Protein AF-A0A9P5WM10-F1 (afdb_monomer)

Structure (mmCIF, N/CA/C/O backbone):
data_AF-A0A9P5WM10-F1
#
_entry.id   AF-A0A9P5WM10-F1
#
loop_
_atom_site.group_PDB
_atom_site.id
_atom_site.type_symbol
_atom_site.label_atom_id
_atom_site.label_alt_id
_atom_site.label_comp_id
_atom_site.label_asym_id
_atom_site.label_entity_id
_atom_site.label_seq_id
_atom_site.pdbx_PDB_ins_code
_atom_site.Cartn_x
_atom_site.Cartn_y
_atom_site.Cartn_z
_atom_site.occupancy
_atom_site.B_iso_or_equiv
_atom_site.auth_seq_id
_atom_site.auth_comp_id
_atom_site.auth_asym_id
_atom_site.auth_atom_id
_atom_site.pdbx_PDB_model_num
ATOM 1 N N . MET A 1 1 ? -40.435 -36.021 6.382 1.00 59.09 1 MET A N 1
ATOM 2 C CA . MET A 1 1 ? -38.972 -35.897 6.576 1.00 59.09 1 MET A CA 1
ATOM 3 C C . MET A 1 1 ? -38.684 -34.527 7.170 1.00 59.09 1 MET A C 1
ATOM 5 O O . MET A 1 1 ? -39.197 -33.555 6.636 1.00 59.09 1 MET A O 1
ATOM 9 N N . LYS A 1 2 ? -37.940 -34.430 8.280 1.00 73.06 2 LYS A N 1
ATOM 10 C CA . LYS A 1 2 ? -37.494 -33.133 8.814 1.00 73.06 2 LYS A CA 1
ATOM 11 C C . LYS A 1 2 ? -36.210 -32.737 8.082 1.00 73.06 2 LYS A C 1
ATOM 13 O O . LYS A 1 2 ? -35.152 -33.290 8.364 1.00 73.06 2 LYS A O 1
ATOM 18 N N . THR A 1 3 ? -36.302 -31.826 7.121 1.00 78.88 3 THR A N 1
ATOM 19 C CA . THR A 1 3 ? -35.128 -31.207 6.495 1.00 78.88 3 THR A CA 1
ATOM 20 C C . THR A 1 3 ? -34.444 -30.312 7.520 1.00 78.88 3 THR A C 1
ATOM 22 O O . THR A 1 3 ? -34.880 -29.194 7.777 1.00 78.88 3 THR A O 1
ATOM 25 N N . SER A 1 4 ? -33.394 -30.834 8.153 1.00 85.38 4 SER A N 1
ATOM 26 C CA . SER A 1 4 ? -32.472 -30.018 8.947 1.00 85.38 4 SER A CA 1
ATOM 27 C C . SER A 1 4 ? -31.818 -28.950 8.066 1.00 85.38 4 SER A C 1
ATOM 29 O O . SER A 1 4 ? -31.495 -29.233 6.911 1.00 85.38 4 SER A O 1
ATOM 31 N N . VAL A 1 5 ? -31.589 -27.752 8.613 1.00 85.25 5 VAL A N 1
ATOM 32 C CA . VAL A 1 5 ? -30.909 -26.635 7.926 1.00 85.25 5 VAL A CA 1
ATOM 33 C C . VAL A 1 5 ? -29.512 -27.045 7.433 1.00 85.25 5 VAL A C 1
ATOM 35 O O . VAL A 1 5 ? -29.059 -26.574 6.394 1.00 85.25 5 VAL A O 1
ATOM 38 N N . PHE A 1 6 ? -28.870 -28.005 8.108 1.00 86.44 6 PHE A N 1
ATOM 39 C CA . PHE A 1 6 ? -27.558 -28.548 7.733 1.00 86.44 6 PHE A CA 1
ATOM 40 C C . PHE A 1 6 ? -27.553 -29.358 6.428 1.00 86.44 6 PHE A C 1
ATOM 42 O O . PHE A 1 6 ? -26.488 -29.604 5.871 1.00 86.44 6 PHE A O 1
ATOM 49 N N . HIS A 1 7 ? -28.721 -29.729 5.893 1.00 88.00 7 HIS A N 1
ATOM 50 C CA . HIS A 1 7 ? -28.820 -30.376 4.580 1.00 88.00 7 HIS A CA 1
ATOM 51 C C . HIS A 1 7 ? -28.737 -29.393 3.408 1.00 88.00 7 HIS A C 1
ATOM 53 O O . HIS A 1 7 ? -28.799 -29.825 2.260 1.00 88.00 7 HIS A O 1
ATOM 59 N N . ILE A 1 8 ? -28.624 -28.087 3.672 1.00 91.69 8 ILE A N 1
ATOM 60 C CA . ILE A 1 8 ? -28.486 -27.055 2.644 1.00 91.69 8 ILE A CA 1
ATOM 61 C C . ILE A 1 8 ? -27.057 -26.494 2.736 1.00 91.69 8 ILE A C 1
ATOM 63 O O . ILE A 1 8 ? -26.822 -25.569 3.518 1.00 91.69 8 ILE A O 1
ATOM 67 N N . PRO A 1 9 ? -26.088 -27.022 1.953 1.00 90.94 9 PRO A N 1
ATOM 68 C CA . PRO A 1 9 ? -24.676 -26.645 2.064 1.00 90.94 9 PRO A CA 1
ATOM 69 C C . PRO A 1 9 ? -24.434 -25.139 1.957 1.00 90.94 9 PRO A C 1
ATOM 71 O O . PRO A 1 9 ? -23.611 -24.599 2.688 1.00 90.94 9 PRO A O 1
ATOM 74 N N . LEU A 1 10 ? -25.208 -24.455 1.108 1.00 93.06 10 LEU A N 1
ATOM 75 C CA . LEU A 1 10 ? -25.110 -23.011 0.912 1.00 93.06 10 LEU A CA 1
ATOM 76 C C . LEU A 1 10 ? -25.413 -22.217 2.193 1.00 93.06 10 LEU A C 1
ATOM 78 O O . LEU A 1 10 ? -24.721 -21.248 2.483 1.00 93.06 10 LEU A O 1
ATOM 82 N N . ILE A 1 11 ? -26.413 -22.629 2.982 1.00 93.81 11 ILE A N 1
ATOM 83 C CA . ILE A 1 11 ? -26.753 -21.940 4.237 1.00 93.81 11 ILE A CA 1
ATOM 84 C C . ILE A 1 11 ? -25.650 -22.161 5.272 1.00 93.81 11 ILE A C 1
ATOM 86 O O . ILE A 1 11 ? -25.252 -21.220 5.952 1.00 93.81 11 ILE A O 1
ATOM 90 N N . VAL A 1 12 ? -25.119 -23.384 5.364 1.00 94.56 12 VAL A N 1
ATOM 91 C CA . VAL A 1 12 ? -23.993 -23.692 6.258 1.00 94.56 12 VAL A CA 1
ATOM 92 C C . VAL A 1 12 ? -22.762 -22.870 5.885 1.00 94.56 12 VAL A C 1
ATOM 94 O O . VAL A 1 12 ? -22.096 -22.345 6.773 1.00 94.56 12 VAL A O 1
ATOM 97 N N . ASP A 1 13 ? -22.478 -22.718 4.590 1.00 92.12 13 ASP A N 1
ATOM 98 C CA . ASP A 1 13 ? -21.351 -21.918 4.112 1.00 92.12 13 ASP A CA 1
ATOM 99 C C . ASP A 1 13 ? -21.528 -20.430 4.431 1.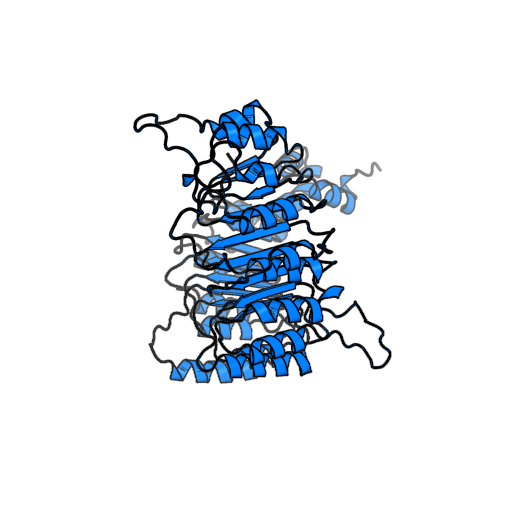00 92.12 13 ASP A C 1
ATOM 101 O O . ASP A 1 13 ? -20.575 -19.802 4.886 1.00 92.12 13 ASP A O 1
ATOM 105 N N . LEU A 1 14 ? -22.737 -19.884 4.263 1.00 94.31 14 LEU A N 1
ATOM 106 C CA . LEU A 1 14 ? -23.043 -18.503 4.644 1.00 94.31 14 LEU A CA 1
ATOM 107 C C . LEU A 1 14 ? -22.886 -18.285 6.152 1.00 94.31 14 LEU A C 1
ATOM 109 O O . LEU A 1 14 ? -22.244 -17.325 6.561 1.00 94.31 14 LEU A O 1
ATOM 113 N N . ILE A 1 15 ? -23.406 -19.193 6.986 1.00 95.19 15 ILE A N 1
ATOM 114 C CA . ILE A 1 15 ? -23.233 -19.110 8.444 1.00 95.19 15 ILE A CA 1
ATOM 115 C C . ILE A 1 15 ? -21.744 -19.161 8.794 1.00 95.19 15 ILE A C 1
ATOM 117 O O . ILE A 1 15 ? -21.246 -18.293 9.502 1.00 95.19 15 ILE A O 1
ATOM 121 N N . ALA A 1 16 ? -21.016 -20.149 8.269 1.00 95.06 16 ALA A N 1
ATOM 122 C CA . ALA A 1 16 ? -19.613 -20.362 8.598 1.00 95.06 16 ALA A CA 1
ATOM 123 C C . ALA A 1 16 ? -18.705 -19.188 8.196 1.00 95.06 16 ALA A C 1
ATOM 125 O O . ALA A 1 16 ? -17.736 -18.922 8.899 1.00 95.06 16 ALA A O 1
ATOM 126 N N . GLN A 1 17 ? -19.014 -18.473 7.107 1.00 93.69 17 GLN A N 1
ATOM 127 C CA . GLN A 1 17 ? -18.267 -17.280 6.676 1.00 93.69 17 GLN A CA 1
ATOM 128 C C . GLN A 1 17 ? -18.349 -16.114 7.671 1.00 93.69 17 GLN A C 1
ATOM 130 O O . GLN A 1 17 ? -17.479 -15.246 7.659 1.00 93.69 17 GLN A O 1
ATOM 135 N N . HIS A 1 18 ? -19.368 -16.097 8.532 1.00 95.19 18 HIS A N 1
ATOM 136 C CA . HIS A 1 18 ? -19.567 -15.064 9.548 1.00 95.19 18 HIS A CA 1
ATOM 137 C C . HIS A 1 18 ? -19.124 -15.488 10.954 1.00 95.19 18 HIS A C 1
ATOM 139 O O . HIS A 1 18 ? -19.244 -14.698 11.888 1.00 95.19 18 HIS A O 1
ATOM 145 N N . LEU A 1 19 ? -18.620 -16.713 11.123 1.00 95.31 19 LEU A N 1
ATOM 146 C CA . LEU A 1 19 ? -18.158 -17.232 12.408 1.00 95.31 19 LEU A CA 1
ATOM 147 C C . LEU A 1 19 ? -16.635 -17.137 12.521 1.00 95.31 19 LEU A C 1
ATOM 149 O O . LEU A 1 19 ? -15.906 -17.434 11.572 1.00 95.31 19 LEU A O 1
ATOM 153 N N . HIS A 1 20 ? -16.134 -16.782 13.706 1.00 93.50 20 HIS A N 1
ATOM 154 C CA . HIS A 1 20 ? -14.704 -16.887 13.978 1.00 93.50 20 HIS A CA 1
ATOM 155 C C . HIS A 1 20 ? -14.285 -18.360 14.104 1.00 93.50 20 HIS A C 1
ATOM 157 O O . HIS A 1 20 ? -15.100 -19.246 14.364 1.00 93.50 20 HIS A O 1
ATOM 163 N N . ALA A 1 21 ? -12.984 -18.641 13.968 1.00 91.31 21 ALA A N 1
ATOM 164 C CA . ALA A 1 21 ? -12.454 -20.006 14.071 1.00 91.31 21 ALA A CA 1
ATOM 165 C C . ALA A 1 21 ? -12.831 -20.699 15.400 1.00 91.31 21 ALA A C 1
ATOM 167 O O . ALA A 1 21 ? -13.137 -21.890 15.411 1.00 91.31 21 ALA A O 1
ATOM 168 N N . TRP A 1 22 ? -12.874 -19.945 16.505 1.00 94.19 22 TRP A N 1
ATOM 169 C CA . TRP A 1 22 ? -13.311 -20.444 17.815 1.00 94.19 22 TRP A CA 1
ATOM 170 C C . TRP A 1 22 ? -14.798 -20.812 17.860 1.00 94.19 22 TRP A C 1
ATOM 172 O O . TRP A 1 22 ? -15.167 -21.822 18.467 1.00 94.19 22 TRP A O 1
ATOM 182 N N . ASP A 1 23 ? -15.649 -20.045 17.183 1.00 96.62 23 ASP A N 1
ATOM 183 C CA . ASP A 1 23 ? -17.077 -20.345 17.092 1.00 96.62 23 ASP A CA 1
ATOM 184 C C . ASP A 1 23 ? -17.304 -21.579 16.220 1.00 96.62 23 ASP A C 1
ATOM 186 O O . ASP A 1 23 ? -18.070 -22.463 16.594 1.00 96.62 23 ASP A O 1
ATOM 190 N N . LEU A 1 24 ? -16.579 -21.698 15.103 1.00 96.50 24 LEU A N 1
ATOM 191 C CA . LEU A 1 24 ? -16.593 -22.896 14.259 1.00 96.50 24 LEU A CA 1
ATOM 192 C C . LEU A 1 24 ? -16.151 -24.137 15.036 1.00 96.50 24 LEU A C 1
ATOM 194 O O . LEU A 1 24 ? -16.785 -25.184 14.929 1.00 96.50 24 LEU A O 1
ATOM 198 N N . PHE A 1 25 ? -15.102 -24.025 15.852 1.00 95.88 25 PHE A N 1
ATOM 199 C CA . PHE A 1 25 ? -14.677 -25.112 16.727 1.00 95.88 25 PHE A CA 1
ATOM 200 C C . PHE A 1 25 ? -15.779 -25.492 17.724 1.00 95.88 25 PHE A C 1
ATOM 202 O O . PHE A 1 25 ? -16.115 -26.667 17.849 1.00 95.88 25 PHE A O 1
ATOM 209 N N . SER A 1 26 ? -16.410 -24.506 18.362 1.00 97.44 26 SER A N 1
ATOM 210 C CA . SER A 1 26 ? -17.533 -24.737 19.279 1.00 97.44 26 SER A CA 1
ATOM 211 C C . SER A 1 26 ? -18.708 -25.421 18.574 1.00 97.44 26 SER A C 1
ATOM 213 O O . SER A 1 26 ? -19.272 -26.376 19.103 1.00 97.44 26 SER A O 1
ATOM 215 N N . CYS A 1 27 ? -19.020 -25.006 17.342 1.00 97.06 27 CYS A N 1
ATOM 216 C CA . CYS A 1 27 ? -20.032 -25.624 16.488 1.00 97.06 27 CYS A CA 1
ATOM 217 C C . CYS A 1 27 ? -19.732 -27.110 16.244 1.00 97.06 27 CYS A C 1
ATOM 219 O O . CYS A 1 27 ? -20.612 -27.955 16.394 1.00 97.06 27 CYS A O 1
ATOM 221 N N . VAL A 1 28 ? -18.479 -27.444 15.925 1.00 97.19 28 VAL A N 1
ATOM 222 C CA . VAL A 1 28 ? -18.025 -28.824 15.686 1.00 97.19 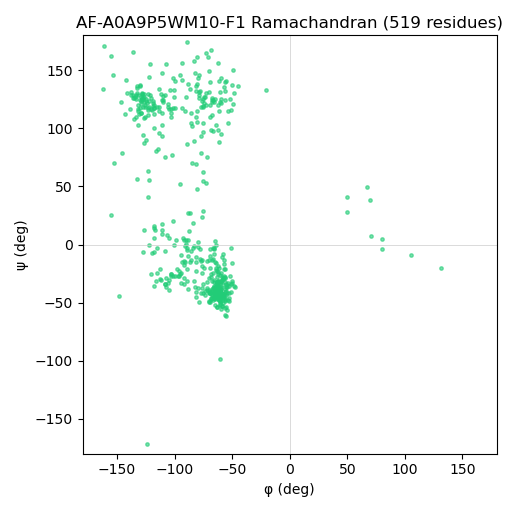28 VAL A CA 1
ATOM 223 C C . VAL A 1 28 ? -18.230 -29.730 16.912 1.00 97.19 28 VAL A C 1
ATOM 225 O O . VAL A 1 28 ? -18.380 -30.942 16.750 1.00 97.19 28 VAL A O 1
ATOM 228 N N . LEU A 1 29 ? -18.289 -29.167 18.124 1.00 97.25 29 LEU A N 1
ATOM 229 C CA . LEU A 1 29 ? -18.499 -29.910 19.371 1.00 97.25 29 LEU A CA 1
ATOM 230 C C . LEU A 1 29 ? -19.977 -30.115 19.752 1.00 97.25 29 LEU A C 1
ATOM 232 O O . LEU A 1 29 ? -20.255 -30.892 20.662 1.00 97.25 29 LEU A O 1
ATOM 236 N N . VAL A 1 30 ? -20.931 -29.464 19.074 1.00 96.94 30 VAL A N 1
ATOM 237 C CA . VAL A 1 30 ? -22.358 -29.499 19.458 1.00 96.94 30 VAL A CA 1
ATOM 238 C C . VAL A 1 30 ? -22.991 -30.878 19.238 1.00 96.94 30 VAL A C 1
ATOM 240 O O . VAL A 1 30 ? -23.694 -31.396 20.102 1.00 96.94 30 VAL A O 1
ATOM 243 N N . SER A 1 31 ? -22.804 -31.467 18.055 1.00 96.00 31 SER A N 1
ATOM 244 C CA . SER A 1 31 ? -23.397 -32.758 17.672 1.00 96.00 31 SER A CA 1
ATOM 245 C C . SER A 1 31 ? -22.653 -33.374 16.486 1.00 96.00 31 SER A C 1
ATOM 247 O O . SER A 1 31 ? -21.851 -32.703 15.842 1.00 96.00 31 SER A O 1
ATOM 249 N N . LYS A 1 32 ? -22.946 -34.636 16.139 1.00 95.31 32 LYS A N 1
ATOM 250 C CA . LYS A 1 32 ? -22.335 -35.306 14.974 1.00 95.31 32 LYS A CA 1
ATOM 251 C C . LYS A 1 32 ? -22.662 -34.615 13.644 1.00 95.31 32 LYS A C 1
ATOM 253 O O . LYS A 1 32 ? -21.784 -34.505 12.793 1.00 95.31 32 LYS A O 1
ATOM 258 N N . ASP A 1 33 ? -23.885 -34.111 13.487 1.00 93.62 33 ASP A N 1
ATOM 259 C CA . ASP A 1 33 ? -24.302 -33.412 12.264 1.00 93.62 33 ASP A CA 1
ATOM 260 C C . ASP A 1 33 ? -23.583 -32.068 12.127 1.00 93.62 33 ASP A C 1
ATOM 262 O O . ASP A 1 33 ? -23.113 -31.711 11.045 1.00 93.62 33 ASP A O 1
ATOM 266 N N . TRP A 1 34 ? -23.438 -31.340 13.239 1.00 95.69 34 TRP A N 1
ATOM 267 C CA . TRP A 1 34 ? -22.673 -30.095 13.267 1.00 95.69 34 TRP A CA 1
ATOM 268 C C . TRP A 1 34 ? -21.186 -30.352 13.043 1.00 95.69 34 TRP A C 1
ATOM 270 O O . TRP A 1 34 ? -20.560 -29.625 12.281 1.00 95.69 34 TRP A O 1
ATOM 280 N N . HIS A 1 35 ? -20.636 -31.414 13.630 1.00 96.31 35 HIS A N 1
ATOM 281 C CA . HIS A 1 35 ? -19.268 -31.848 13.377 1.00 96.31 35 HIS A CA 1
ATOM 282 C C . HIS A 1 35 ? -19.038 -32.066 11.877 1.00 96.31 35 HIS A C 1
ATOM 284 O O . HIS A 1 35 ? -18.187 -31.414 11.281 1.00 96.31 35 HIS A O 1
ATOM 290 N N . ALA A 1 36 ? -19.841 -32.916 11.230 1.00 95.69 36 ALA A N 1
ATOM 291 C CA . ALA A 1 36 ? -19.718 -33.181 9.796 1.00 95.69 36 ALA A CA 1
ATOM 292 C C . ALA A 1 36 ? -19.900 -31.910 8.942 1.00 95.69 36 ALA A C 1
ATOM 294 O O . ALA A 1 36 ? -19.210 -31.724 7.939 1.00 95.69 36 ALA A O 1
ATOM 295 N N . SER A 1 37 ? -20.797 -31.014 9.360 1.00 95.75 37 SER A N 1
ATOM 296 C CA . SER A 1 37 ? -21.092 -29.775 8.639 1.00 95.75 37 SER A CA 1
ATOM 297 C C . SER A 1 37 ? -20.000 -28.720 8.802 1.00 95.75 37 SER A C 1
ATOM 299 O O . SER A 1 37 ? -19.631 -28.083 7.826 1.00 95.75 37 SER A O 1
ATOM 301 N N . PHE A 1 38 ? -19.433 -28.521 9.988 1.00 96.62 38 PHE A N 1
ATOM 302 C CA . PHE A 1 38 ? -18.505 -27.416 10.242 1.00 96.62 38 PHE A CA 1
ATOM 303 C C . PHE A 1 38 ? -17.029 -27.814 10.170 1.00 96.62 38 PHE A C 1
ATOM 305 O O . PHE A 1 38 ? -16.213 -26.943 9.873 1.00 96.62 38 PHE A O 1
ATOM 312 N N . THR A 1 39 ? -16.672 -29.098 10.311 1.00 96.75 39 THR A N 1
ATOM 313 C CA . THR A 1 39 ? -15.277 -29.567 10.182 1.00 96.75 39 THR A CA 1
ATOM 314 C C . THR A 1 39 ? -14.623 -29.108 8.867 1.00 96.75 39 THR A C 1
ATOM 316 O O . THR A 1 39 ? -13.560 -28.492 8.935 1.00 96.75 39 THR A O 1
ATOM 319 N N . PRO A 1 40 ? -15.241 -29.258 7.675 1.00 96.50 40 PRO A N 1
ATOM 320 C CA . PRO A 1 40 ? -14.633 -28.773 6.433 1.00 96.50 40 PRO A CA 1
ATOM 321 C C . PRO A 1 40 ? -14.354 -27.266 6.416 1.00 96.50 40 PRO A C 1
ATOM 323 O O . PRO A 1 40 ? -13.404 -26.823 5.780 1.00 96.50 40 PRO A O 1
ATOM 326 N N . ARG A 1 41 ? -15.185 -26.470 7.103 1.00 95.69 41 ARG A N 1
ATOM 327 C CA . ARG A 1 41 ? -15.074 -25.005 7.138 1.00 95.69 41 ARG A CA 1
ATOM 328 C C . ARG A 1 41 ? -14.030 -24.553 8.149 1.00 95.69 41 ARG A C 1
ATOM 330 O O . ARG A 1 41 ? -13.225 -23.688 7.822 1.00 95.69 41 ARG A O 1
ATOM 337 N N . LEU A 1 42 ? -13.996 -25.201 9.314 1.00 95.62 42 LEU A N 1
ATOM 338 C CA . LEU A 1 42 ? -12.967 -25.010 10.333 1.00 95.62 42 LEU A CA 1
ATOM 339 C C . LEU A 1 42 ? -11.563 -25.243 9.757 1.00 95.62 42 LEU A C 1
ATOM 341 O O . LEU A 1 42 ? -10.662 -24.446 9.991 1.00 95.62 42 LEU A O 1
ATOM 345 N N . TRP A 1 43 ? -11.393 -26.302 8.961 1.00 95.25 43 TRP A N 1
ATOM 346 C CA . TRP A 1 43 ? -10.099 -26.682 8.385 1.00 95.25 43 TRP A CA 1
ATOM 347 C C . TRP A 1 43 ? -9.791 -26.037 7.027 1.00 95.25 43 TRP A C 1
ATOM 349 O O . TRP A 1 43 ? -8.698 -26.227 6.497 1.00 95.25 43 TRP A O 1
ATOM 359 N N . ARG A 1 44 ? -10.713 -25.253 6.449 1.00 95.12 44 ARG A N 1
ATOM 360 C CA . ARG A 1 44 ? -10.535 -24.661 5.111 1.00 95.12 44 ARG A CA 1
ATOM 361 C C . ARG A 1 44 ? -9.369 -23.678 5.048 1.00 95.12 44 ARG A C 1
ATOM 363 O O . ARG A 1 44 ? -8.643 -23.663 4.052 1.00 95.12 44 ARG A O 1
ATOM 370 N N . SER A 1 45 ? -9.223 -22.849 6.079 1.00 94.19 45 SER A N 1
ATOM 371 C CA . SER A 1 45 ? -8.187 -21.823 6.181 1.00 94.19 45 SER A CA 1
ATOM 372 C C . SER A 1 45 ? -7.501 -21.925 7.532 1.00 94.19 45 SER A C 1
ATOM 374 O O . SER A 1 45 ? -8.109 -21.642 8.560 1.00 94.19 45 SER A O 1
ATOM 376 N N . ILE A 1 46 ? -6.231 -22.311 7.527 1.00 91.75 46 ILE A N 1
ATOM 377 C CA . ILE A 1 46 ? -5.446 -22.509 8.743 1.00 91.75 46 ILE A CA 1
ATOM 378 C C . ILE A 1 46 ? -4.502 -21.328 8.889 1.00 91.75 46 ILE A C 1
ATOM 380 O O . ILE A 1 46 ? -3.627 -21.127 8.051 1.00 91.75 46 ILE A O 1
ATOM 384 N N . VAL A 1 47 ? -4.673 -20.560 9.962 1.00 90.50 47 VAL A N 1
ATOM 385 C CA . VAL A 1 47 ? -3.741 -19.500 10.353 1.00 90.50 47 VAL A CA 1
ATOM 386 C C . VAL A 1 47 ? -3.028 -19.951 11.615 1.00 90.50 47 VAL A C 1
ATOM 388 O O . VAL A 1 47 ? -3.683 -20.265 12.607 1.00 90.50 47 VAL A O 1
ATOM 391 N N . PHE A 1 48 ? -1.701 -19.982 11.592 1.00 85.00 48 PHE A N 1
ATOM 392 C CA . PHE A 1 48 ? -0.906 -20.403 12.739 1.00 85.00 48 PHE A CA 1
ATOM 393 C C . PHE A 1 48 ? 0.190 -19.388 13.052 1.00 85.00 48 PHE A C 1
ATOM 395 O O . PHE A 1 48 ? 0.852 -18.857 12.160 1.00 85.00 48 PHE A O 1
ATOM 402 N N . LYS A 1 49 ? 0.349 -19.111 14.347 1.00 83.31 49 LYS A N 1
ATOM 403 C CA . LYS A 1 49 ? 1.467 -18.334 14.904 1.00 83.31 49 LYS A CA 1
ATOM 404 C C . LYS A 1 49 ? 2.550 -19.241 15.497 1.00 83.31 49 LYS A C 1
ATOM 406 O O . LYS A 1 49 ? 3.711 -18.873 15.548 1.00 83.31 49 LYS A O 1
ATOM 411 N N . GLU A 1 50 ? 2.150 -20.430 15.930 1.00 80.75 50 GLU A N 1
ATOM 412 C CA . GLU A 1 50 ? 2.994 -21.434 16.577 1.00 80.75 50 GLU A CA 1
ATOM 413 C C . GLU A 1 50 ? 2.913 -22.759 15.808 1.00 80.75 50 GLU A C 1
ATOM 415 O O . GLU A 1 50 ? 2.337 -22.826 14.720 1.00 80.75 50 GLU A O 1
ATOM 420 N N . ASP A 1 51 ? 3.483 -23.819 16.370 1.00 76.69 51 ASP A N 1
ATOM 421 C CA . ASP A 1 51 ? 3.548 -25.122 15.729 1.00 76.69 51 ASP A CA 1
ATOM 422 C C . ASP A 1 51 ? 2.159 -25.694 15.407 1.00 76.69 51 ASP A C 1
ATOM 424 O O . ASP A 1 51 ? 1.308 -25.879 16.280 1.00 76.69 51 ASP A O 1
ATOM 428 N N . ILE A 1 52 ? 1.938 -26.044 14.135 1.00 71.38 52 ILE A N 1
ATOM 429 C CA . ILE A 1 52 ? 0.739 -26.786 13.735 1.00 71.38 52 ILE A CA 1
ATOM 430 C C . ILE A 1 52 ? 0.879 -28.232 14.225 1.00 71.38 52 ILE A C 1
ATOM 432 O O . ILE A 1 52 ? 1.875 -28.890 13.894 1.00 71.38 52 ILE A O 1
ATOM 436 N N . PRO A 1 53 ? -0.133 -28.795 14.912 1.00 75.38 53 PRO A N 1
ATOM 437 C CA . PRO A 1 53 ? -0.192 -30.224 15.175 1.00 75.38 53 PRO A CA 1
ATOM 438 C C . PRO A 1 53 ? -0.283 -30.980 13.844 1.00 75.38 53 PRO A C 1
ATOM 440 O O . PRO A 1 53 ? -1.354 -31.111 13.249 1.00 75.38 53 PRO A O 1
ATOM 443 N N . GLY A 1 54 ? 0.854 -31.483 13.360 1.00 80.19 54 GLY A N 1
ATOM 444 C CA . GLY A 1 54 ? 0.959 -32.142 12.058 1.00 80.19 54 GLY A CA 1
ATOM 445 C C . GLY A 1 54 ? -0.057 -33.265 11.846 1.00 80.19 54 GLY A C 1
ATOM 446 O O . GLY A 1 54 ? -0.596 -33.410 10.753 1.00 80.19 54 GLY A O 1
ATOM 447 N N . GLY A 1 55 ? -0.384 -34.009 12.908 1.00 84.25 55 GLY A N 1
ATOM 448 C CA . GLY A 1 55 ? -1.391 -35.071 12.864 1.00 84.25 55 GLY A CA 1
ATOM 449 C C . GLY A 1 55 ? -2.787 -34.571 12.488 1.00 84.25 55 GLY A C 1
ATOM 450 O O . GLY A 1 55 ? -3.455 -35.200 11.674 1.00 84.25 55 GLY A O 1
ATOM 451 N N . ALA A 1 56 ? -3.201 -33.413 13.008 1.00 87.00 56 ALA A N 1
ATOM 452 C CA . ALA A 1 56 ? -4.510 -32.846 12.699 1.00 87.00 56 ALA A CA 1
ATOM 453 C C . ALA A 1 56 ? -4.561 -32.306 11.260 1.00 87.00 56 ALA A C 1
ATOM 455 O O . ALA A 1 56 ? -5.549 -32.509 10.556 1.00 87.00 56 ALA A O 1
ATOM 456 N N . LEU A 1 57 ? -3.460 -31.706 10.787 1.00 87.06 57 LEU A N 1
ATOM 457 C CA . LEU A 1 57 ? -3.347 -31.267 9.397 1.00 87.06 57 LEU A CA 1
ATOM 458 C C . LEU A 1 57 ? -3.438 -32.452 8.426 1.00 87.06 57 LEU A C 1
ATOM 460 O O . LEU A 1 57 ? -4.146 -32.359 7.432 1.00 87.06 57 LEU A O 1
ATOM 464 N N . ILE A 1 58 ? -2.772 -33.571 8.730 1.00 86.50 58 ILE A N 1
ATOM 465 C CA . ILE A 1 58 ? -2.843 -34.805 7.929 1.00 86.50 58 ILE A CA 1
ATOM 466 C C . ILE A 1 58 ? -4.257 -35.400 7.961 1.00 86.50 58 ILE A C 1
ATOM 468 O O . ILE A 1 58 ? -4.762 -35.826 6.922 1.00 86.50 58 ILE A O 1
ATOM 472 N N . GLN A 1 59 ? -4.898 -35.422 9.135 1.00 90.56 59 GLN A N 1
ATOM 473 C CA . GLN A 1 59 ? -6.244 -35.971 9.319 1.00 90.56 59 GLN A CA 1
ATOM 474 C C . GLN A 1 59 ? -7.308 -35.221 8.507 1.00 90.56 59 GLN A C 1
ATOM 476 O O . GLN A 1 59 ? -8.287 -35.836 8.096 1.00 90.56 59 GLN A O 1
ATOM 481 N N . HIS A 1 60 ? -7.123 -33.918 8.291 1.00 92.69 60 HIS A N 1
ATOM 482 C CA . HIS A 1 60 ? -8.108 -33.044 7.648 1.00 92.69 60 HIS A CA 1
ATOM 483 C C . HIS A 1 60 ? -7.617 -32.426 6.332 1.00 92.69 60 HIS A C 1
ATOM 485 O O . HIS A 1 60 ? -8.201 -31.456 5.842 1.00 92.69 60 HIS A O 1
ATOM 491 N N . GLN A 1 61 ? -6.545 -32.972 5.757 1.00 90.62 61 GLN A N 1
ATOM 492 C CA . GLN A 1 61 ? -5.817 -32.393 4.626 1.00 90.62 61 GLN A CA 1
ATOM 493 C C . GLN A 1 61 ? -6.681 -32.158 3.375 1.00 90.62 61 GLN A C 1
ATOM 495 O O . GLN A 1 61 ? -6.420 -31.239 2.601 1.00 90.62 61 GLN A O 1
ATOM 500 N N . GLU A 1 62 ? -7.735 -32.952 3.173 1.00 93.25 62 GLU A N 1
ATOM 501 C CA . GLU A 1 62 ? -8.659 -32.829 2.044 1.00 93.25 62 GLU A CA 1
ATOM 502 C C . GLU A 1 62 ? -9.499 -31.542 2.070 1.00 93.25 62 GLU A C 1
ATOM 504 O O . GLU A 1 62 ? -9.944 -31.074 1.013 1.00 93.25 62 GLU A O 1
ATOM 509 N N . TYR A 1 63 ? -9.697 -30.964 3.260 1.00 94.88 63 TYR A N 1
ATOM 510 C CA . TYR A 1 63 ? -10.462 -29.735 3.464 1.00 94.88 63 TYR A CA 1
ATOM 511 C C . TYR A 1 63 ? -9.602 -28.481 3.348 1.00 94.88 63 TYR A C 1
ATOM 513 O O . TYR A 1 63 ? -10.134 -27.405 3.068 1.00 94.88 63 TYR A O 1
ATOM 521 N N . VAL A 1 64 ? -8.287 -28.610 3.522 1.00 93.75 64 VAL A N 1
ATOM 522 C CA . VAL A 1 64 ? -7.374 -27.471 3.604 1.00 93.75 64 VAL A CA 1
ATOM 523 C C . VAL A 1 64 ? -7.193 -26.820 2.236 1.00 93.75 64 VAL A C 1
ATOM 525 O O . VAL A 1 64 ? -6.744 -27.451 1.280 1.00 93.75 64 VAL A O 1
ATOM 528 N N . ARG A 1 65 ? -7.545 -25.532 2.143 1.00 95.56 65 ARG A N 1
ATOM 529 C CA . ARG A 1 65 ? -7.421 -24.711 0.924 1.00 95.56 65 ARG A CA 1
ATOM 530 C C . ARG A 1 65 ? -6.450 -23.556 1.087 1.00 95.56 65 ARG A C 1
ATOM 532 O O . ARG A 1 65 ? -5.814 -23.181 0.108 1.00 95.56 65 ARG A O 1
ATOM 539 N N . SER A 1 66 ? -6.326 -23.015 2.293 1.00 95.25 66 SER A N 1
ATOM 540 C CA . SER A 1 66 ? -5.419 -21.916 2.604 1.00 95.25 66 SER A CA 1
ATOM 541 C C . SER A 1 66 ? -4.630 -22.221 3.867 1.00 95.25 66 SER A C 1
ATOM 543 O O . SER A 1 66 ? -5.197 -22.676 4.862 1.00 95.25 66 SER A O 1
ATOM 545 N N . ILE A 1 67 ? -3.327 -21.973 3.828 1.00 92.44 67 ILE A N 1
ATOM 546 C CA . ILE A 1 67 ? -2.436 -22.080 4.979 1.00 92.44 67 ILE A CA 1
ATOM 547 C C . ILE A 1 67 ? -1.666 -20.769 5.086 1.00 92.44 67 ILE A C 1
ATOM 549 O O . ILE A 1 67 ? -1.027 -20.359 4.121 1.00 92.44 67 ILE A O 1
ATOM 553 N N . VAL A 1 68 ? -1.732 -20.119 6.247 1.00 92.00 68 VAL A N 1
ATOM 554 C CA . VAL A 1 68 ? -1.045 -18.861 6.558 1.00 92.00 68 VAL A CA 1
ATOM 555 C C . VAL A 1 68 ? -0.212 -19.053 7.822 1.00 92.00 68 VAL A C 1
ATOM 557 O O . VAL A 1 68 ? -0.761 -19.190 8.915 1.00 92.00 68 VAL A O 1
ATOM 560 N N . GLY A 1 69 ? 1.110 -19.078 7.674 1.00 87.81 69 GLY A N 1
ATOM 561 C CA . GLY A 1 69 ? 2.052 -19.200 8.787 1.00 87.81 69 GLY A CA 1
ATOM 562 C C . GLY A 1 69 ? 2.726 -17.881 9.132 1.00 87.81 69 GLY A C 1
ATOM 563 O O . GLY A 1 69 ? 3.227 -17.217 8.232 1.00 87.81 69 GLY A O 1
ATOM 564 N N . ASN A 1 70 ? 2.780 -17.536 10.420 1.00 83.62 70 ASN A N 1
ATOM 565 C CA . ASN A 1 70 ? 3.521 -16.388 10.952 1.00 83.62 70 ASN A CA 1
ATOM 566 C C . ASN A 1 70 ? 4.495 -16.853 12.049 1.00 83.62 70 ASN A C 1
ATOM 568 O O . ASN A 1 70 ? 4.118 -16.896 13.214 1.00 83.62 70 ASN A O 1
ATOM 572 N N . GLY A 1 71 ? 5.730 -17.208 11.688 1.00 68.62 71 GLY A N 1
ATOM 573 C CA . GLY A 1 71 ? 6.843 -17.386 12.634 1.00 68.62 71 GLY A CA 1
ATOM 574 C C . GLY A 1 71 ? 6.916 -18.707 13.417 1.00 68.62 71 GLY A C 1
ATOM 575 O O . GLY A 1 71 ? 7.804 -18.847 14.252 1.00 68.62 71 GLY A O 1
ATOM 576 N N . GLY A 1 72 ? 6.042 -19.684 13.154 1.00 65.06 72 GLY A N 1
ATOM 577 C CA . GLY A 1 72 ? 6.041 -20.994 13.829 1.00 65.06 72 GLY A CA 1
ATOM 578 C C . GLY A 1 72 ? 6.821 -22.092 13.091 1.00 65.06 72 GLY A C 1
ATOM 579 O O . GLY A 1 72 ? 6.967 -22.053 11.865 1.00 65.06 72 GLY A O 1
ATOM 580 N N . TYR A 1 73 ? 7.277 -23.118 13.820 1.00 66.19 73 TYR A N 1
ATOM 581 C CA . TYR A 1 73 ? 7.887 -24.307 13.227 1.00 66.19 73 TYR A CA 1
ATOM 582 C C . TYR A 1 73 ? 6.810 -25.341 12.917 1.00 66.19 73 TYR A C 1
ATOM 584 O O . TYR A 1 73 ? 5.933 -25.629 13.719 1.00 66.19 73 TYR A O 1
ATOM 592 N N . ILE A 1 74 ? 6.876 -25.999 11.766 1.00 63.81 74 ILE A N 1
ATOM 593 C CA . ILE A 1 74 ? 6.088 -27.224 11.614 1.00 63.81 74 ILE A CA 1
ATOM 594 C C . ILE A 1 74 ? 6.894 -28.329 12.291 1.00 63.81 74 ILE A C 1
ATOM 596 O O . ILE A 1 74 ? 7.967 -28.697 11.810 1.00 63.81 74 ILE A O 1
ATOM 600 N N . SER A 1 75 ? 6.397 -28.808 13.437 1.00 63.12 75 SER A N 1
ATOM 601 C CA . SER A 1 75 ? 7.066 -29.822 14.255 1.00 63.12 75 SER A CA 1
ATOM 602 C C . SER A 1 75 ? 7.616 -30.969 13.396 1.00 63.12 75 SER A C 1
ATOM 604 O O . SER A 1 75 ? 6.949 -31.483 12.486 1.00 63.12 75 SER A O 1
ATOM 606 N N . ARG A 1 76 ? 8.855 -31.388 13.697 1.00 61.34 76 ARG A N 1
ATOM 607 C CA . ARG A 1 76 ? 9.625 -32.406 12.950 1.00 61.34 76 ARG A CA 1
ATOM 608 C C . ARG A 1 76 ? 8.920 -33.762 12.824 1.00 61.34 76 ARG A C 1
ATOM 610 O O . ARG A 1 76 ? 9.331 -34.573 11.999 1.00 61.34 76 ARG A O 1
ATOM 617 N N . SER A 1 77 ? 7.857 -34.001 13.593 1.00 56.09 77 SER A N 1
ATOM 618 C CA . SER A 1 77 ? 7.023 -35.209 13.529 1.00 56.09 77 SER A CA 1
ATOM 619 C C . SER A 1 77 ? 6.240 -35.369 12.214 1.00 56.09 77 SER A C 1
ATOM 621 O O . SER A 1 77 ? 5.677 -36.430 11.959 1.00 56.09 77 SER A O 1
ATOM 623 N N . THR A 1 78 ? 6.244 -34.362 11.335 1.00 55.72 78 THR A N 1
ATOM 624 C CA . THR A 1 78 ? 5.585 -34.372 10.013 1.00 55.72 78 THR A CA 1
ATOM 625 C C . THR A 1 78 ? 6.401 -35.010 8.881 1.00 55.72 78 THR A C 1
ATOM 627 O O . THR A 1 78 ? 6.103 -34.822 7.704 1.00 55.72 78 THR A O 1
ATOM 630 N N . SER A 1 79 ? 7.424 -35.814 9.180 1.00 55.84 79 SER A N 1
ATOM 631 C CA . SER A 1 79 ? 8.080 -36.674 8.175 1.00 55.84 79 SER A CA 1
ATOM 632 C C . SER A 1 79 ? 7.159 -37.766 7.596 1.00 55.84 79 SER A C 1
ATOM 634 O O . SER A 1 79 ? 7.575 -38.513 6.713 1.00 55.84 79 SER A O 1
ATOM 636 N N . ILE A 1 80 ? 5.906 -37.843 8.051 1.00 54.06 80 ILE A N 1
ATOM 637 C CA . ILE A 1 80 ? 4.906 -38.828 7.641 1.00 54.06 80 ILE A CA 1
ATOM 638 C C . ILE A 1 80 ? 4.115 -38.283 6.440 1.00 54.06 80 ILE A C 1
ATOM 640 O O . ILE A 1 80 ? 3.611 -37.164 6.469 1.00 54.06 80 ILE A O 1
ATOM 644 N N . GLY A 1 81 ? 4.061 -39.075 5.366 1.00 65.88 81 GLY A N 1
ATOM 645 C CA . GLY A 1 81 ? 3.662 -38.670 4.017 1.00 65.88 81 GLY A CA 1
ATOM 646 C C . GLY A 1 81 ? 2.304 -37.976 3.906 1.00 65.88 81 GLY A C 1
ATOM 647 O O . GLY A 1 81 ? 1.256 -38.620 3.895 1.00 65.88 81 GLY A O 1
ATOM 648 N N . PHE A 1 82 ? 2.348 -36.659 3.725 1.00 70.94 82 PHE A N 1
ATOM 649 C CA . PHE A 1 82 ? 1.231 -35.881 3.203 1.00 70.94 82 PHE A CA 1
ATOM 650 C C . PHE A 1 82 ? 0.786 -36.436 1.848 1.00 70.94 82 PHE A C 1
ATOM 652 O O . PHE A 1 82 ? 1.605 -36.682 0.955 1.00 70.94 82 PHE A O 1
ATOM 659 N N . LYS A 1 83 ? -0.526 -36.628 1.700 1.00 78.19 83 LYS A N 1
ATOM 660 C CA . LYS A 1 83 ? -1.135 -36.855 0.388 1.00 78.19 83 LYS A CA 1
ATOM 661 C C . LYS A 1 83 ? -1.131 -35.530 -0.386 1.00 78.19 83 LYS A C 1
ATOM 663 O O . LYS A 1 83 ? -0.936 -34.481 0.231 1.00 78.19 83 LYS A O 1
ATOM 668 N N . PRO A 1 84 ? -1.344 -35.554 -1.716 1.00 75.62 84 PRO A N 1
ATOM 669 C CA . PRO A 1 84 ? -1.483 -34.332 -2.493 1.00 75.62 84 PRO A CA 1
ATOM 670 C C . PRO A 1 84 ? -2.479 -33.395 -1.818 1.00 75.62 84 PRO A C 1
ATOM 672 O O . PRO A 1 84 ? -3.627 -33.770 -1.559 1.00 75.62 84 PRO A O 1
ATOM 675 N N . LEU A 1 85 ? -2.005 -32.201 -1.479 1.00 81.31 85 LEU A N 1
ATOM 676 C CA . LEU A 1 85 ? -2.824 -31.224 -0.796 1.00 81.31 85 LEU A CA 1
ATOM 677 C C . LEU A 1 85 ? -3.685 -30.515 -1.824 1.00 81.31 85 LEU A C 1
ATOM 679 O O . LEU A 1 85 ? -3.230 -30.048 -2.867 1.00 81.31 85 LEU A O 1
ATOM 683 N N . ASN A 1 86 ? -4.943 -30.358 -1.454 1.00 88.62 86 ASN A N 1
ATOM 684 C CA . ASN A 1 86 ? -5.954 -29.603 -2.173 1.00 88.62 86 ASN A CA 1
ATOM 685 C C . ASN A 1 86 ? -5.780 -28.075 -1.983 1.00 88.62 86 ASN A C 1
ATOM 687 O O . ASN A 1 86 ? -6.738 -27.302 -2.100 1.00 88.62 86 ASN A O 1
ATOM 691 N N . LEU A 1 87 ? -4.547 -27.674 -1.661 1.00 93.12 87 LEU A N 1
ATOM 692 C CA . LEU A 1 87 ? -4.117 -26.358 -1.224 1.00 93.12 87 LEU A CA 1
ATOM 693 C C . LEU A 1 87 ? -4.088 -25.394 -2.408 1.00 93.12 87 LEU A C 1
ATOM 695 O O . LEU A 1 87 ? -3.467 -25.674 -3.427 1.00 93.12 87 LEU A O 1
ATOM 699 N N . GLN A 1 88 ? -4.763 -24.260 -2.254 1.00 95.31 88 GLN A N 1
ATOM 700 C CA . GLN A 1 88 ? -4.859 -23.196 -3.253 1.00 95.31 88 GLN A CA 1
ATOM 701 C C . GLN A 1 88 ? -4.005 -21.991 -2.872 1.00 95.31 88 GLN A C 1
ATOM 703 O O . GLN A 1 88 ? -3.458 -21.333 -3.753 1.00 95.31 88 GLN A O 1
ATOM 708 N N . THR A 1 89 ? -3.870 -21.718 -1.575 1.00 95.62 89 THR A N 1
ATOM 709 C CA . THR A 1 89 ? -3.112 -20.580 -1.060 1.00 95.62 89 THR A CA 1
ATOM 710 C C . THR A 1 89 ? -2.127 -21.048 -0.002 1.00 95.62 89 THR A C 1
ATOM 712 O O . THR A 1 89 ? -2.514 -21.684 0.979 1.00 95.62 89 THR A O 1
ATOM 715 N N . LEU A 1 90 ? -0.859 -20.700 -0.179 1.00 93.56 90 LEU A N 1
ATOM 716 C CA . LEU A 1 90 ? 0.181 -20.897 0.818 1.00 93.56 90 LEU A CA 1
ATOM 717 C C . LEU A 1 90 ? 0.821 -19.546 1.106 1.00 93.56 90 LEU A C 1
ATOM 719 O O . LEU A 1 90 ? 1.487 -18.984 0.245 1.00 93.56 90 LEU A O 1
ATOM 723 N N . LYS A 1 91 ? 0.603 -19.023 2.309 1.00 93.19 91 LYS A N 1
ATOM 724 C CA . LYS A 1 91 ? 1.265 -17.821 2.801 1.00 93.19 91 LYS A CA 1
ATOM 725 C C . LYS A 1 91 ? 2.172 -18.175 3.949 1.00 93.19 91 LYS A C 1
ATOM 727 O O . LYS A 1 91 ? 1.778 -18.897 4.867 1.00 93.19 91 LYS A O 1
ATOM 732 N N . PHE A 1 92 ? 3.376 -17.650 3.916 1.00 89.19 92 PHE A N 1
ATOM 733 C CA . PHE A 1 92 ? 4.349 -17.988 4.914 1.00 89.19 92 PHE A CA 1
ATOM 734 C C . PHE A 1 92 ? 5.253 -16.813 5.226 1.00 89.19 92 PHE A C 1
ATOM 736 O O . PHE A 1 92 ? 5.932 -16.294 4.353 1.00 89.19 92 PHE A O 1
ATOM 743 N N . ASN A 1 93 ? 5.283 -16.437 6.493 1.00 87.38 93 ASN A N 1
ATOM 744 C CA . ASN A 1 93 ? 6.141 -15.413 7.042 1.00 87.38 93 ASN A CA 1
ATOM 745 C C . ASN A 1 93 ? 7.040 -16.053 8.094 1.00 87.38 93 ASN A C 1
ATOM 747 O O . ASN A 1 93 ? 6.537 -16.604 9.075 1.00 87.38 93 ASN A O 1
ATOM 751 N N . SER A 1 94 ? 8.357 -15.998 7.895 1.00 80.69 94 SER A N 1
ATOM 752 C CA . SER A 1 94 ? 9.289 -16.377 8.950 1.00 80.69 94 SER A CA 1
ATOM 753 C C . SER A 1 94 ? 10.535 -15.532 9.039 1.00 80.69 94 SER A C 1
ATOM 755 O O . SER A 1 94 ? 11.209 -15.211 8.056 1.00 80.69 94 SER A O 1
ATOM 757 N N . GLU A 1 95 ? 10.872 -15.318 10.303 1.00 76.88 95 GLU A N 1
ATOM 758 C CA . GLU A 1 95 ? 12.119 -14.770 10.792 1.00 76.88 95 GLU A CA 1
ATOM 759 C C . GLU A 1 95 ? 13.221 -15.847 10.913 1.00 76.88 95 GLU A C 1
ATOM 761 O O . GLU A 1 95 ? 14.381 -15.536 10.658 1.00 76.88 95 GLU A O 1
ATOM 766 N N . ASP A 1 96 ? 12.902 -17.124 11.199 1.00 73.50 96 ASP A N 1
ATOM 767 C CA . ASP A 1 96 ? 13.885 -18.227 11.324 1.00 73.50 96 ASP A CA 1
ATOM 768 C C . ASP A 1 96 ? 13.945 -19.137 10.075 1.00 73.50 96 ASP A C 1
ATOM 770 O O . ASP A 1 96 ? 12.961 -19.403 9.382 1.00 73.50 96 ASP A O 1
ATOM 774 N N . HIS A 1 97 ? 15.151 -19.595 9.750 1.00 62.44 97 HIS A N 1
ATOM 775 C CA . HIS A 1 97 ? 15.565 -20.091 8.438 1.00 62.44 97 HIS A CA 1
ATOM 776 C C . HIS A 1 97 ? 15.638 -21.620 8.355 1.00 62.44 97 HIS A C 1
ATOM 778 O O . HIS A 1 97 ? 15.608 -22.187 7.260 1.00 62.44 97 HIS A O 1
ATOM 784 N N . ARG A 1 98 ? 15.837 -22.307 9.488 1.00 66.50 98 ARG A N 1
ATOM 785 C CA . ARG A 1 98 ? 16.475 -23.636 9.449 1.00 66.50 98 ARG A CA 1
ATOM 786 C C . ARG A 1 98 ? 15.543 -24.798 9.111 1.00 66.50 98 ARG A C 1
ATOM 788 O O . ARG A 1 98 ? 15.961 -25.690 8.377 1.00 66.50 98 ARG A O 1
ATOM 795 N N . ASP A 1 99 ? 14.297 -24.776 9.576 1.00 63.72 99 ASP A N 1
ATOM 796 C CA . ASP A 1 99 ? 13.393 -25.934 9.443 1.00 63.72 99 ASP A CA 1
ATOM 797 C C . ASP A 1 99 ? 12.206 -25.686 8.494 1.00 63.72 99 ASP A C 1
ATOM 799 O O . ASP A 1 99 ? 11.648 -26.616 7.906 1.00 63.72 99 ASP A O 1
ATOM 803 N N . ILE A 1 100 ? 11.881 -24.422 8.253 1.00 65.19 100 ILE A N 1
ATOM 804 C CA . ILE A 1 100 ? 10.718 -23.999 7.474 1.00 65.19 100 ILE A CA 1
ATOM 805 C C . ILE A 1 100 ? 10.856 -24.302 5.984 1.00 65.19 100 ILE A C 1
ATOM 807 O O . ILE A 1 100 ? 9.905 -24.771 5.357 1.00 65.19 100 ILE A O 1
ATOM 811 N N . SER A 1 101 ? 12.048 -24.094 5.423 1.00 66.62 101 SER A N 1
ATOM 812 C CA . SER A 1 101 ? 12.307 -24.286 3.994 1.00 66.62 101 SER A CA 1
ATOM 813 C C . SER A 1 101 ? 11.963 -25.708 3.553 1.00 66.62 101 SER A C 1
ATOM 815 O O . SER A 1 101 ? 11.246 -25.901 2.579 1.00 66.62 101 SER A O 1
ATOM 817 N N . LYS A 1 102 ? 12.364 -26.732 4.313 1.00 75.81 102 LYS A N 1
ATOM 818 C CA . LYS A 1 102 ? 12.100 -28.136 3.955 1.00 75.81 102 LYS A CA 1
ATOM 819 C C . LYS A 1 102 ? 10.628 -28.519 4.019 1.00 75.81 102 LYS A C 1
ATOM 821 O O . LYS A 1 102 ? 10.229 -29.439 3.305 1.00 75.81 102 LYS A O 1
ATOM 826 N N . VAL A 1 103 ? 9.852 -27.915 4.916 1.00 75.69 103 VAL A N 1
ATOM 827 C CA . VAL A 1 103 ? 8.427 -28.236 5.041 1.00 75.69 103 VAL A CA 1
ATOM 828 C C . VAL A 1 103 ? 7.630 -27.488 3.984 1.00 75.69 103 VAL A C 1
ATOM 830 O O . VAL A 1 103 ? 6.859 -28.124 3.275 1.00 75.69 103 VAL A O 1
ATOM 833 N N . LEU A 1 104 ? 7.901 -26.197 3.786 1.00 77.62 104 LEU A N 1
ATOM 834 C CA . LEU A 1 104 ? 7.304 -25.419 2.702 1.00 77.62 104 LEU A CA 1
ATOM 835 C C . LEU A 1 104 ? 7.573 -26.034 1.340 1.00 77.62 104 LEU A C 1
ATOM 837 O O . LEU A 1 104 ? 6.642 -26.217 0.572 1.00 77.62 104 LEU A O 1
ATOM 841 N N . LEU A 1 105 ? 8.818 -26.424 1.065 1.00 81.44 105 LEU A N 1
ATOM 842 C CA . LEU A 1 105 ? 9.170 -27.089 -0.186 1.00 81.44 105 LEU A CA 1
ATOM 843 C C . LEU A 1 105 ? 8.397 -28.394 -0.376 1.00 81.44 105 LEU A C 1
ATOM 845 O O . LEU A 1 105 ? 7.994 -28.706 -1.489 1.00 81.44 105 LEU A O 1
ATOM 849 N N . ARG A 1 106 ? 8.177 -29.162 0.697 1.00 83.38 106 ARG A N 1
ATOM 850 C CA . ARG A 1 106 ? 7.374 -30.391 0.633 1.00 83.38 106 ARG A CA 1
ATOM 851 C C . ARG A 1 106 ? 5.901 -30.088 0.374 1.00 83.38 106 ARG A C 1
ATOM 853 O O . ARG A 1 106 ? 5.317 -30.707 -0.507 1.00 83.38 106 ARG A O 1
ATOM 860 N N . MET A 1 107 ? 5.334 -29.125 1.097 1.00 85.31 107 MET A N 1
ATOM 861 C CA . MET A 1 107 ? 3.938 -28.716 0.939 1.00 85.31 107 MET A CA 1
ATOM 862 C C . MET A 1 107 ? 3.680 -28.122 -0.441 1.00 85.31 107 MET A C 1
ATOM 864 O O . MET A 1 107 ? 2.694 -28.494 -1.063 1.00 85.31 107 MET A O 1
ATOM 868 N N . ALA A 1 108 ? 4.586 -27.272 -0.933 1.00 85.88 108 ALA A N 1
ATOM 869 C CA . ALA A 1 108 ? 4.575 -26.762 -2.295 1.00 85.88 108 ALA A CA 1
ATOM 870 C C . ALA A 1 108 ? 4.591 -27.941 -3.269 1.00 85.88 108 ALA A C 1
ATOM 872 O O . ALA A 1 108 ? 3.575 -28.184 -3.894 1.00 85.88 108 ALA A O 1
ATOM 873 N N . LYS A 1 109 ? 5.620 -28.802 -3.267 1.00 87.00 109 LYS A N 1
ATOM 874 C CA . LYS A 1 109 ? 5.688 -29.977 -4.168 1.00 87.00 109 LYS A CA 1
ATOM 875 C C . LYS A 1 109 ? 4.424 -30.851 -4.181 1.00 87.00 109 LYS A C 1
ATOM 877 O O . LYS A 1 109 ? 4.115 -31.468 -5.192 1.00 87.00 109 LYS A O 1
ATOM 882 N N . GLN A 1 110 ? 3.695 -30.933 -3.070 1.00 87.25 110 GLN A N 1
ATOM 883 C CA . GLN A 1 110 ? 2.468 -31.729 -2.956 1.00 87.25 110 GLN A CA 1
ATOM 884 C C . GLN A 1 110 ? 1.181 -30.962 -3.305 1.00 87.25 110 GLN A C 1
ATOM 886 O O . GLN A 1 110 ? 0.138 -31.586 -3.511 1.00 87.25 110 GLN A O 1
ATOM 891 N N . ALA A 1 111 ? 1.220 -29.633 -3.368 1.00 90.06 111 ALA A N 1
ATOM 892 C CA . ALA A 1 111 ? 0.079 -28.763 -3.627 1.00 90.06 111 ALA A CA 1
ATOM 893 C C . ALA A 1 111 ? -0.191 -28.600 -5.133 1.00 90.06 111 ALA A C 1
ATOM 895 O O . ALA A 1 111 ? -0.031 -27.529 -5.709 1.00 90.06 111 ALA A O 1
ATOM 896 N N . THR A 1 112 ? -0.658 -29.662 -5.784 1.00 88.69 112 THR A N 1
ATOM 897 C CA . THR A 1 112 ? -0.940 -29.677 -7.240 1.00 88.69 112 THR A CA 1
ATOM 898 C C . THR A 1 112 ? -1.932 -28.609 -7.733 1.00 88.69 112 THR A C 1
ATOM 900 O O . THR A 1 112 ? -1.979 -28.328 -8.926 1.00 88.69 112 THR A O 1
ATOM 903 N N . PHE A 1 113 ? -2.710 -27.995 -6.833 1.00 91.94 113 PHE A N 1
ATOM 904 C CA . PHE A 1 113 ? -3.688 -26.944 -7.143 1.00 91.94 113 PHE A CA 1
ATOM 905 C C . PHE A 1 113 ? -3.302 -25.563 -6.602 1.00 91.94 113 PHE A C 1
ATOM 907 O O . PHE A 1 113 ? -4.169 -24.689 -6.485 1.00 91.94 113 PHE A O 1
ATOM 914 N N . LEU A 1 114 ? -2.030 -25.363 -6.244 1.00 93.56 114 LEU A N 1
ATOM 915 C CA . LEU A 1 114 ? -1.556 -24.096 -5.703 1.00 93.56 114 LEU A CA 1
ATOM 916 C C . LEU A 1 114 ? -1.784 -22.979 -6.731 1.00 93.56 114 LEU A C 1
ATOM 918 O O . LEU A 1 114 ? -1.325 -23.062 -7.870 1.00 93.56 114 LEU A O 1
ATOM 922 N N . ARG A 1 115 ? -2.534 -21.951 -6.327 1.00 95.00 115 ARG A N 1
ATOM 923 C CA . ARG A 1 115 ? -2.851 -20.760 -7.127 1.00 95.00 115 ARG A CA 1
ATOM 924 C C . ARG A 1 115 ? -2.120 -19.524 -6.630 1.00 95.00 115 ARG A C 1
ATOM 926 O O . ARG A 1 115 ? -1.77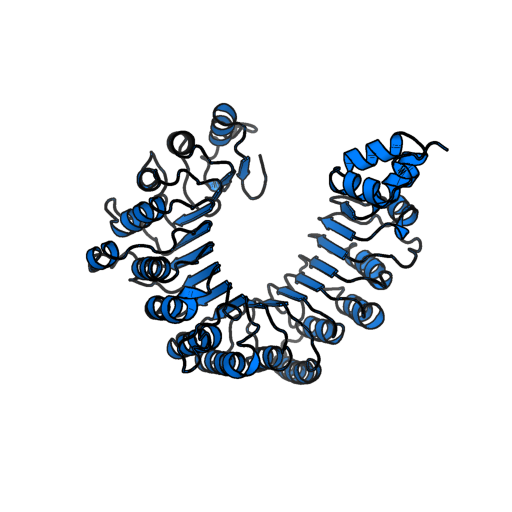5 -18.684 -7.448 1.00 95.00 115 ARG A O 1
ATOM 933 N N . SER A 1 116 ? -1.898 -19.418 -5.323 1.00 96.00 116 SER A N 1
ATOM 934 C CA . SER A 1 116 ? -1.255 -18.267 -4.691 1.00 96.00 116 SER A CA 1
ATOM 935 C C . SER A 1 116 ? -0.186 -18.736 -3.709 1.00 96.00 116 SER A C 1
ATOM 937 O O . SER A 1 116 ? -0.467 -19.549 -2.822 1.00 96.00 116 SER A O 1
ATOM 939 N N . LEU A 1 117 ? 1.036 -18.241 -3.884 1.00 94.19 117 LEU A N 1
ATOM 940 C CA . LEU A 1 117 ? 2.174 -18.502 -3.011 1.00 94.19 117 LEU A CA 1
ATOM 941 C C . LEU A 1 117 ? 2.768 -17.168 -2.554 1.00 94.19 117 LEU A C 1
ATOM 943 O O . LEU A 1 117 ? 3.219 -16.378 -3.375 1.00 94.19 117 LEU A O 1
ATOM 947 N N . ASP A 1 118 ? 2.753 -16.926 -1.249 1.00 93.94 118 ASP A N 1
ATOM 948 C CA . ASP A 1 118 ? 3.227 -15.698 -0.612 1.00 93.94 118 ASP A CA 1
ATOM 949 C C . ASP A 1 118 ? 4.296 -16.061 0.420 1.00 93.94 118 ASP A C 1
ATOM 951 O O . ASP A 1 118 ? 4.037 -16.824 1.353 1.00 93.94 118 ASP A O 1
ATOM 955 N N . MET A 1 119 ? 5.517 -15.584 0.226 1.00 90.88 119 MET A N 1
ATOM 956 C CA . MET A 1 119 ? 6.679 -15.973 1.010 1.00 90.88 119 MET A CA 1
ATOM 957 C C . MET A 1 119 ? 7.414 -14.738 1.521 1.00 90.88 119 MET A C 1
ATOM 959 O O . MET A 1 119 ? 8.041 -14.020 0.753 1.00 90.88 119 MET A O 1
ATOM 963 N N . LEU A 1 120 ? 7.413 -14.538 2.834 1.00 89.31 120 LEU A N 1
ATOM 964 C CA . LEU A 1 120 ? 8.274 -13.603 3.543 1.00 89.31 120 LEU A CA 1
ATOM 965 C C . LEU A 1 120 ? 9.392 -14.387 4.231 1.00 89.31 120 LEU A C 1
ATOM 967 O O . LEU A 1 120 ? 9.169 -15.147 5.176 1.00 89.31 120 LEU A O 1
ATOM 971 N N . VAL A 1 121 ? 10.604 -14.220 3.709 1.00 85.19 121 VAL A N 1
ATOM 972 C CA . VAL A 1 121 ? 11.773 -15.025 4.044 1.00 85.19 121 VAL A CA 1
ATOM 973 C C . VAL A 1 121 ? 12.901 -14.089 4.458 1.00 85.19 121 VAL A C 1
ATOM 975 O O . VAL A 1 121 ? 13.715 -13.688 3.632 1.00 85.19 121 VAL A O 1
ATOM 978 N N . LEU A 1 122 ? 12.969 -13.732 5.743 1.00 80.25 122 LEU A N 1
ATOM 979 C CA . LEU A 1 122 ? 13.860 -12.687 6.283 1.00 80.25 122 LEU A CA 1
ATOM 980 C C . LEU A 1 122 ? 15.340 -13.107 6.401 1.00 80.25 122 LEU A C 1
ATOM 982 O O . LEU A 1 122 ? 16.081 -12.644 7.267 1.00 80.25 122 LEU A O 1
ATOM 986 N N . THR A 1 123 ? 15.790 -14.022 5.545 1.00 75.38 123 THR A N 1
ATOM 987 C CA . THR A 1 123 ? 17.042 -14.753 5.748 1.00 75.38 123 THR A CA 1
ATOM 988 C C . THR A 1 123 ? 18.226 -14.150 5.033 1.00 75.38 123 THR A C 1
ATOM 990 O O . THR A 1 123 ? 18.106 -13.678 3.908 1.00 75.38 123 THR A O 1
ATOM 993 N N . LYS A 1 124 ? 19.404 -14.248 5.659 1.00 71.44 124 LYS A N 1
ATOM 994 C CA . LYS A 1 124 ? 20.665 -13.792 5.056 1.00 71.44 124 LYS A CA 1
ATOM 995 C C . LYS A 1 124 ? 21.242 -14.753 4.006 1.00 71.44 124 LYS A C 1
ATOM 997 O O . LYS A 1 124 ? 22.203 -14.368 3.348 1.00 71.44 124 LYS A O 1
ATOM 1002 N N . LYS A 1 125 ? 20.744 -15.992 3.889 1.00 73.19 125 LYS A N 1
ATOM 1003 C CA . LYS A 1 125 ? 21.278 -17.007 2.961 1.00 73.19 125 LYS A CA 1
ATOM 1004 C C . LYS A 1 125 ? 20.151 -17.858 2.352 1.00 73.19 125 LYS A C 1
ATOM 1006 O O . LYS A 1 125 ? 19.549 -18.649 3.085 1.00 73.19 125 LYS A O 1
ATOM 1011 N N . PRO A 1 126 ? 19.886 -17.753 1.040 1.00 65.31 126 PRO A N 1
ATOM 1012 C CA . PRO A 1 126 ? 18.804 -18.476 0.380 1.00 65.31 126 PRO A CA 1
ATOM 1013 C C . PRO A 1 126 ? 19.205 -19.926 0.048 1.00 65.31 126 PRO A C 1
ATOM 1015 O O . PRO A 1 126 ? 19.328 -20.313 -1.104 1.00 65.31 126 PRO A O 1
ATOM 1018 N N . TYR A 1 127 ? 19.360 -20.788 1.059 1.00 67.69 127 TYR A N 1
ATOM 1019 C CA . TYR A 1 127 ? 19.714 -22.212 0.871 1.00 67.69 127 TYR A CA 1
ATOM 1020 C C . TYR A 1 127 ? 18.652 -23.069 0.142 1.00 67.69 127 TYR A C 1
ATOM 1022 O O . TYR A 1 127 ? 18.796 -24.288 0.050 1.00 67.69 127 TYR A O 1
ATOM 1030 N N . TYR A 1 128 ? 17.548 -22.478 -0.312 1.00 71.62 128 TYR A N 1
ATOM 1031 C CA . TYR A 1 128 ? 16.357 -23.189 -0.787 1.00 71.62 128 TYR A CA 1
ATOM 1032 C C . TYR A 1 128 ? 15.959 -22.844 -2.225 1.00 71.62 128 TYR A C 1
ATOM 1034 O O . TYR A 1 128 ? 14.990 -23.415 -2.718 1.00 71.62 128 TYR A O 1
ATOM 1042 N N . GLU A 1 129 ? 16.694 -21.957 -2.894 1.00 71.56 129 GLU A N 1
ATOM 1043 C CA . GLU A 1 129 ? 16.373 -21.454 -4.231 1.00 71.56 129 GLU A CA 1
ATOM 1044 C C . GLU A 1 129 ? 16.202 -22.590 -5.249 1.00 71.56 129 GLU A C 1
ATOM 1046 O O . GLU A 1 129 ? 15.092 -22.820 -5.720 1.00 71.56 129 GLU A O 1
ATOM 1051 N N . GLY A 1 130 ? 17.243 -23.392 -5.498 1.00 78.75 130 GLY A N 1
ATOM 1052 C CA . GLY A 1 130 ? 17.170 -24.461 -6.503 1.00 78.75 130 GLY A CA 1
ATOM 1053 C C . GLY A 1 130 ? 16.090 -25.511 -6.212 1.00 78.75 130 GLY A C 1
ATOM 1054 O O . GLY A 1 130 ? 15.449 -26.029 -7.124 1.00 78.75 130 GLY A O 1
ATOM 1055 N N . ALA A 1 131 ? 15.827 -25.805 -4.935 1.00 82.50 131 ALA A N 1
ATOM 1056 C CA . ALA A 1 131 ? 14.785 -26.756 -4.558 1.00 82.50 131 ALA A CA 1
ATOM 1057 C C . ALA A 1 131 ? 13.369 -26.179 -4.712 1.00 82.50 131 ALA A C 1
ATOM 1059 O O . ALA A 1 131 ? 12.448 -26.940 -5.025 1.00 82.50 131 ALA A O 1
ATOM 1060 N N . LEU A 1 132 ? 13.197 -24.873 -4.474 1.00 83.75 132 LEU A N 1
ATOM 1061 C CA . LEU A 1 132 ? 11.936 -24.157 -4.667 1.00 83.75 132 LEU A CA 1
ATOM 1062 C C . LEU A 1 132 ? 11.632 -24.027 -6.148 1.00 83.75 132 LEU A C 1
ATOM 1064 O O . LEU A 1 132 ? 10.544 -24.395 -6.566 1.00 83.75 132 LEU A O 1
ATOM 1068 N N . LEU A 1 133 ? 12.608 -23.593 -6.936 1.00 81.31 133 LEU A N 1
ATOM 1069 C CA . LEU A 1 133 ? 12.484 -23.473 -8.384 1.00 81.31 133 LEU A CA 1
ATOM 1070 C C . LEU A 1 133 ? 12.140 -24.807 -9.022 1.00 81.31 133 LEU A C 1
ATOM 1072 O O . LEU A 1 133 ? 11.124 -24.917 -9.698 1.00 81.31 133 LEU A O 1
ATOM 1076 N N . SER A 1 134 ? 12.893 -25.856 -8.681 1.00 83.19 134 SER A N 1
ATOM 1077 C CA . SER A 1 134 ? 12.585 -27.207 -9.140 1.00 83.19 134 SER A CA 1
ATOM 1078 C C . SER A 1 134 ? 11.163 -27.626 -8.755 1.00 83.19 134 SER A C 1
ATOM 1080 O O . SER A 1 134 ? 10.489 -28.266 -9.556 1.00 83.19 134 SER A O 1
ATOM 1082 N N . ALA A 1 135 ? 10.668 -27.257 -7.565 1.00 84.31 135 ALA A N 1
ATOM 1083 C CA . ALA A 1 135 ? 9.285 -27.528 -7.169 1.00 84.31 135 ALA A CA 1
ATOM 1084 C C . ALA A 1 135 ? 8.264 -26.755 -8.020 1.00 84.31 135 ALA A C 1
ATOM 1086 O O . ALA A 1 135 ? 7.295 -27.355 -8.481 1.00 84.31 135 ALA A O 1
ATOM 1087 N N . LEU A 1 136 ? 8.495 -25.457 -8.235 1.00 84.88 136 LEU A N 1
ATOM 1088 C CA . LEU A 1 136 ? 7.648 -24.567 -9.033 1.00 84.88 136 LEU A CA 1
ATOM 1089 C C . LEU A 1 136 ? 7.543 -25.033 -10.485 1.00 84.88 136 LEU A C 1
ATOM 1091 O O . LEU A 1 136 ? 6.429 -25.232 -10.966 1.00 84.88 136 LEU A O 1
ATOM 1095 N N . GLU A 1 137 ? 8.678 -25.320 -11.123 1.00 82.31 137 GLU A N 1
ATOM 1096 C CA . GLU A 1 137 ? 8.746 -25.794 -12.511 1.00 82.31 137 GLU A CA 1
ATOM 1097 C C . GLU A 1 137 ? 7.990 -27.107 -12.721 1.00 82.31 137 GLU A C 1
ATOM 1099 O O . GLU A 1 137 ? 7.284 -27.275 -13.712 1.00 82.31 137 GLU A O 1
ATOM 1104 N N . SER A 1 138 ? 8.132 -28.058 -11.794 1.00 80.38 138 SER A N 1
ATOM 1105 C CA . SER A 1 138 ? 7.629 -29.418 -12.012 1.00 80.38 138 SER A CA 1
ATOM 1106 C C . SER A 1 138 ? 6.206 -29.671 -11.505 1.00 80.38 138 SER A C 1
ATOM 1108 O O . SER A 1 138 ? 5.597 -30.648 -11.938 1.00 80.38 138 SER A O 1
ATOM 1110 N N . HIS A 1 139 ? 5.651 -28.835 -10.615 1.00 75.50 139 HIS A N 1
ATOM 1111 C CA . HIS A 1 139 ? 4.399 -29.169 -9.912 1.00 75.50 139 HIS A CA 1
ATOM 1112 C C . HIS A 1 139 ? 3.282 -28.117 -9.994 1.00 75.50 139 HIS A C 1
ATOM 1114 O O . HIS A 1 139 ? 2.174 -28.406 -9.535 1.00 75.50 139 HIS A O 1
ATOM 1120 N N . HIS A 1 140 ? 3.514 -26.925 -10.563 1.00 82.44 140 HIS A N 1
ATOM 1121 C CA . HIS A 1 140 ? 2.581 -25.801 -10.384 1.00 82.44 140 HIS A CA 1
ATOM 1122 C C . HIS A 1 140 ? 2.171 -25.032 -11.654 1.00 82.44 140 HIS A C 1
ATOM 1124 O O . HIS A 1 140 ? 2.222 -23.802 -11.661 1.00 82.44 140 HIS A O 1
ATOM 1130 N N . PRO A 1 141 ? 1.617 -25.690 -12.693 1.00 83.19 141 PRO A N 1
ATOM 1131 C CA . PRO A 1 141 ? 1.045 -24.977 -13.843 1.00 83.19 141 PRO A CA 1
ATOM 1132 C C . PRO A 1 141 ? -0.168 -24.100 -13.471 1.00 83.19 141 PRO A C 1
ATOM 1134 O O . PRO A 1 141 ? -0.589 -23.250 -14.251 1.00 83.19 141 PRO A O 1
ATOM 1137 N N . THR A 1 142 ? -0.766 -24.300 -12.290 1.00 90.75 142 THR A N 1
ATOM 1138 C CA . THR A 1 142 ? -1.934 -23.541 -11.820 1.00 90.75 142 THR A CA 1
ATOM 1139 C C . THR A 1 142 ? -1.589 -22.272 -11.048 1.00 90.75 142 THR A C 1
ATOM 1141 O O . THR A 1 142 ? -2.518 -21.561 -10.655 1.00 90.75 142 THR A O 1
ATOM 1144 N N . LEU A 1 143 ? -0.306 -21.999 -10.787 1.00 92.88 143 LEU A N 1
ATOM 1145 C CA . LEU A 1 143 ? 0.104 -20.840 -10.003 1.00 92.88 143 LEU A CA 1
ATOM 1146 C C . LEU A 1 143 ? -0.214 -19.552 -10.774 1.00 92.88 143 LEU A C 1
ATOM 1148 O O . LEU A 1 143 ? 0.218 -19.369 -11.909 1.00 92.88 143 LEU A O 1
ATOM 1152 N N . ARG A 1 144 ? -1.003 -18.673 -10.152 1.00 94.19 144 ARG A N 1
ATOM 1153 C CA . ARG A 1 144 ? -1.443 -17.383 -10.704 1.00 94.19 144 ARG A CA 1
ATOM 1154 C C . ARG A 1 144 ? -0.847 -16.203 -9.956 1.00 94.19 144 ARG A C 1
ATOM 1156 O O . ARG A 1 144 ? -0.632 -15.160 -10.556 1.00 94.19 144 ARG A O 1
ATOM 1163 N N . GLU A 1 145 ? -0.571 -16.363 -8.671 1.00 95.56 145 GLU A N 1
ATOM 1164 C CA . GLU A 1 145 ? -0.014 -15.312 -7.834 1.00 95.56 145 GLU A CA 1
ATOM 1165 C C . GLU A 1 145 ? 1.246 -15.821 -7.145 1.00 95.56 145 GLU A C 1
ATOM 1167 O O . GLU A 1 145 ? 1.226 -16.849 -6.462 1.00 95.56 145 GLU A O 1
ATOM 1172 N N . PHE A 1 146 ? 2.330 -15.073 -7.291 1.00 93.12 146 PHE A N 1
ATOM 1173 C CA . PHE A 1 146 ? 3.568 -15.329 -6.584 1.00 93.12 146 PHE A CA 1
ATOM 1174 C C . PHE A 1 146 ? 4.063 -14.047 -5.929 1.00 93.12 146 PHE A C 1
ATOM 1176 O O . PHE A 1 146 ? 4.231 -13.025 -6.593 1.00 93.12 146 PHE A O 1
ATOM 1183 N N . ARG A 1 147 ? 4.284 -14.097 -4.617 1.00 94.25 147 ARG A N 1
ATOM 1184 C CA . ARG A 1 147 ? 4.830 -12.992 -3.835 1.00 94.25 147 ARG A CA 1
ATOM 1185 C C . ARG A 1 147 ? 6.024 -13.483 -3.040 1.00 94.25 147 ARG A C 1
ATOM 1187 O O . ARG A 1 147 ? 5.915 -14.454 -2.297 1.00 94.25 147 ARG A O 1
ATOM 1194 N N . LEU A 1 148 ? 7.151 -12.807 -3.185 1.00 91.12 148 LEU A N 1
ATOM 1195 C CA . LEU A 1 148 ? 8.383 -13.113 -2.483 1.00 91.12 148 LEU A CA 1
ATOM 1196 C C . LEU A 1 148 ? 8.949 -11.837 -1.884 1.00 91.12 148 LEU A C 1
ATOM 1198 O O . LEU A 1 148 ? 9.358 -10.940 -2.606 1.00 91.12 148 LEU A O 1
ATOM 1202 N N . LYS A 1 149 ? 9.029 -11.787 -0.562 1.00 91.25 149 LYS A N 1
ATOM 1203 C CA . LYS A 1 149 ? 9.758 -10.766 0.175 1.00 91.25 149 LYS A CA 1
ATOM 1204 C C . LYS A 1 149 ? 10.965 -11.421 0.827 1.00 91.25 149 LYS A C 1
ATOM 1206 O O . LYS A 1 149 ? 10.830 -12.150 1.810 1.00 91.25 149 LYS A O 1
ATOM 1211 N N . CYS A 1 150 ? 12.145 -11.217 0.258 1.00 86.94 150 CYS A N 1
ATOM 1212 C CA . CYS A 1 150 ? 13.373 -11.849 0.717 1.00 86.94 150 CYS A CA 1
ATOM 1213 C C . CYS A 1 150 ? 14.537 -10.854 0.688 1.00 86.94 150 CYS A C 1
ATOM 1215 O O . CYS A 1 150 ? 14.936 -10.449 -0.395 1.00 86.94 150 CYS A O 1
ATOM 1217 N N . PRO A 1 151 ? 15.149 -10.500 1.837 1.00 84.50 151 PRO A N 1
ATOM 1218 C CA . PRO A 1 151 ? 16.240 -9.530 1.891 1.00 84.50 151 PRO A CA 1
ATOM 1219 C C . PRO A 1 151 ? 17.401 -9.837 0.954 1.00 84.50 151 PRO A C 1
ATOM 1221 O O . PRO A 1 151 ? 18.052 -8.918 0.484 1.00 84.50 151 PRO A O 1
ATOM 1224 N N . LYS A 1 152 ? 17.683 -11.120 0.715 1.00 81.50 152 LYS A N 1
ATOM 1225 C CA . LYS A 1 152 ? 18.753 -11.564 -0.170 1.00 81.50 152 LYS A CA 1
ATOM 1226 C C . LYS A 1 152 ? 18.243 -12.683 -1.044 1.00 81.50 152 LYS A C 1
ATOM 1228 O O . LYS A 1 152 ? 18.056 -13.802 -0.562 1.00 81.50 152 LYS A O 1
ATOM 1233 N N . TYR A 1 153 ? 18.052 -12.381 -2.315 1.00 79.50 153 TYR A N 1
ATOM 1234 C CA . TYR A 1 153 ? 17.655 -13.371 -3.295 1.00 79.50 153 TYR A CA 1
ATOM 1235 C C . TYR A 1 153 ? 18.490 -13.167 -4.557 1.00 79.50 153 TYR A C 1
ATOM 1237 O O . TYR A 1 153 ? 18.613 -12.033 -5.016 1.00 79.50 153 TYR A O 1
ATOM 1245 N N . PRO A 1 154 ? 19.129 -14.216 -5.085 1.00 80.00 154 PRO A N 1
ATOM 1246 C CA . PRO A 1 154 ? 19.950 -14.078 -6.273 1.00 80.00 154 PRO A CA 1
ATOM 1247 C C . PRO A 1 154 ? 19.059 -13.793 -7.474 1.00 80.00 154 PRO A C 1
ATOM 1249 O O . PRO A 1 154 ? 17.984 -14.378 -7.639 1.00 80.00 154 PRO A O 1
ATOM 1252 N N . PHE A 1 155 ? 19.530 -12.891 -8.328 1.00 76.00 155 PHE A N 1
ATOM 1253 C CA . PHE A 1 155 ? 18.785 -12.448 -9.497 1.00 76.00 155 PHE A CA 1
ATOM 1254 C C . PHE A 1 155 ? 18.427 -13.615 -10.414 1.00 76.00 155 PHE A C 1
ATOM 1256 O O . PHE A 1 155 ? 17.282 -13.755 -10.834 1.00 76.00 155 PHE A O 1
ATOM 1263 N N . ARG A 1 156 ? 19.379 -14.532 -10.627 1.00 77.62 156 ARG A N 1
ATOM 1264 C CA . ARG A 1 156 ? 19.174 -15.758 -11.404 1.00 77.62 156 ARG A CA 1
ATOM 1265 C C . ARG A 1 156 ? 17.949 -16.552 -10.944 1.00 77.62 156 ARG A C 1
ATOM 1267 O O . ARG A 1 156 ? 17.200 -17.036 -11.789 1.00 77.62 156 ARG A O 1
ATOM 1274 N N . GLY A 1 157 ? 17.720 -16.648 -9.639 1.00 78.81 157 GLY A N 1
ATOM 1275 C CA . GLY A 1 157 ? 16.561 -17.341 -9.096 1.00 78.81 157 GLY A CA 1
ATOM 1276 C C . GLY A 1 157 ? 15.256 -16.655 -9.440 1.00 78.81 157 GLY A C 1
ATOM 1277 O O . GLY A 1 157 ? 14.273 -17.329 -9.724 1.00 78.81 157 GLY A O 1
ATOM 1278 N N . ILE A 1 158 ? 15.242 -15.320 -9.461 1.00 76.81 158 ILE A N 1
ATOM 1279 C CA . ILE A 1 158 ? 14.074 -14.541 -9.889 1.00 76.81 158 ILE A CA 1
ATOM 1280 C C . ILE A 1 158 ? 13.751 -14.880 -11.342 1.00 76.81 158 ILE A C 1
ATOM 1282 O O . ILE A 1 158 ? 12.606 -15.207 -11.652 1.00 76.81 158 ILE A O 1
ATOM 1286 N N . LEU A 1 159 ? 14.764 -14.877 -12.211 1.00 76.62 159 LEU A N 1
ATOM 1287 C CA . LEU A 1 159 ? 14.595 -15.202 -13.626 1.00 76.62 159 LEU A CA 1
ATOM 1288 C C . LEU A 1 159 ? 14.068 -16.631 -13.811 1.00 76.62 159 LEU A C 1
ATOM 1290 O O . LEU A 1 159 ? 13.079 -16.859 -14.505 1.00 76.62 159 LEU A O 1
ATOM 1294 N N . GLN A 1 160 ? 14.668 -17.605 -13.128 1.00 79.31 160 GLN A N 1
ATOM 1295 C CA . GLN A 1 160 ? 14.216 -18.996 -13.180 1.00 79.31 160 GLN A CA 1
ATOM 1296 C C . GLN A 1 160 ? 12.782 -19.147 -12.661 1.00 79.31 160 GLN A C 1
ATOM 1298 O O . GLN A 1 160 ? 11.984 -19.876 -13.246 1.00 79.31 160 GLN A O 1
ATOM 1303 N N . LEU A 1 161 ? 12.419 -18.413 -11.610 1.00 78.31 161 LEU A N 1
ATOM 1304 C CA . LEU A 1 161 ? 11.078 -18.457 -11.041 1.00 78.31 161 LEU A CA 1
ATOM 1305 C C . LEU A 1 161 ? 10.030 -17.926 -12.013 1.00 78.31 161 LEU A C 1
ATOM 1307 O O . LEU A 1 161 ? 8.959 -18.515 -12.164 1.00 78.31 161 LEU A O 1
ATOM 1311 N N . ILE A 1 162 ? 10.341 -16.817 -12.675 1.00 76.94 162 ILE A N 1
ATOM 1312 C CA . ILE A 1 162 ? 9.460 -16.217 -13.668 1.00 76.94 162 ILE A CA 1
ATOM 1313 C C . ILE A 1 162 ? 9.313 -17.157 -14.872 1.00 76.94 162 ILE A C 1
ATOM 1315 O O . ILE A 1 162 ? 8.190 -17.399 -15.315 1.00 76.94 162 ILE A O 1
ATOM 1319 N N . HIS A 1 163 ? 10.412 -17.764 -15.340 1.00 79.25 163 HIS A N 1
ATOM 1320 C CA . HIS A 1 163 ? 10.378 -18.745 -16.429 1.00 79.25 163 HIS A CA 1
ATOM 1321 C C . HIS A 1 163 ? 9.516 -19.969 -16.079 1.00 79.25 163 HIS A C 1
ATOM 1323 O O . HIS A 1 163 ? 8.724 -20.436 -16.903 1.00 79.25 163 HIS A O 1
ATOM 1329 N N . ALA A 1 164 ? 9.628 -20.458 -14.841 1.00 80.75 164 ALA A N 1
ATOM 1330 C CA . ALA A 1 164 ? 8.858 -21.586 -14.326 1.00 80.75 164 ALA A CA 1
ATOM 1331 C C . ALA A 1 164 ? 7.344 -21.327 -14.297 1.00 80.75 164 ALA A C 1
ATOM 1333 O O . ALA A 1 164 ? 6.549 -22.266 -14.349 1.00 80.75 164 ALA A O 1
ATOM 1334 N N . CYS A 1 165 ? 6.928 -20.061 -14.212 1.00 77.31 165 CYS A N 1
ATOM 1335 C CA . CYS A 1 165 ? 5.557 -19.685 -13.891 1.00 77.31 165 CYS A CA 1
ATOM 1336 C C . CYS A 1 165 ? 4.920 -18.806 -14.988 1.00 77.31 165 CYS A C 1
ATOM 1338 O O . CYS A 1 165 ? 4.387 -17.730 -14.721 1.00 77.31 165 CYS A O 1
ATOM 1340 N N . ARG A 1 166 ? 4.904 -19.288 -16.240 1.00 84.12 166 ARG A N 1
ATOM 1341 C CA . ARG A 1 166 ? 4.348 -18.561 -17.411 1.00 84.12 166 ARG A CA 1
ATOM 1342 C C . ARG A 1 166 ? 2.877 -18.134 -17.277 1.00 84.12 166 ARG A C 1
ATOM 1344 O O . ARG A 1 166 ? 2.418 -17.237 -17.978 1.00 84.12 166 ARG A O 1
ATOM 1351 N N . HIS A 1 167 ? 2.124 -18.778 -16.387 1.00 88.94 167 HIS A N 1
ATOM 1352 C CA . HIS A 1 167 ? 0.700 -18.519 -16.150 1.00 88.94 167 HIS A CA 1
ATOM 1353 C C . HIS A 1 167 ? 0.414 -17.501 -15.036 1.00 88.94 167 HIS A C 1
ATOM 1355 O O . HIS A 1 167 ? -0.761 -17.308 -14.696 1.00 88.94 167 HIS A O 1
ATOM 1361 N N . LEU A 1 168 ? 1.451 -16.869 -14.474 1.00 91.62 168 LEU A N 1
ATOM 1362 C CA . LEU A 1 168 ? 1.285 -15.848 -13.446 1.00 91.62 168 LEU A CA 1
ATOM 1363 C C . LEU A 1 168 ? 0.475 -14.664 -13.969 1.00 91.62 168 LEU A C 1
ATOM 1365 O O . LEU A 1 168 ? 0.755 -14.099 -15.022 1.00 91.62 168 LEU A O 1
ATOM 1369 N N . GLU A 1 169 ? -0.519 -14.290 -13.175 1.00 94.50 169 GLU A N 1
ATOM 1370 C CA . GLU A 1 169 ? -1.296 -13.063 -13.298 1.00 94.50 169 GLU A CA 1
ATOM 1371 C C . GLU A 1 169 ? -0.753 -11.975 -12.360 1.00 94.50 169 GLU A C 1
ATOM 1373 O O . GLU A 1 169 ? -0.909 -10.792 -12.652 1.00 94.50 169 GLU A O 1
ATOM 1378 N N . CYS A 1 170 ? -0.115 -12.366 -11.251 1.00 95.31 170 CYS A N 1
ATOM 1379 C CA . CYS A 1 170 ? 0.484 -11.466 -10.272 1.00 95.31 170 CYS A CA 1
ATOM 1380 C C . CYS A 1 170 ? 1.869 -11.967 -9.849 1.00 95.31 170 CYS A C 1
ATOM 1382 O O . CYS A 1 170 ? 2.017 -13.097 -9.376 1.00 95.31 170 CYS A O 1
ATOM 1384 N N . LEU A 1 171 ? 2.864 -11.098 -9.977 1.00 92.88 171 LEU A N 1
ATOM 1385 C CA . LEU A 1 171 ? 4.239 -11.305 -9.558 1.00 92.88 171 LEU A CA 1
ATOM 1386 C C . LEU A 1 171 ? 4.664 -10.139 -8.665 1.00 92.88 171 LEU A C 1
ATOM 1388 O O . LEU A 1 171 ? 4.720 -9.001 -9.115 1.00 92.88 171 LEU A O 1
ATOM 1392 N N . SER A 1 172 ? 5.001 -10.423 -7.412 1.00 94.25 172 SER A N 1
ATOM 1393 C CA . SER A 1 172 ? 5.550 -9.436 -6.483 1.00 94.25 172 SER A CA 1
ATOM 1394 C C . SER A 1 172 ? 6.871 -9.936 -5.924 1.00 94.25 172 SER A C 1
ATOM 1396 O O . SER A 1 172 ? 6.917 -10.997 -5.309 1.00 94.25 172 SER A O 1
ATOM 1398 N N . ILE A 1 173 ? 7.938 -9.172 -6.089 1.00 91.12 173 ILE A N 1
ATOM 1399 C CA . ILE A 1 173 ? 9.257 -9.474 -5.545 1.00 91.12 173 ILE A CA 1
ATOM 1400 C C . ILE A 1 173 ? 9.744 -8.244 -4.791 1.00 91.12 173 ILE A C 1
ATOM 1402 O O . ILE A 1 173 ? 9.766 -7.153 -5.342 1.00 91.12 173 ILE A O 1
ATOM 1406 N N . GLU A 1 174 ? 10.115 -8.418 -3.531 1.00 91.50 174 GLU A N 1
ATOM 1407 C CA . GLU A 1 174 ? 10.719 -7.391 -2.687 1.00 91.50 174 GLU A CA 1
ATOM 1408 C C . GLU A 1 174 ? 12.024 -7.955 -2.112 1.00 91.50 174 GLU A C 1
ATOM 1410 O O . GLU A 1 174 ? 11.998 -8.861 -1.273 1.00 91.50 174 GLU A O 1
ATOM 1415 N N . ALA A 1 175 ? 13.169 -7.457 -2.577 1.00 85.50 175 ALA A N 1
ATOM 1416 C CA . ALA A 1 175 ? 14.488 -7.874 -2.122 1.00 85.50 175 ALA A CA 1
ATOM 1417 C C . ALA A 1 175 ? 15.383 -6.686 -1.750 1.00 85.50 175 ALA A C 1
ATOM 1419 O O . ALA A 1 175 ? 15.436 -5.686 -2.448 1.00 85.50 175 ALA A O 1
ATOM 1420 N N . ILE A 1 176 ? 16.110 -6.805 -0.636 1.00 76.44 176 ILE A N 1
ATOM 1421 C CA . ILE A 1 176 ? 16.979 -5.733 -0.106 1.00 76.44 176 ILE A CA 1
ATOM 1422 C C . ILE A 1 176 ? 18.380 -5.784 -0.729 1.00 76.44 176 ILE A C 1
ATOM 1424 O O . ILE A 1 176 ? 19.160 -4.870 -0.573 1.00 76.44 176 ILE A O 1
ATOM 1428 N N . ALA A 1 177 ? 18.767 -6.871 -1.380 1.00 71.00 177 ALA A N 1
ATOM 1429 C CA . ALA A 1 177 ? 20.001 -6.937 -2.145 1.00 71.00 177 ALA A CA 1
ATOM 1430 C C . ALA A 1 177 ? 19.917 -8.128 -3.089 1.00 71.00 177 ALA A C 1
ATOM 1432 O O . ALA A 1 177 ? 19.589 -9.246 -2.663 1.00 71.00 177 ALA A O 1
ATOM 1433 N N . LEU A 1 178 ? 20.287 -7.911 -4.346 1.00 65.00 178 LEU A N 1
ATOM 1434 C CA . LEU A 1 178 ? 20.707 -9.009 -5.201 1.00 65.00 178 LEU A CA 1
ATOM 1435 C C . LEU A 1 178 ? 22.119 -9.394 -4.758 1.00 65.00 178 LEU A C 1
ATOM 1437 O O . LEU A 1 178 ? 23.029 -8.569 -4.723 1.00 65.00 178 LEU A O 1
ATOM 1441 N N . PHE A 1 179 ? 22.278 -10.631 -4.295 1.00 60.19 179 PHE A N 1
ATOM 1442 C CA . PHE A 1 179 ? 23.585 -11.143 -3.902 1.00 60.19 179 PHE A CA 1
ATOM 1443 C C . PHE A 1 179 ? 24.193 -11.872 -5.092 1.00 60.19 179 PHE A C 1
ATOM 1445 O O . PHE A 1 179 ? 23.646 -12.889 -5.518 1.00 60.19 179 PHE A O 1
ATOM 1452 N N . ASP A 1 180 ? 25.325 -11.376 -5.580 1.00 58.91 180 ASP A N 1
ATOM 1453 C CA . ASP A 1 180 ? 26.167 -12.113 -6.511 1.00 58.91 180 ASP A CA 1
ATOM 1454 C C . ASP A 1 180 ? 27.195 -12.922 -5.704 1.00 58.91 180 ASP A C 1
ATOM 1456 O O . ASP A 1 180 ? 28.038 -12.372 -4.993 1.00 58.91 180 ASP A O 1
ATOM 1460 N N . GLU A 1 181 ? 27.118 -14.253 -5.774 1.00 57.91 181 GLU A N 1
ATOM 1461 C CA . GLU A 1 181 ? 28.144 -15.123 -5.185 1.00 57.91 181 GLU A CA 1
ATOM 1462 C C . GLU A 1 181 ? 29.477 -15.053 -5.963 1.00 57.91 181 GLU A C 1
ATOM 1464 O O . GLU A 1 181 ? 30.501 -15.524 -5.465 1.00 57.91 181 GLU A O 1
ATOM 1469 N N . THR A 1 182 ? 29.479 -14.471 -7.169 1.00 61.12 182 THR A N 1
ATOM 1470 C CA . THR A 1 182 ? 30.556 -14.564 -8.165 1.00 61.12 182 THR A CA 1
ATOM 1471 C C . THR A 1 182 ? 31.208 -13.237 -8.580 1.00 61.12 182 THR A C 1
ATOM 1473 O O . THR A 1 182 ? 32.249 -13.285 -9.235 1.00 61.12 182 THR A O 1
ATOM 1476 N N . ASN A 1 183 ? 30.692 -12.076 -8.152 1.00 61.59 183 ASN A N 1
ATOM 1477 C CA . ASN A 1 183 ? 31.165 -10.730 -8.535 1.00 61.59 183 ASN A CA 1
ATOM 1478 C C . ASN A 1 183 ? 31.333 -10.520 -10.063 1.00 61.59 183 ASN A C 1
ATOM 1480 O O . ASN A 1 183 ? 32.183 -9.735 -10.492 1.00 61.59 183 ASN A O 1
ATOM 1484 N N . ASN A 1 184 ? 30.571 -11.222 -10.904 1.00 69.44 184 ASN A N 1
ATOM 1485 C CA . ASN A 1 184 ? 30.744 -11.206 -12.355 1.00 69.44 184 ASN A CA 1
ATOM 1486 C C . ASN A 1 184 ? 29.543 -10.571 -13.073 1.00 69.44 184 ASN A C 1
ATOM 1488 O O . ASN A 1 184 ? 28.686 -11.271 -13.614 1.00 69.44 184 ASN A O 1
ATOM 1492 N N . MET A 1 185 ? 29.531 -9.235 -13.135 1.00 63.66 185 MET A N 1
ATOM 1493 C CA . MET A 1 185 ? 28.459 -8.458 -13.778 1.00 63.66 185 MET A CA 1
ATOM 1494 C C . MET A 1 185 ? 28.238 -8.796 -15.265 1.00 63.66 185 MET A C 1
ATOM 1496 O O . MET A 1 185 ? 27.110 -8.718 -15.747 1.00 63.66 185 MET A O 1
ATOM 1500 N N . GLU A 1 186 ? 29.268 -9.219 -16.011 1.00 70.44 186 GLU A N 1
ATOM 1501 C CA . GLU A 1 186 ? 29.104 -9.566 -17.437 1.00 70.44 186 GLU A CA 1
ATOM 1502 C C . GLU A 1 186 ? 28.200 -10.792 -17.645 1.00 70.44 186 GLU A C 1
ATOM 1504 O O . GLU A 1 186 ? 27.478 -10.884 -18.641 1.00 70.44 186 GLU A O 1
ATOM 1509 N N . TYR A 1 187 ? 28.211 -11.736 -16.700 1.00 67.06 187 TYR A N 1
ATOM 1510 C CA . TYR A 1 187 ? 27.392 -12.944 -16.782 1.00 67.06 187 TYR A CA 1
ATOM 1511 C C . TYR A 1 187 ? 25.901 -12.647 -16.548 1.00 67.06 187 TYR A C 1
ATOM 1513 O O . TYR A 1 187 ? 25.036 -13.276 -17.164 1.00 67.06 187 TYR A O 1
ATOM 1521 N N . GLU A 1 188 ? 25.589 -11.655 -15.711 1.00 65.62 188 GLU A N 1
ATOM 1522 C CA . GLU A 1 188 ? 24.211 -11.262 -15.406 1.00 65.62 188 GLU A CA 1
ATOM 1523 C C . GLU A 1 188 ? 23.523 -10.578 -16.592 1.00 65.62 188 GLU A C 1
ATOM 1525 O O . GLU A 1 188 ? 22.371 -10.903 -16.885 1.00 65.62 188 GLU A O 1
ATOM 1530 N N . SER A 1 189 ? 24.223 -9.723 -17.347 1.00 67.94 189 SER A N 1
ATOM 1531 C CA . SER A 1 189 ? 23.647 -9.080 -18.544 1.00 67.94 189 SER A CA 1
ATOM 1532 C C . SER A 1 189 ? 23.284 -10.105 -19.634 1.00 67.94 189 SER A C 1
ATOM 1534 O O . SER A 1 189 ? 22.248 -10.001 -20.299 1.00 67.94 189 SER A O 1
ATOM 1536 N N . ALA A 1 190 ? 24.085 -11.165 -19.797 1.00 73.50 190 ALA A N 1
ATOM 1537 C CA . ALA A 1 190 ? 23.790 -12.236 -20.752 1.00 73.50 190 ALA A CA 1
ATOM 1538 C C . ALA A 1 190 ? 22.551 -13.058 -20.348 1.00 73.50 190 ALA A C 1
ATOM 1540 O O . ALA A 1 190 ? 21.670 -13.288 -21.180 1.00 73.50 190 ALA A O 1
ATOM 1541 N N . LEU A 1 191 ? 22.456 -13.452 -19.072 1.00 68.25 191 LEU A N 1
ATOM 1542 C CA . LEU A 1 191 ? 21.299 -14.180 -18.538 1.00 68.25 191 LEU A CA 1
ATOM 1543 C C . LEU A 1 191 ? 20.024 -13.344 -18.587 1.00 68.25 191 LEU A C 1
ATOM 1545 O O . LEU A 1 191 ? 18.965 -13.864 -18.922 1.00 68.25 191 LEU A O 1
ATOM 1549 N N . THR A 1 192 ? 20.138 -12.050 -18.307 1.00 68.31 192 THR A N 1
ATOM 1550 C CA . THR A 1 192 ? 19.061 -11.075 -18.453 1.00 68.31 192 THR A CA 1
ATOM 1551 C C . THR A 1 192 ? 18.504 -11.088 -19.876 1.00 68.31 192 THR A C 1
ATOM 1553 O O . THR A 1 192 ? 17.311 -11.308 -20.082 1.00 68.31 192 THR A O 1
ATOM 1556 N N . LYS A 1 193 ? 19.369 -10.933 -20.883 1.00 71.50 193 LYS A N 1
ATOM 1557 C CA . LYS A 1 193 ? 18.963 -10.909 -22.298 1.00 71.50 193 LYS A CA 1
ATOM 1558 C C . LYS A 1 193 ? 18.368 -12.230 -22.777 1.00 71.50 193 LYS A C 1
ATOM 1560 O O . LYS A 1 193 ? 17.455 -12.235 -23.603 1.00 71.50 193 LYS A O 1
ATOM 1565 N N . GLU A 1 194 ? 18.890 -13.358 -22.304 1.00 71.00 194 GLU A N 1
ATOM 1566 C CA . GLU A 1 194 ? 18.313 -14.674 -22.588 1.00 71.00 194 GLU A CA 1
ATOM 1567 C C . GLU A 1 194 ? 16.931 -14.822 -21.948 1.00 71.00 194 GLU A C 1
ATOM 1569 O O . GLU A 1 194 ? 15.973 -15.174 -22.628 1.00 71.00 194 GLU A O 1
ATOM 1574 N N . PHE A 1 195 ? 16.801 -14.429 -20.687 1.00 69.69 195 PHE A N 1
ATOM 1575 C CA . PHE A 1 195 ? 15.558 -14.495 -19.937 1.00 69.69 195 PHE A CA 1
ATOM 1576 C C . PHE A 1 195 ? 14.423 -13.661 -20.553 1.00 69.69 195 PHE A C 1
ATOM 1578 O O . PHE A 1 195 ? 13.310 -14.163 -20.698 1.00 69.69 195 PHE A O 1
ATOM 1585 N N . PHE A 1 196 ? 14.682 -12.418 -20.973 1.00 68.38 196 PHE A N 1
ATOM 1586 C CA . PHE A 1 196 ? 13.635 -11.564 -21.556 1.00 68.38 196 PHE A CA 1
ATOM 1587 C C . PHE A 1 196 ? 13.129 -12.039 -22.910 1.00 68.38 196 PHE A C 1
ATOM 1589 O O . PHE A 1 196 ? 11.978 -11.782 -23.257 1.00 68.38 196 PHE A O 1
ATOM 1596 N N . ARG A 1 197 ? 13.949 -12.787 -23.646 1.00 68.69 197 ARG A N 1
ATOM 1597 C CA . ARG A 1 197 ? 13.516 -13.471 -24.866 1.00 68.69 197 ARG A CA 1
ATOM 1598 C C . ARG A 1 197 ? 12.448 -14.527 -24.575 1.00 68.69 197 ARG A C 1
ATOM 1600 O O . ARG A 1 197 ? 11.562 -14.735 -25.396 1.00 68.69 197 ARG A O 1
ATOM 1607 N N . ASP A 1 198 ? 12.520 -15.149 -23.400 1.00 67.00 198 ASP A N 1
ATOM 1608 C CA . ASP A 1 198 ? 11.652 -16.253 -22.991 1.00 67.00 198 ASP A CA 1
ATOM 1609 C C . ASP A 1 198 ? 10.392 -15.802 -22.233 1.00 67.00 198 ASP A C 1
ATOM 1611 O O . ASP A 1 198 ? 9.452 -16.586 -22.091 1.00 67.00 198 ASP A O 1
ATOM 1615 N N . ILE A 1 199 ? 10.330 -14.545 -21.772 1.00 69.25 199 ILE A N 1
ATOM 1616 C CA . ILE A 1 199 ? 9.137 -13.969 -21.116 1.00 69.25 199 ILE A CA 1
ATOM 1617 C C . ILE A 1 199 ? 7.967 -13.771 -22.091 1.00 69.25 199 ILE A C 1
ATOM 1619 O O . ILE A 1 199 ? 6.848 -13.532 -21.639 1.00 69.25 199 ILE A O 1
ATOM 1623 N N . GLY A 1 200 ? 8.185 -13.928 -23.402 1.00 62.97 200 GLY A N 1
ATOM 1624 C CA . GLY A 1 200 ? 7.278 -13.547 -24.493 1.00 62.97 200 GLY A CA 1
ATOM 1625 C C . GLY A 1 200 ? 5.812 -13.990 -24.471 1.00 62.97 200 GLY A C 1
ATOM 1626 O O . GLY A 1 200 ? 5.051 -13.528 -25.313 1.00 62.97 200 GLY A O 1
ATOM 1627 N N . ASP A 1 201 ? 5.387 -14.776 -23.485 1.00 73.44 201 ASP A N 1
ATOM 1628 C CA . ASP A 1 201 ? 4.025 -15.280 -23.314 1.00 73.44 201 ASP A CA 1
ATOM 1629 C C . ASP A 1 201 ? 3.405 -14.983 -21.931 1.00 73.44 201 ASP A C 1
ATOM 1631 O O . ASP A 1 201 ? 2.380 -15.575 -21.571 1.00 73.44 201 ASP A O 1
ATOM 1635 N N . MET A 1 202 ? 3.997 -14.106 -21.110 1.00 81.06 202 MET A N 1
ATOM 1636 C CA . MET A 1 202 ? 3.450 -13.837 -19.776 1.00 81.06 202 MET A CA 1
ATOM 1637 C C . MET A 1 202 ? 2.095 -13.119 -19.840 1.00 81.06 202 MET A C 1
ATOM 1639 O O . MET A 1 202 ? 1.954 -12.010 -20.350 1.00 81.06 202 MET A O 1
ATOM 1643 N N . GLN A 1 203 ? 1.085 -13.722 -19.208 1.00 86.81 203 GLN A N 1
ATOM 1644 C CA . GLN A 1 203 ? -0.249 -13.129 -19.030 1.00 86.81 203 GLN A CA 1
ATOM 1645 C C . GLN A 1 203 ? -0.353 -12.287 -17.750 1.00 86.81 203 GLN A C 1
ATOM 1647 O O . GLN A 1 203 ? -1.434 -12.150 -17.170 1.00 86.81 203 GLN A O 1
ATOM 1652 N N . CYS A 1 204 ? 0.775 -11.739 -17.298 1.00 91.25 204 CYS A N 1
ATOM 1653 C CA . CYS A 1 204 ? 0.841 -11.030 -16.035 1.00 91.25 204 CYS A CA 1
ATOM 1654 C C . CYS A 1 204 ? 0.088 -9.699 -16.122 1.00 91.25 204 CYS A C 1
ATOM 1656 O O . CYS A 1 204 ? 0.268 -8.926 -17.064 1.00 91.25 204 CYS A O 1
ATOM 1658 N N . LYS A 1 205 ? -0.763 -9.449 -15.128 1.00 94.94 205 LYS A N 1
ATOM 1659 C CA . LYS A 1 205 ? -1.530 -8.211 -14.970 1.00 94.94 205 LYS A CA 1
ATOM 1660 C C . LYS A 1 205 ? -0.937 -7.316 -13.892 1.00 94.94 205 LYS A C 1
ATOM 1662 O O . LYS A 1 205 ? -1.153 -6.112 -13.932 1.00 94.94 205 LYS A O 1
ATOM 1667 N N . ASP A 1 206 ? -0.225 -7.887 -12.927 1.00 95.56 206 ASP A N 1
ATOM 1668 C CA . ASP A 1 206 ? 0.349 -7.163 -11.796 1.00 95.56 206 ASP A CA 1
ATOM 1669 C C . ASP A 1 206 ? 1.802 -7.590 -11.601 1.00 95.56 206 ASP A C 1
ATOM 1671 O O . ASP A 1 206 ? 2.069 -8.725 -11.210 1.00 95.56 206 ASP A O 1
ATOM 1675 N N . ILE A 1 207 ? 2.737 -6.695 -11.907 1.00 93.06 207 ILE A N 1
ATOM 1676 C CA . ILE A 1 207 ? 4.165 -6.900 -11.677 1.00 93.06 207 ILE A CA 1
ATOM 1677 C C . ILE A 1 207 ? 4.640 -5.832 -10.709 1.00 93.06 207 ILE A C 1
ATOM 1679 O O . ILE A 1 207 ? 4.551 -4.647 -11.009 1.00 93.06 207 ILE A O 1
ATOM 1683 N N . SER A 1 208 ? 5.191 -6.251 -9.577 1.00 93.94 208 SER A N 1
ATOM 1684 C CA . SER A 1 208 ? 5.826 -5.379 -8.597 1.00 93.94 208 SER A CA 1
ATOM 1685 C C . SER A 1 208 ? 7.204 -5.929 -8.251 1.00 93.94 208 SER A C 1
ATOM 1687 O O . SER A 1 208 ? 7.307 -6.982 -7.635 1.00 93.94 208 SER A O 1
ATOM 1689 N N . ILE A 1 209 ? 8.265 -5.227 -8.617 1.00 90.50 209 ILE A N 1
ATOM 1690 C CA . ILE A 1 209 ? 9.652 -5.569 -8.320 1.00 90.50 209 ILE A CA 1
ATOM 1691 C C . ILE A 1 209 ? 10.236 -4.412 -7.514 1.00 90.50 209 ILE A C 1
ATOM 1693 O O . ILE A 1 209 ? 10.316 -3.288 -7.994 1.00 90.50 209 ILE A O 1
ATOM 1697 N N . SER A 1 210 ? 10.619 -4.681 -6.274 1.00 90.81 210 SER A N 1
ATOM 1698 C CA . SER A 1 210 ? 11.350 -3.760 -5.416 1.00 90.81 210 SER A CA 1
ATOM 1699 C C . SER A 1 210 ? 12.684 -4.402 -5.089 1.00 90.81 210 SER A C 1
ATOM 1701 O O . SER A 1 210 ? 12.714 -5.455 -4.452 1.00 90.81 210 SER A O 1
ATOM 1703 N N . VAL A 1 211 ? 13.767 -3.827 -5.600 1.00 85.19 211 VAL A N 1
ATOM 1704 C CA . VAL A 1 211 ? 15.124 -4.345 -5.422 1.00 85.19 211 VAL A CA 1
ATOM 1705 C C . VAL A 1 211 ? 16.075 -3.186 -5.140 1.00 85.19 211 VAL A C 1
ATOM 1707 O O . VAL A 1 211 ? 16.052 -2.190 -5.854 1.00 85.19 211 VAL A O 1
ATOM 1710 N N . ASP A 1 212 ? 16.909 -3.308 -4.107 1.00 82.06 212 ASP A N 1
ATOM 1711 C CA . ASP A 1 212 ? 17.914 -2.294 -3.717 1.00 82.06 212 ASP A CA 1
ATOM 1712 C C . ASP A 1 212 ? 19.188 -2.385 -4.581 1.00 82.06 212 ASP A C 1
ATOM 1714 O O . ASP A 1 212 ? 20.321 -2.530 -4.120 1.00 82.06 212 ASP A O 1
ATOM 1718 N N . CYS A 1 213 ? 18.990 -2.459 -5.884 1.00 78.25 213 CYS A N 1
ATOM 1719 C CA . CYS A 1 213 ? 20.040 -2.510 -6.885 1.00 78.25 213 CYS A CA 1
ATOM 1720 C C . CYS A 1 213 ? 19.457 -1.983 -8.179 1.00 78.25 213 CYS A C 1
ATOM 1722 O O . CYS A 1 213 ? 18.236 -1.985 -8.345 1.00 78.25 213 CYS A O 1
ATOM 1724 N N . SER A 1 214 ? 20.315 -1.613 -9.115 1.00 79.62 214 SER A N 1
ATOM 1725 C CA . SER A 1 214 ? 19.830 -1.060 -10.361 1.00 79.62 214 SER A CA 1
ATOM 1726 C C . SER A 1 214 ? 19.387 -2.141 -11.345 1.00 79.62 214 SER A C 1
ATOM 1728 O O . SER A 1 214 ? 20.114 -3.108 -11.570 1.00 79.62 214 SER A O 1
ATOM 1730 N N . LEU A 1 215 ? 18.204 -1.990 -11.945 1.00 78.88 215 LEU A N 1
ATOM 1731 C CA . LEU A 1 215 ? 17.789 -2.838 -13.067 1.00 78.88 215 LEU A CA 1
ATOM 1732 C C . LEU A 1 215 ? 18.301 -2.254 -14.387 1.00 78.88 215 LEU A C 1
ATOM 1734 O O . LEU A 1 215 ? 18.137 -1.064 -14.655 1.00 78.88 215 LEU A O 1
ATOM 1738 N N . GLU A 1 216 ? 18.877 -3.103 -15.244 1.00 83.31 216 GLU A N 1
ATOM 1739 C CA . GLU A 1 216 ? 19.213 -2.703 -16.613 1.00 83.31 216 GLU A CA 1
ATOM 1740 C C . GLU A 1 216 ? 17.938 -2.305 -17.372 1.00 83.31 216 GLU A C 1
ATOM 1742 O O . GLU A 1 216 ? 16.899 -2.956 -17.268 1.00 83.31 216 GLU A O 1
ATOM 1747 N N . LEU A 1 217 ? 18.015 -1.261 -18.194 1.00 85.38 217 LEU A N 1
ATOM 1748 C CA . LEU A 1 217 ? 16.880 -0.793 -18.990 1.00 85.38 217 LEU A CA 1
ATOM 1749 C C . LEU A 1 217 ? 16.271 -1.899 -19.868 1.00 85.38 217 LEU A C 1
ATOM 1751 O O . LEU A 1 217 ? 15.048 -2.012 -19.950 1.00 85.38 217 LEU A O 1
ATOM 1755 N N . ASP A 1 218 ? 17.109 -2.751 -20.462 1.00 83.38 218 ASP A N 1
ATOM 1756 C CA . ASP A 1 218 ? 16.680 -3.887 -21.287 1.00 83.38 218 ASP A CA 1
ATOM 1757 C C . ASP A 1 218 ? 15.736 -4.834 -20.520 1.00 83.38 218 ASP A C 1
ATOM 1759 O O . ASP A 1 218 ? 14.811 -5.393 -21.111 1.00 83.38 218 ASP A O 1
ATOM 1763 N N . VAL A 1 219 ? 15.911 -4.960 -19.196 1.00 81.88 219 VAL A N 1
ATOM 1764 C CA . VAL A 1 219 ? 15.022 -5.730 -18.308 1.00 81.88 219 VAL A CA 1
ATOM 1765 C C . VAL A 1 219 ? 13.634 -5.116 -18.318 1.00 81.88 219 VAL A C 1
ATOM 1767 O O . VAL A 1 219 ? 12.637 -5.786 -18.576 1.00 81.88 219 VAL A O 1
ATOM 1770 N N . ILE A 1 220 ? 13.564 -3.816 -18.045 1.00 86.06 220 ILE A N 1
ATOM 1771 C CA . ILE A 1 220 ? 12.305 -3.090 -17.897 1.00 86.06 220 ILE A CA 1
ATOM 1772 C C . ILE A 1 220 ? 11.556 -3.073 -19.228 1.00 86.06 220 ILE A C 1
ATOM 1774 O O . ILE A 1 220 ? 10.360 -3.373 -19.271 1.00 86.06 220 ILE A O 1
ATOM 1778 N N . LEU A 1 221 ? 12.261 -2.778 -20.322 1.00 88.69 221 LEU A N 1
ATOM 1779 C CA . LEU A 1 221 ? 11.686 -2.802 -21.663 1.00 88.69 221 LEU A CA 1
ATOM 1780 C C . LEU A 1 221 ? 11.227 -4.212 -22.038 1.00 88.69 221 LEU A C 1
ATOM 1782 O O . LEU A 1 221 ? 10.150 -4.355 -22.606 1.00 88.69 221 LEU A O 1
ATOM 1786 N N . GLY A 1 222 ? 11.976 -5.248 -21.658 1.00 85.50 222 GLY A N 1
ATOM 1787 C CA . GLY A 1 222 ? 11.591 -6.641 -21.855 1.00 85.50 222 GLY A CA 1
ATOM 1788 C C . GLY A 1 222 ? 10.324 -7.032 -21.089 1.00 85.50 222 GLY A C 1
ATOM 1789 O O . GLY A 1 222 ? 9.459 -7.691 -21.666 1.00 85.50 222 GLY A O 1
ATOM 1790 N N . ILE A 1 223 ? 10.166 -6.606 -19.827 1.00 86.62 223 ILE A N 1
ATOM 1791 C CA . ILE A 1 223 ? 8.925 -6.816 -19.058 1.00 86.62 223 ILE A CA 1
ATOM 1792 C C . ILE A 1 223 ? 7.758 -6.166 -19.790 1.00 86.62 223 ILE A C 1
ATOM 1794 O O . ILE A 1 223 ? 6.748 -6.822 -20.049 1.00 86.62 223 ILE A O 1
ATOM 1798 N N . LEU A 1 224 ? 7.895 -4.884 -20.127 1.00 89.62 224 LEU A N 1
ATOM 1799 C CA . LEU A 1 224 ? 6.846 -4.138 -20.802 1.00 89.62 224 LEU A CA 1
ATOM 1800 C C . LEU A 1 224 ? 6.503 -4.811 -22.133 1.00 89.62 224 LEU A C 1
ATOM 1802 O O . LEU A 1 224 ? 5.357 -5.172 -22.369 1.00 89.62 224 LEU A O 1
ATOM 1806 N N . ASP A 1 225 ? 7.473 -5.070 -22.995 1.00 88.06 225 ASP A N 1
ATOM 1807 C CA . ASP A 1 225 ? 7.227 -5.584 -24.340 1.00 88.06 225 ASP A CA 1
ATOM 1808 C C . ASP A 1 225 ? 6.449 -6.902 -24.389 1.00 88.06 225 ASP A C 1
ATOM 1810 O O . ASP A 1 225 ? 5.714 -7.130 -25.353 1.00 88.06 225 ASP A O 1
ATOM 1814 N N . HIS A 1 226 ? 6.548 -7.715 -23.340 1.00 86.88 226 HIS A N 1
ATOM 1815 C CA . HIS A 1 226 ? 5.977 -9.056 -23.283 1.00 86.88 226 HIS A CA 1
ATOM 1816 C C . HIS A 1 226 ? 4.795 -9.204 -22.310 1.00 86.88 226 HIS A C 1
ATOM 1818 O O . HIS A 1 226 ? 4.333 -10.318 -22.080 1.00 86.88 226 HIS A O 1
ATOM 1824 N N . THR A 1 227 ? 4.262 -8.110 -21.751 1.00 89.62 227 THR A N 1
ATOM 1825 C CA . THR A 1 227 ? 3.127 -8.156 -20.803 1.00 89.62 227 THR A CA 1
ATOM 1826 C C . THR A 1 227 ? 1.930 -7.315 -21.270 1.00 89.62 227 THR A C 1
ATOM 1828 O O . THR A 1 227 ? 1.517 -6.370 -20.609 1.00 89.62 227 THR A O 1
ATOM 1831 N N . PRO A 1 228 ? 1.283 -7.636 -22.408 1.00 89.75 228 PRO A N 1
ATOM 1832 C CA . PRO A 1 228 ? 0.226 -6.806 -23.016 1.00 89.75 228 PRO A CA 1
ATOM 1833 C C . PRO A 1 228 ? -1.075 -6.696 -22.195 1.00 89.75 228 PRO A C 1
ATOM 1835 O O . PRO A 1 228 ? -2.040 -6.053 -22.625 1.00 89.75 228 PRO A O 1
ATOM 1838 N N . LEU A 1 229 ? -1.160 -7.394 -21.060 1.00 92.31 229 LEU A N 1
ATOM 1839 C CA . LEU A 1 229 ? -2.278 -7.354 -20.116 1.00 92.31 229 LEU A CA 1
ATOM 1840 C C . LEU A 1 229 ? -1.931 -6.593 -18.827 1.00 92.31 229 LEU A C 1
ATOM 1842 O O . LEU A 1 229 ? -2.728 -6.632 -17.894 1.00 92.31 229 LEU A O 1
ATOM 1846 N N . LEU A 1 230 ? -0.774 -5.931 -18.767 1.00 93.50 230 LEU A N 1
ATOM 1847 C CA . LEU A 1 230 ? -0.284 -5.269 -17.567 1.00 93.50 230 LEU A CA 1
ATOM 1848 C C . LEU A 1 230 ? -1.240 -4.154 -17.117 1.00 93.50 230 LEU A C 1
ATOM 1850 O O . LEU A 1 230 ? -1.430 -3.149 -17.799 1.00 93.50 230 LEU A O 1
ATOM 1854 N N . GLU A 1 231 ? -1.842 -4.344 -15.945 1.00 95.56 231 GLU A N 1
ATOM 1855 C CA . GLU A 1 231 ? -2.695 -3.367 -15.268 1.00 95.56 231 GLU A CA 1
ATOM 1856 C C . GLU A 1 231 ? -1.949 -2.649 -14.138 1.00 95.56 231 GLU A C 1
ATOM 1858 O O . GLU A 1 231 ? -2.290 -1.515 -13.793 1.00 95.56 231 GLU A O 1
ATOM 1863 N N . ARG A 1 232 ? -0.936 -3.289 -13.545 1.00 95.69 232 ARG A N 1
ATOM 1864 C CA . ARG A 1 232 ? -0.132 -2.736 -12.453 1.00 95.69 232 ARG A CA 1
ATOM 1865 C C . ARG A 1 232 ? 1.342 -2.988 -12.700 1.00 95.69 232 ARG A C 1
ATOM 1867 O O . ARG A 1 232 ? 1.746 -4.134 -12.873 1.00 95.69 232 ARG A O 1
ATOM 1874 N N . LEU A 1 233 ? 2.122 -1.917 -12.667 1.00 94.94 233 LEU A N 1
ATOM 1875 C CA . LEU A 1 233 ? 3.572 -1.966 -12.722 1.00 94.94 233 LEU A CA 1
ATOM 1876 C C . LEU A 1 233 ? 4.145 -1.247 -11.507 1.00 94.94 233 LEU A C 1
ATOM 1878 O O . LEU A 1 233 ? 3.884 -0.063 -11.317 1.00 94.94 233 LEU A O 1
ATOM 1882 N N . GLY A 1 234 ? 4.934 -1.949 -10.708 1.00 94.81 234 GLY A N 1
ATOM 1883 C CA . GLY A 1 234 ? 5.755 -1.386 -9.650 1.00 94.81 234 GLY A CA 1
ATOM 1884 C C . GLY A 1 234 ? 7.215 -1.740 -9.866 1.00 94.81 234 GLY A C 1
ATOM 1885 O O . GLY A 1 234 ? 7.548 -2.914 -9.873 1.00 94.81 234 GLY A O 1
ATOM 1886 N N . LEU A 1 235 ? 8.078 -0.749 -10.043 1.00 91.12 235 LEU A N 1
ATOM 1887 C CA . LEU A 1 235 ? 9.526 -0.896 -10.132 1.00 91.12 235 LEU A CA 1
ATOM 1888 C C . LEU A 1 235 ? 10.140 0.070 -9.113 1.00 91.12 235 LEU A C 1
ATOM 1890 O O . LEU A 1 235 ? 10.281 1.258 -9.383 1.00 91.12 235 LEU A O 1
ATOM 1894 N N . LEU A 1 236 ? 10.425 -0.430 -7.913 1.00 87.19 236 LEU A N 1
ATOM 1895 C CA . LEU A 1 236 ? 11.065 0.326 -6.832 1.00 87.19 236 LEU A CA 1
ATOM 1896 C C . LEU A 1 236 ? 12.540 -0.077 -6.771 1.00 87.19 236 LEU A C 1
ATOM 1898 O O . LEU A 1 236 ? 12.924 -0.952 -5.993 1.00 87.19 236 LEU A O 1
ATOM 1902 N N . THR A 1 237 ? 13.309 0.464 -7.705 1.00 81.50 237 THR A N 1
ATOM 1903 C CA . THR A 1 237 ? 14.701 0.116 -8.002 1.00 81.50 237 THR A CA 1
ATOM 1904 C C . THR A 1 237 ? 15.366 1.335 -8.620 1.00 81.50 237 THR A C 1
ATOM 1906 O O . THR A 1 237 ? 14.709 2.082 -9.343 1.00 81.50 237 THR A O 1
ATOM 1909 N N . THR A 1 238 ? 16.651 1.538 -8.349 1.00 79.38 238 THR A N 1
ATOM 1910 C CA . THR A 1 238 ? 17.418 2.599 -9.007 1.00 79.38 238 THR A CA 1
ATOM 1911 C C . THR A 1 238 ? 17.629 2.248 -10.485 1.00 79.38 238 THR A C 1
ATOM 1913 O O . THR A 1 238 ? 17.665 1.077 -10.863 1.00 79.38 238 THR A O 1
ATOM 1916 N N . LEU A 1 239 ? 17.727 3.230 -11.376 1.00 77.50 239 LEU A N 1
ATOM 1917 C CA . LEU A 1 239 ? 18.062 2.960 -12.778 1.00 77.50 239 LEU A CA 1
ATOM 1918 C C . LEU A 1 239 ? 19.580 3.092 -12.944 1.00 77.50 239 LEU A C 1
ATOM 1920 O O . LEU A 1 239 ? 20.206 3.945 -12.326 1.00 77.50 239 LEU A O 1
ATOM 1924 N N . THR A 1 240 ? 20.207 2.227 -13.746 1.00 71.56 240 THR A N 1
ATOM 1925 C CA . THR A 1 240 ? 21.640 2.378 -14.049 1.00 71.56 240 THR A CA 1
ATOM 1926 C C . THR A 1 240 ? 21.904 3.617 -14.921 1.00 71.56 240 THR A C 1
ATOM 1928 O O . THR A 1 240 ? 20.977 4.208 -15.478 1.00 71.56 240 THR A O 1
ATOM 1931 N N . GLU A 1 241 ? 23.189 3.992 -15.026 1.00 64.19 241 GLU A N 1
ATOM 1932 C CA . GLU A 1 241 ? 23.771 5.097 -15.808 1.00 64.19 241 GLU A CA 1
ATOM 1933 C C . GLU A 1 241 ? 22.905 5.627 -16.978 1.00 64.19 241 GLU A C 1
ATOM 1935 O O . GLU A 1 241 ? 22.446 4.875 -17.836 1.00 64.19 241 GLU A O 1
ATOM 1940 N N . ASN A 1 242 ? 22.771 6.960 -17.068 1.00 79.00 242 ASN A N 1
ATOM 1941 C CA . ASN A 1 242 ? 21.945 7.684 -18.053 1.00 79.00 242 ASN A CA 1
ATOM 1942 C C . ASN A 1 242 ? 20.426 7.479 -17.885 1.00 79.00 242 ASN A C 1
ATOM 1944 O O . ASN A 1 242 ? 19.680 7.222 -18.836 1.00 79.00 242 ASN A O 1
ATOM 1948 N N . GLU A 1 243 ? 19.961 7.657 -16.653 1.00 83.50 243 GLU A N 1
ATOM 1949 C CA . GLU A 1 243 ? 18.571 7.462 -16.235 1.00 83.50 243 GLU A CA 1
ATOM 1950 C C . GLU A 1 243 ? 17.570 8.264 -17.075 1.00 83.50 243 GLU A C 1
ATOM 1952 O O . GLU A 1 243 ? 16.496 7.762 -17.397 1.00 83.50 243 GLU A O 1
ATOM 1957 N N . GLY A 1 244 ? 17.935 9.468 -17.528 1.00 87.38 244 GLY A N 1
ATOM 1958 C CA . GLY A 1 244 ? 17.078 10.279 -18.393 1.00 87.38 244 GLY A CA 1
ATOM 1959 C C . GLY A 1 244 ? 16.762 9.590 -19.726 1.00 87.38 244 GLY A C 1
ATOM 1960 O O . GLY A 1 244 ? 15.610 9.562 -20.168 1.00 87.38 244 GLY A O 1
ATOM 1961 N N . ALA A 1 245 ? 17.755 8.966 -20.369 1.00 89.50 245 ALA A N 1
ATOM 1962 C CA . ALA A 1 245 ? 17.527 8.192 -21.589 1.00 89.50 245 ALA A CA 1
ATOM 1963 C C . ALA A 1 245 ? 16.676 6.942 -21.316 1.00 89.50 245 ALA A C 1
ATOM 1965 O O . ALA A 1 245 ? 15.763 6.647 -22.092 1.00 89.50 245 ALA A O 1
ATOM 1966 N N . SER A 1 246 ? 16.929 6.256 -20.199 1.00 90.19 246 SER A N 1
ATOM 1967 C CA . SER A 1 246 ? 16.171 5.084 -19.749 1.00 90.19 246 SER A CA 1
ATOM 1968 C C . SER A 1 246 ? 14.692 5.403 -19.528 1.00 90.19 246 SER A C 1
ATOM 1970 O O . SER A 1 246 ? 13.814 4.750 -20.097 1.00 90.19 246 SER A O 1
ATOM 1972 N N . VAL A 1 247 ? 14.398 6.482 -18.803 1.00 90.62 247 VAL A N 1
ATOM 1973 C CA . VAL A 1 247 ? 13.034 6.957 -18.541 1.00 90.62 247 VAL A CA 1
ATOM 1974 C C . VAL A 1 247 ? 12.307 7.316 -19.841 1.00 90.62 247 VAL A C 1
ATOM 1976 O O . VAL A 1 247 ? 11.135 6.969 -20.002 1.00 90.62 247 VAL A O 1
ATOM 1979 N N . ARG A 1 248 ? 12.984 7.940 -20.817 1.00 93.25 248 ARG A N 1
ATOM 1980 C CA . ARG A 1 248 ? 12.384 8.230 -22.137 1.00 93.25 248 ARG A CA 1
ATOM 1981 C C . ARG A 1 248 ? 12.027 6.966 -22.912 1.00 93.25 248 ARG A C 1
ATOM 1983 O O . ARG A 1 248 ? 10.972 6.923 -23.544 1.00 93.25 248 ARG A O 1
ATOM 1990 N N . GLN A 1 249 ? 12.872 5.940 -22.866 1.00 92.06 249 GLN A N 1
ATOM 1991 C CA . GLN A 1 249 ? 12.584 4.668 -23.531 1.00 92.06 249 GLN A CA 1
ATOM 1992 C C . GLN A 1 249 ? 11.405 3.948 -22.867 1.00 92.06 249 GLN A C 1
ATOM 1994 O O . GLN A 1 249 ? 10.489 3.508 -23.564 1.00 92.06 249 GLN A O 1
ATOM 1999 N N . ILE A 1 250 ? 11.357 3.924 -21.530 1.00 92.50 250 ILE A N 1
ATOM 2000 C CA . ILE A 1 250 ? 10.206 3.411 -20.772 1.00 92.50 250 ILE A CA 1
ATOM 2001 C C . ILE A 1 250 ? 8.932 4.161 -21.178 1.00 92.50 250 ILE A C 1
ATOM 2003 O O . ILE A 1 250 ? 7.924 3.541 -21.523 1.00 92.50 250 ILE A O 1
ATOM 2007 N N . ALA A 1 251 ? 8.984 5.496 -21.222 1.00 93.19 251 ALA A N 1
ATOM 2008 C CA . ALA A 1 251 ? 7.871 6.331 -21.662 1.00 93.19 251 ALA A CA 1
ATOM 2009 C C . ALA A 1 251 ? 7.408 5.983 -23.087 1.00 93.19 251 ALA A C 1
ATOM 2011 O O . ALA A 1 251 ? 6.208 5.880 -23.350 1.00 93.19 251 ALA A O 1
ATOM 2012 N N . GLN A 1 252 ? 8.339 5.767 -24.018 1.00 93.19 252 GLN A N 1
ATOM 2013 C CA . GLN A 1 252 ? 8.030 5.394 -25.398 1.00 93.19 252 GLN A CA 1
ATOM 2014 C C . GLN A 1 252 ? 7.328 4.028 -25.488 1.00 93.19 252 GLN A C 1
ATOM 2016 O O . GLN A 1 252 ? 6.350 3.884 -26.234 1.00 93.19 252 GLN A O 1
ATOM 2021 N N . VAL A 1 253 ? 7.777 3.032 -24.720 1.00 90.88 253 VAL A N 1
ATOM 2022 C CA . VAL A 1 253 ? 7.145 1.704 -24.694 1.00 90.88 253 VAL A CA 1
ATOM 2023 C C . VAL A 1 253 ? 5.760 1.765 -24.051 1.00 90.88 253 VAL A C 1
ATOM 2025 O O . VAL A 1 253 ? 4.792 1.269 -24.632 1.00 90.88 253 VAL A O 1
ATOM 2028 N N . LEU A 1 254 ? 5.618 2.447 -22.912 1.00 91.00 254 LEU A N 1
ATOM 2029 C CA . LEU A 1 254 ? 4.321 2.629 -22.253 1.00 91.00 254 LEU A CA 1
ATOM 2030 C C . LEU A 1 254 ? 3.306 3.313 -23.175 1.00 91.00 254 LEU A C 1
ATOM 2032 O O . LEU A 1 254 ? 2.170 2.847 -23.297 1.00 91.00 254 LEU A O 1
ATOM 2036 N N . ARG A 1 255 ? 3.740 4.353 -23.899 1.00 89.44 255 ARG A N 1
ATOM 2037 C CA . ARG A 1 255 ? 2.908 5.083 -24.865 1.00 89.44 255 ARG A CA 1
ATOM 2038 C C . ARG A 1 255 ? 2.415 4.201 -26.011 1.00 89.44 255 ARG A C 1
ATOM 2040 O O . ARG A 1 255 ? 1.301 4.411 -26.486 1.00 89.44 255 ARG A O 1
ATOM 2047 N N . SER A 1 256 ? 3.241 3.266 -26.481 1.00 87.94 256 SER A N 1
ATOM 2048 C CA . SER A 1 256 ? 2.948 2.458 -27.670 1.00 87.94 256 SER A CA 1
ATOM 2049 C C . SER A 1 256 ? 2.190 1.161 -27.375 1.00 87.94 256 SER A C 1
ATOM 2051 O O . SER A 1 256 ? 1.401 0.743 -28.220 1.00 87.94 256 SER A O 1
ATOM 2053 N N . LYS A 1 257 ? 2.393 0.532 -26.205 1.00 81.31 257 LYS A N 1
ATOM 2054 C CA . LYS A 1 257 ? 1.908 -0.839 -25.944 1.00 81.31 257 LYS A CA 1
ATOM 2055 C C . LYS A 1 257 ? 0.896 -0.993 -24.802 1.00 81.31 257 LYS A C 1
ATOM 2057 O O . LYS A 1 257 ? -0.011 -1.809 -24.933 1.00 81.31 257 LYS A O 1
ATOM 2062 N N . HIS A 1 258 ? 1.003 -0.225 -23.712 1.00 76.56 258 HIS A N 1
ATOM 2063 C CA . HIS A 1 258 ? 0.279 -0.533 -22.450 1.00 76.56 258 HIS A CA 1
ATOM 2064 C C . HIS A 1 258 ? -0.726 0.508 -21.991 1.00 76.56 258 HIS A C 1
ATOM 2066 O O . HIS A 1 258 ? -1.470 0.289 -21.035 1.00 76.56 258 HIS A O 1
ATOM 2072 N N . ARG A 1 259 ? -0.763 1.637 -22.690 1.00 74.19 259 ARG A N 1
ATOM 2073 C CA . ARG A 1 259 ? -1.489 2.838 -22.291 1.00 74.19 259 ARG A CA 1
ATOM 2074 C C . ARG A 1 259 ? -2.956 2.621 -21.907 1.00 74.19 259 ARG A C 1
ATOM 2076 O O . ARG A 1 259 ? -3.441 3.318 -21.035 1.00 74.19 259 ARG A O 1
ATOM 2083 N N . SER A 1 260 ? -3.666 1.684 -22.534 1.00 81.50 260 SER A N 1
ATOM 2084 C CA . SER A 1 260 ? -5.107 1.489 -22.301 1.00 81.50 260 SER A CA 1
ATOM 2085 C C . SER A 1 260 ? -5.459 0.580 -21.122 1.00 81.50 260 SER A C 1
ATOM 2087 O O . SER A 1 260 ? -6.625 0.527 -20.737 1.00 81.50 260 SER A O 1
ATOM 2089 N N . LYS A 1 261 ? -4.497 -0.176 -20.578 1.00 90.50 261 LYS A N 1
ATOM 2090 C CA . LYS A 1 261 ? -4.755 -1.154 -19.505 1.00 90.50 261 LYS A CA 1
ATOM 2091 C C . LYS A 1 261 ? -4.064 -0.815 -18.198 1.00 90.50 261 LYS A C 1
ATOM 2093 O O . LYS A 1 261 ? -4.543 -1.248 -17.151 1.00 90.50 261 LYS A O 1
ATOM 2098 N N . LEU A 1 262 ? -2.970 -0.058 -18.252 1.00 93.50 262 LEU A N 1
ATOM 2099 C CA . LEU A 1 262 ? -2.200 0.295 -17.071 1.00 93.50 262 LEU A CA 1
ATOM 2100 C C . LEU A 1 262 ? -3.010 1.227 -16.158 1.00 93.50 262 LEU A C 1
ATOM 2102 O O . LEU A 1 262 ? -3.250 2.386 -16.474 1.00 93.50 262 LEU A O 1
ATOM 2106 N N . LYS A 1 263 ? -3.403 0.713 -14.994 1.00 94.75 263 LYS A N 1
ATOM 2107 C CA . LYS A 1 263 ? -4.180 1.422 -13.968 1.00 94.75 263 LYS A CA 1
ATOM 2108 C C . LYS A 1 263 ? -3.322 1.874 -12.795 1.00 94.75 263 LYS A C 1
ATOM 2110 O O . LYS A 1 263 ? -3.673 2.842 -12.123 1.00 94.75 263 LYS A O 1
ATOM 2115 N N . HIS A 1 264 ? -2.225 1.174 -12.518 1.00 96.31 264 HIS A N 1
ATOM 2116 C CA . HIS A 1 264 ? -1.342 1.483 -11.400 1.00 96.31 264 HIS A CA 1
ATOM 2117 C C . HIS A 1 264 ? 0.111 1.512 -11.861 1.00 96.31 264 HIS A C 1
ATOM 2119 O O . HIS A 1 264 ? 0.590 0.547 -12.455 1.00 96.31 264 HIS A O 1
ATOM 2125 N N . LEU A 1 265 ? 0.809 2.594 -11.537 1.00 95.38 265 LEU A N 1
ATOM 2126 C CA . LEU A 1 265 ? 2.226 2.760 -11.815 1.00 95.38 265 LEU A CA 1
ATOM 2127 C C . LEU A 1 265 ? 2.947 3.170 -10.536 1.00 95.38 265 LEU A C 1
ATOM 2129 O O . LEU A 1 265 ? 2.522 4.107 -9.869 1.00 95.38 265 LEU A O 1
ATOM 2133 N N . SER A 1 266 ? 4.025 2.473 -10.207 1.00 95.25 266 SER A N 1
ATOM 2134 C CA . SER A 1 266 ? 4.923 2.785 -9.103 1.00 95.25 266 SER A CA 1
ATOM 2135 C C . SER A 1 266 ? 6.345 2.738 -9.631 1.00 95.25 266 SER A C 1
ATOM 2137 O O . SER A 1 266 ? 6.781 1.676 -10.052 1.00 95.25 266 SER A O 1
ATOM 2139 N N . LEU A 1 267 ? 7.048 3.863 -9.656 1.00 92.25 267 LEU A N 1
ATOM 2140 C CA . LEU A 1 267 ? 8.425 3.941 -10.136 1.00 92.25 267 LEU A CA 1
ATOM 2141 C C . LEU A 1 267 ? 9.271 4.721 -9.134 1.00 92.25 267 LEU A C 1
ATOM 2143 O O . LEU A 1 267 ? 8.847 5.771 -8.652 1.00 92.25 267 LEU A O 1
ATOM 2147 N N . ASP A 1 268 ? 10.461 4.211 -8.856 1.00 89.75 268 ASP A N 1
ATOM 2148 C CA . ASP A 1 268 ? 11.527 4.964 -8.202 1.00 89.75 268 ASP A CA 1
ATOM 2149 C C . ASP A 1 268 ? 12.498 5.438 -9.286 1.00 89.75 268 ASP A C 1
ATOM 2151 O O . ASP A 1 268 ? 13.004 4.631 -10.063 1.00 89.75 268 ASP A O 1
ATOM 2155 N N . ILE A 1 269 ? 12.637 6.750 -9.450 1.00 85.50 269 ILE A N 1
ATOM 2156 C CA . ILE A 1 269 ? 13.363 7.367 -10.559 1.00 85.50 269 ILE A CA 1
ATOM 2157 C C . ILE A 1 269 ? 14.314 8.414 -9.985 1.00 85.50 269 ILE A C 1
ATOM 2159 O O . ILE A 1 269 ? 13.921 9.541 -9.685 1.00 85.50 269 ILE A O 1
ATOM 2163 N N . GLU A 1 270 ? 15.594 8.079 -9.916 1.00 84.94 270 GLU A N 1
ATOM 2164 C CA . GLU A 1 270 ? 16.636 8.979 -9.411 1.00 84.94 270 GLU A CA 1
ATOM 2165 C C . GLU A 1 270 ? 17.212 9.914 -10.493 1.00 84.94 270 GLU A C 1
ATOM 2167 O O . GLU A 1 270 ? 18.326 10.390 -10.367 1.00 84.94 270 GLU A O 1
ATOM 2172 N N . THR A 1 271 ? 16.450 10.251 -11.541 1.00 85.94 271 THR A N 1
ATOM 2173 C CA . THR A 1 271 ? 16.960 11.086 -12.643 1.00 85.94 271 THR A CA 1
ATOM 2174 C C . THR A 1 271 ? 16.924 12.582 -12.336 1.00 85.94 271 THR A C 1
ATOM 2176 O O . THR A 1 271 ? 15.969 13.041 -11.729 1.00 85.94 271 THR A O 1
ATOM 2179 N N . ASP A 1 272 ? 17.883 13.346 -12.870 1.00 85.06 272 ASP A N 1
ATOM 2180 C CA . ASP A 1 272 ? 17.845 14.820 -12.958 1.00 85.06 272 ASP A CA 1
ATOM 2181 C C . ASP A 1 272 ? 17.224 15.334 -14.282 1.00 85.06 272 ASP A C 1
ATOM 2183 O O . ASP A 1 272 ? 17.150 16.536 -14.534 1.00 85.06 272 ASP A O 1
ATOM 2187 N N . ASP A 1 273 ? 16.816 14.441 -15.196 1.00 89.62 273 ASP A N 1
ATOM 2188 C CA . ASP A 1 273 ? 16.285 14.817 -16.513 1.00 89.62 273 ASP A CA 1
ATOM 2189 C C . ASP A 1 273 ? 14.766 15.020 -16.470 1.00 89.62 273 ASP A C 1
ATOM 2191 O O . ASP A 1 273 ? 13.971 14.132 -16.802 1.00 89.62 273 ASP A O 1
ATOM 2195 N N . ASP A 1 274 ? 14.335 16.229 -16.124 1.00 87.88 274 ASP A N 1
ATOM 2196 C CA . ASP A 1 274 ? 12.905 16.541 -16.014 1.00 87.88 274 ASP A CA 1
ATOM 2197 C C . ASP A 1 274 ? 12.152 16.329 -17.324 1.00 87.88 274 ASP A C 1
ATOM 2199 O O . ASP A 1 274 ? 10.973 15.979 -17.329 1.00 87.88 274 ASP A O 1
ATOM 2203 N N . SER A 1 275 ? 12.813 16.539 -18.468 1.00 91.00 275 SER A N 1
ATOM 2204 C CA . SER A 1 275 ? 12.181 16.297 -19.765 1.00 91.00 275 SER A CA 1
ATOM 2205 C C . SER A 1 275 ? 11.802 14.826 -19.912 1.00 91.00 275 SER A C 1
ATOM 2207 O O . SER A 1 275 ? 10.740 14.521 -20.459 1.00 91.00 275 SER A O 1
ATOM 2209 N N . ALA A 1 276 ? 12.632 13.911 -19.408 1.00 91.25 276 ALA A N 1
ATOM 2210 C CA . ALA A 1 276 ? 12.327 12.490 -19.387 1.00 91.25 276 ALA A CA 1
ATOM 2211 C C . ALA A 1 276 ? 11.123 12.179 -18.485 1.00 91.25 276 ALA A C 1
ATOM 2213 O O . ALA A 1 276 ? 10.189 11.510 -18.935 1.00 91.25 276 ALA A O 1
ATOM 2214 N N . VAL A 1 277 ? 11.086 12.728 -17.266 1.00 90.50 277 VAL A N 1
ATOM 2215 C CA . VAL A 1 277 ? 9.955 12.546 -16.337 1.00 90.50 277 VAL A CA 1
ATOM 2216 C C . VAL A 1 277 ? 8.658 13.089 -16.939 1.00 90.50 277 VAL A C 1
ATOM 2218 O O . VAL A 1 277 ? 7.632 12.412 -16.931 1.00 90.50 277 VAL A O 1
ATOM 2221 N N . VAL A 1 278 ? 8.690 14.267 -17.563 1.00 91.12 278 VAL A N 1
ATOM 2222 C CA . VAL A 1 278 ? 7.520 14.845 -18.242 1.00 91.12 278 VAL A CA 1
ATOM 2223 C C . VAL A 1 278 ? 7.059 13.975 -19.409 1.00 91.12 278 VAL A C 1
ATOM 2225 O O . VAL A 1 278 ? 5.857 13.779 -19.592 1.00 91.12 278 VAL A O 1
ATOM 2228 N N . GLN A 1 279 ? 7.986 13.421 -20.194 1.00 92.38 279 GLN A N 1
ATOM 2229 C CA . GLN A 1 279 ? 7.648 12.500 -21.281 1.00 92.38 279 GLN A CA 1
ATOM 2230 C C . GLN A 1 279 ? 7.002 11.212 -20.767 1.00 92.38 279 GLN A C 1
ATOM 2232 O O . GLN A 1 279 ? 6.075 10.714 -21.414 1.00 92.38 279 GLN A O 1
ATOM 2237 N N . LEU A 1 280 ? 7.456 10.708 -19.617 1.00 92.81 280 LEU A N 1
ATOM 2238 C CA . LEU A 1 280 ? 6.867 9.572 -18.919 1.00 92.81 280 LEU A CA 1
ATOM 2239 C C . LEU A 1 280 ? 5.452 9.889 -18.429 1.00 92.81 280 LEU A C 1
ATOM 2241 O O . LEU A 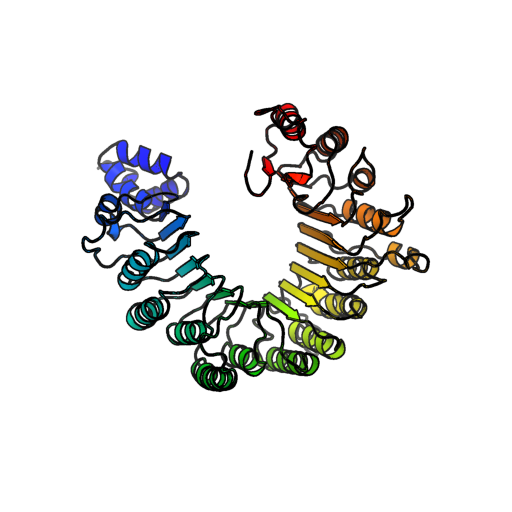1 280 ? 4.523 9.167 -18.787 1.00 92.81 280 LEU A O 1
ATOM 2245 N N . LEU A 1 281 ? 5.258 10.996 -17.704 1.00 92.62 281 LEU A N 1
ATOM 2246 C CA . LEU A 1 281 ? 3.932 11.440 -17.255 1.00 92.62 281 LEU A CA 1
ATOM 2247 C C . LEU A 1 281 ? 2.975 11.627 -18.439 1.00 92.62 281 LEU A C 1
ATOM 2249 O O . LEU A 1 281 ? 1.836 11.173 -18.395 1.00 92.62 281 LEU A O 1
ATOM 2253 N N . ALA A 1 282 ? 3.451 12.223 -19.533 1.00 91.81 282 ALA A N 1
ATOM 2254 C CA . ALA A 1 282 ? 2.672 12.367 -20.757 1.00 91.81 282 ALA A CA 1
ATOM 2255 C C . ALA A 1 282 ? 2.350 11.009 -21.402 1.00 91.81 282 ALA A C 1
ATOM 2257 O O . ALA A 1 282 ? 1.272 10.825 -21.956 1.00 91.81 282 ALA A O 1
ATOM 2258 N N . ALA A 1 283 ? 3.271 10.044 -21.362 1.00 90.94 283 ALA A N 1
ATOM 2259 C CA . ALA A 1 283 ? 3.040 8.714 -21.915 1.00 90.94 283 ALA A CA 1
ATOM 2260 C C . ALA A 1 283 ? 1.955 7.937 -21.160 1.00 90.94 283 ALA A C 1
ATOM 2262 O O . ALA A 1 283 ? 1.179 7.228 -21.801 1.00 90.94 283 ALA A O 1
ATOM 2263 N N . VAL A 1 284 ? 1.899 8.084 -19.833 1.00 91.00 284 VAL A N 1
ATOM 2264 C CA . VAL A 1 284 ? 0.986 7.316 -18.971 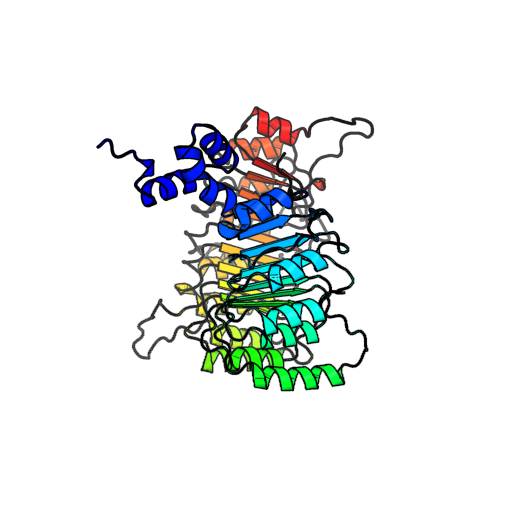1.00 91.00 284 VAL A CA 1
ATOM 2265 C C . VAL A 1 284 ? -0.310 8.048 -18.635 1.00 91.00 284 VAL A C 1
ATOM 2267 O O . VAL A 1 284 ? -1.299 7.402 -18.314 1.00 91.00 284 VAL A O 1
ATOM 2270 N N . GLY A 1 285 ? -0.318 9.379 -18.710 1.00 86.00 285 GLY A N 1
ATOM 2271 C CA . GLY A 1 285 ? -1.464 10.207 -18.346 1.00 86.00 285 GLY A CA 1
ATOM 2272 C C . GLY A 1 285 ? -2.181 10.859 -19.516 1.00 86.00 285 GLY A C 1
ATOM 2273 O O . GLY A 1 285 ? -3.222 11.466 -19.320 1.00 86.00 285 GLY A O 1
ATOM 2274 N N . TYR A 1 286 ? -1.682 10.750 -20.749 1.00 77.00 286 TYR A N 1
ATOM 2275 C CA . TYR A 1 286 ? -2.504 11.146 -21.886 1.00 77.00 286 TYR A CA 1
ATOM 2276 C C . TYR A 1 286 ? -3.676 10.153 -21.955 1.00 77.00 286 TYR A C 1
ATOM 2278 O O . TYR A 1 286 ? -3.532 9.054 -22.479 1.00 77.00 286 TYR A O 1
ATOM 2286 N N . ASP A 1 287 ? -4.844 10.500 -21.426 1.00 63.94 287 ASP A N 1
ATOM 2287 C CA . ASP A 1 287 ? -6.094 9.872 -21.841 1.00 63.94 287 ASP A CA 1
ATOM 2288 C C . ASP A 1 287 ? -6.311 10.331 -23.274 1.00 63.94 287 ASP A C 1
ATOM 2290 O O . ASP A 1 287 ? -6.170 11.514 -23.581 1.00 63.94 287 ASP A O 1
ATOM 2294 N N . GLY A 1 288 ? -6.504 9.393 -24.198 1.00 58.06 288 GLY A N 1
ATOM 2295 C CA . GLY A 1 288 ? -6.695 9.718 -25.605 1.00 58.06 288 GLY A CA 1
ATOM 2296 C C . GLY A 1 288 ? -7.940 10.572 -25.758 1.00 58.06 288 GLY A C 1
ATOM 2297 O O . GLY A 1 288 ? -9.019 10.036 -25.981 1.00 58.06 288 GLY A O 1
ATOM 2298 N N . ALA A 1 289 ? -7.795 11.892 -25.644 1.00 55.19 289 ALA A N 1
ATOM 2299 C CA . ALA A 1 289 ? -8.735 12.829 -26.202 1.00 55.19 289 ALA A CA 1
ATOM 2300 C C . ALA A 1 289 ? -8.711 12.523 -27.695 1.00 55.19 289 ALA A C 1
ATOM 2302 O O . ALA A 1 289 ? -7.817 12.957 -28.425 1.00 55.19 289 ALA A O 1
ATOM 2303 N N . ASN A 1 290 ? -9.649 11.682 -28.131 1.00 52.84 290 ASN A N 1
ATOM 2304 C CA . ASN A 1 290 ? -9.946 11.539 -29.542 1.00 52.84 290 ASN A CA 1
ATOM 2305 C C . ASN A 1 290 ? -10.126 12.956 -30.098 1.00 52.84 290 ASN A C 1
ATOM 2307 O O . ASN A 1 290 ? -10.547 13.856 -29.366 1.00 52.84 290 ASN A O 1
ATOM 2311 N N . HIS A 1 291 ? -9.808 13.168 -31.375 1.00 51.50 291 HIS A N 1
ATOM 2312 C CA . HIS A 1 291 ? -9.921 14.481 -32.024 1.00 51.50 291 HIS A CA 1
ATOM 2313 C C . HIS A 1 291 ? -11.290 15.174 -31.815 1.00 51.50 291 HIS A C 1
ATOM 2315 O O . HIS A 1 291 ? -11.377 16.389 -31.969 1.00 51.50 291 HIS A O 1
ATOM 2321 N N . ASP A 1 292 ? -12.309 14.430 -31.374 1.00 56.06 292 ASP A N 1
ATOM 2322 C CA . ASP A 1 292 ? -13.659 14.887 -31.038 1.00 56.06 292 ASP A CA 1
ATOM 2323 C C . ASP A 1 292 ? -13.864 15.360 -29.578 1.00 56.06 292 ASP A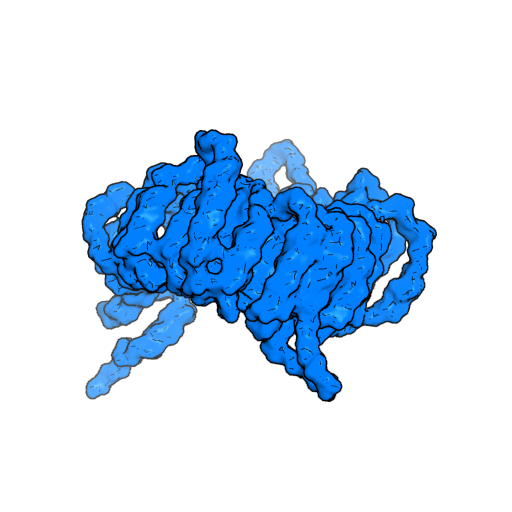 C 1
ATOM 2325 O O . ASP A 1 292 ? -14.985 15.674 -29.182 1.00 56.06 292 ASP A O 1
ATOM 2329 N N . GLY A 1 293 ? -12.822 15.407 -28.740 1.00 55.88 293 GLY A N 1
ATOM 2330 C CA . GLY A 1 293 ? -12.888 15.973 -27.383 1.00 55.88 293 GLY A CA 1
ATOM 2331 C C . GLY A 1 293 ? -13.681 15.157 -26.349 1.00 55.88 293 GLY A C 1
ATOM 2332 O O . GLY A 1 293 ? -13.875 15.625 -25.227 1.00 55.88 293 GLY A O 1
ATOM 2333 N N . GLN A 1 294 ? -14.126 13.940 -26.681 1.00 51.12 294 GLN A N 1
ATOM 2334 C CA . GLN A 1 294 ? -14.724 13.024 -25.706 1.00 51.12 294 GLN A CA 1
ATOM 2335 C C . GLN A 1 294 ? -13.629 12.310 -24.904 1.00 51.12 294 GLN A C 1
ATOM 2337 O O . GLN A 1 294 ? -12.843 11.534 -25.445 1.00 51.12 294 GLN A O 1
ATOM 2342 N N . ILE A 1 295 ? -13.587 12.593 -23.602 1.00 54.72 295 ILE A N 1
ATOM 2343 C CA . ILE A 1 295 ? -12.697 11.941 -22.640 1.00 54.72 295 ILE A CA 1
ATOM 2344 C C . ILE A 1 295 ? -13.334 10.599 -22.257 1.00 54.72 295 ILE A C 1
ATOM 2346 O O . ILE A 1 295 ? -14.322 10.558 -21.523 1.00 54.72 295 ILE A O 1
ATOM 2350 N N . ASN A 1 296 ? -12.789 9.494 -22.768 1.00 54.91 296 ASN A N 1
ATOM 2351 C CA . ASN A 1 296 ? -13.161 8.157 -22.308 1.00 54.91 296 ASN A CA 1
ATOM 2352 C C . ASN A 1 296 ? -12.513 7.898 -20.941 1.00 54.91 296 ASN A C 1
ATOM 2354 O O . ASN A 1 296 ? -11.365 7.476 -20.866 1.00 54.91 296 ASN A O 1
ATOM 2358 N N . ASN A 1 297 ? -13.271 8.111 -19.863 1.00 58.03 297 ASN A N 1
ATOM 2359 C CA . ASN A 1 297 ? -12.816 7.918 -18.477 1.00 58.03 297 ASN A CA 1
ATOM 2360 C C . ASN A 1 297 ? -12.506 6.451 -18.099 1.00 58.03 297 ASN A C 1
ATOM 2362 O O . ASN A 1 297 ? -12.103 6.187 -16.970 1.00 58.03 297 ASN A O 1
ATOM 2366 N N . GLU A 1 298 ? -12.729 5.478 -18.988 1.00 67.38 298 GLU A N 1
ATOM 2367 C CA . GLU A 1 298 ? -12.588 4.050 -18.662 1.00 67.38 298 GLU A CA 1
ATOM 2368 C C . GLU A 1 298 ? -11.135 3.533 -18.711 1.00 67.38 298 GLU A C 1
ATOM 2370 O O . GLU A 1 298 ? -10.880 2.421 -18.251 1.00 67.38 298 GLU A O 1
ATOM 2375 N N . GLY A 1 299 ? -10.184 4.317 -19.240 1.00 72.69 299 GLY A N 1
ATOM 2376 C CA . GLY A 1 299 ? -8.811 3.864 -19.524 1.00 72.69 299 GLY A CA 1
ATOM 2377 C C . GLY A 1 299 ? -7.674 4.564 -18.771 1.00 72.69 299 GLY A C 1
ATOM 2378 O O . GLY A 1 299 ? -6.519 4.282 -19.076 1.00 72.69 299 GLY A O 1
ATOM 2379 N N . GLY A 1 300 ? -7.970 5.462 -17.829 1.00 85.62 300 GLY A N 1
ATOM 2380 C CA . GLY A 1 300 ? -6.950 6.306 -17.202 1.00 85.62 300 GLY A CA 1
ATOM 2381 C C . GLY A 1 300 ? -6.192 5.656 -16.039 1.00 85.62 300 GLY A C 1
ATOM 2382 O O . GLY A 1 300 ? -6.681 4.742 -15.366 1.00 85.62 300 GLY A O 1
ATOM 2383 N N . LEU A 1 301 ? -4.998 6.184 -15.751 1.00 91.56 301 LEU A N 1
ATOM 2384 C CA . LEU A 1 301 ? -4.194 5.782 -14.597 1.00 91.56 301 LEU A CA 1
ATOM 2385 C C . LEU A 1 301 ? -4.912 6.174 -13.292 1.00 91.56 301 LEU A C 1
ATOM 2387 O O . LEU A 1 301 ? -5.204 7.350 -13.064 1.00 91.56 301 LEU A O 1
ATOM 2391 N N . LEU A 1 302 ? -5.177 5.191 -12.430 1.00 94.00 302 LEU A N 1
ATOM 2392 C CA . LEU A 1 302 ? -5.879 5.357 -11.151 1.00 94.00 302 LEU A CA 1
ATOM 2393 C C . LEU A 1 302 ? -4.921 5.611 -9.985 1.00 94.00 302 LEU A C 1
ATOM 2395 O O . LEU A 1 302 ? -5.300 6.235 -8.992 1.00 94.00 302 LEU A O 1
ATOM 2399 N N . SER A 1 303 ? -3.6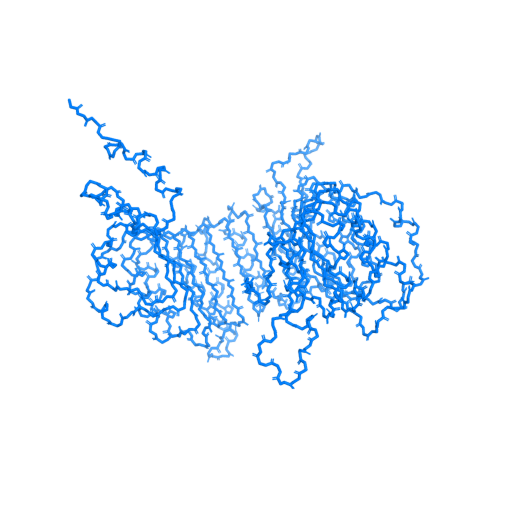98 5.089 -10.071 1.00 95.56 303 SER A N 1
ATOM 2400 C CA . SER A 1 303 ? -2.694 5.184 -9.014 1.00 95.56 303 SER A CA 1
ATOM 2401 C C . SER A 1 303 ? -1.325 5.484 -9.593 1.00 95.56 303 SER A C 1
ATOM 2403 O O . SER A 1 303 ? -0.852 4.748 -10.458 1.00 95.56 303 SER A O 1
ATOM 2405 N N . LEU A 1 304 ? -0.675 6.508 -9.052 1.00 95.38 304 LEU A N 1
ATOM 2406 C CA . LEU A 1 304 ? 0.682 6.896 -9.409 1.00 95.38 304 LEU A CA 1
ATOM 2407 C C . LEU A 1 304 ? 1.527 6.984 -8.140 1.00 95.38 304 LEU A C 1
ATOM 2409 O O . LEU A 1 304 ? 1.177 7.730 -7.234 1.00 95.38 304 LEU A O 1
ATOM 2413 N N . HIS A 1 305 ? 2.613 6.226 -8.085 1.00 94.75 305 HIS A N 1
ATOM 2414 C CA . HIS A 1 305 ? 3.655 6.344 -7.077 1.00 94.75 305 HIS A CA 1
ATOM 2415 C C . HIS A 1 305 ? 4.956 6.716 -7.785 1.00 94.75 305 HIS A C 1
ATOM 2417 O O . HIS A 1 305 ? 5.421 5.968 -8.642 1.00 94.75 305 HIS A O 1
ATOM 2423 N N . LEU A 1 306 ? 5.506 7.884 -7.472 1.00 91.81 306 LEU A N 1
ATOM 2424 C CA . LEU A 1 306 ? 6.786 8.337 -8.000 1.00 91.81 306 LEU A CA 1
ATOM 2425 C C . LEU A 1 306 ? 7.680 8.764 -6.853 1.00 91.81 306 LEU A C 1
ATOM 2427 O O . LEU A 1 306 ? 7.286 9.574 -6.017 1.00 91.81 306 LEU A O 1
ATOM 2431 N N . SER A 1 307 ? 8.889 8.238 -6.859 1.00 89.69 307 SER A N 1
ATOM 2432 C CA . SER A 1 307 ? 9.988 8.705 -6.036 1.00 89.69 307 SER A CA 1
ATOM 2433 C C . SER A 1 307 ? 11.009 9.337 -6.979 1.00 89.69 307 SER A C 1
ATOM 2435 O O . SER A 1 307 ? 11.331 8.751 -8.009 1.00 89.69 307 SER A O 1
ATOM 2437 N N . LEU A 1 308 ? 11.366 10.596 -6.730 1.00 84.94 308 LEU A N 1
ATOM 2438 C CA . LEU A 1 308 ? 12.064 11.465 -7.673 1.00 84.94 308 LEU A CA 1
ATOM 2439 C C . LEU A 1 308 ? 13.302 12.086 -7.030 1.00 84.94 308 LEU A C 1
ATOM 2441 O O . LEU A 1 308 ? 13.236 12.673 -5.944 1.00 84.94 308 LEU A O 1
ATOM 2445 N N . GLY A 1 309 ? 14.416 11.978 -7.751 1.00 80.31 309 GLY A N 1
ATOM 2446 C CA . GLY A 1 309 ? 15.685 12.639 -7.446 1.00 80.31 309 GLY A CA 1
ATOM 2447 C C . GLY A 1 309 ? 15.870 14.009 -8.112 1.00 80.31 309 GLY A C 1
ATOM 2448 O O . GLY A 1 309 ? 16.940 14.577 -7.976 1.00 80.31 309 GLY A O 1
ATOM 2449 N N . THR A 1 310 ? 14.873 14.543 -8.830 1.00 68.25 310 THR A N 1
ATOM 2450 C CA . THR A 1 310 ? 15.001 15.794 -9.607 1.00 68.25 310 THR A CA 1
ATOM 2451 C C . THR A 1 310 ? 14.913 17.060 -8.747 1.00 68.25 310 THR A C 1
ATOM 2453 O O . THR A 1 310 ? 14.044 17.156 -7.873 1.00 68.25 310 THR A O 1
ATOM 2456 N N . SER A 1 311 ? 15.657 18.109 -9.115 1.00 68.50 311 SER A N 1
ATOM 2457 C CA . SER A 1 311 ? 15.476 19.467 -8.578 1.00 68.50 311 SER A CA 1
ATOM 2458 C C . SER A 1 311 ? 14.164 20.150 -9.000 1.00 68.50 311 SER A C 1
ATOM 2460 O O . SER A 1 311 ? 13.639 20.958 -8.233 1.00 68.50 311 SER A O 1
ATOM 2462 N N . ASP A 1 312 ? 13.587 19.819 -10.164 1.00 69.81 312 ASP A N 1
ATOM 2463 C CA . ASP A 1 312 ? 12.417 20.532 -10.712 1.00 69.81 312 ASP A CA 1
ATOM 2464 C C . ASP A 1 312 ? 11.085 19.848 -10.365 1.00 69.81 312 ASP A C 1
ATOM 2466 O O . ASP A 1 312 ? 10.204 19.644 -11.213 1.00 69.81 312 ASP A O 1
ATOM 2470 N N . ALA A 1 313 ? 10.863 19.560 -9.083 1.00 76.94 313 ALA A N 1
ATOM 2471 C CA . ALA A 1 313 ? 9.554 19.098 -8.620 1.00 76.94 313 ALA A CA 1
ATOM 2472 C C . ALA A 1 313 ? 8.413 20.084 -8.986 1.00 76.94 313 ALA A C 1
ATOM 2474 O O . ALA A 1 313 ? 7.256 19.685 -9.122 1.00 76.94 313 ALA A O 1
ATOM 2475 N N . GLU A 1 314 ? 8.733 21.356 -9.253 1.00 79.44 314 GLU A N 1
ATOM 2476 C CA . GLU A 1 314 ? 7.823 22.367 -9.809 1.00 79.44 314 GLU A CA 1
ATOM 2477 C C . GLU A 1 314 ? 7.122 21.912 -11.094 1.00 79.44 314 GLU A C 1
ATOM 2479 O O . GLU A 1 314 ? 5.913 22.094 -11.241 1.00 79.44 314 GLU A O 1
ATOM 2484 N N . ARG A 1 315 ? 7.833 21.246 -12.011 1.00 84.44 315 ARG A N 1
ATOM 2485 C CA . ARG A 1 315 ? 7.230 20.782 -13.269 1.00 84.44 315 ARG A CA 1
ATOM 2486 C C . ARG A 1 315 ? 6.174 19.715 -13.024 1.00 84.44 315 ARG A C 1
ATOM 2488 O O . ARG A 1 315 ? 5.135 19.715 -13.683 1.00 84.44 315 ARG A O 1
ATOM 2495 N N . LEU A 1 316 ? 6.371 18.841 -12.037 1.00 83.00 316 LEU A N 1
ATOM 2496 C CA . LEU A 1 316 ? 5.373 17.830 -11.668 1.00 83.00 316 LEU A CA 1
ATOM 2497 C C . LEU A 1 316 ? 4.037 18.471 -11.290 1.00 83.00 316 LEU A C 1
ATOM 2499 O O . LEU A 1 316 ? 2.979 17.929 -11.599 1.00 83.00 316 LEU A O 1
ATOM 2503 N N . CYS A 1 317 ? 4.086 19.644 -10.669 1.00 83.19 317 CYS A N 1
ATOM 2504 C CA . CYS A 1 317 ? 2.916 20.407 -10.249 1.00 83.19 317 CYS A CA 1
ATOM 2505 C C . CYS A 1 317 ? 2.065 20.864 -11.424 1.00 83.19 317 CYS A C 1
ATOM 2507 O O . CYS A 1 317 ? 0.847 20.965 -11.300 1.00 83.19 317 CYS A O 1
ATOM 2509 N N . GLU A 1 318 ? 2.705 21.167 -12.551 1.00 88.44 318 GLU A N 1
ATOM 2510 C CA . GLU A 1 318 ? 2.018 21.518 -13.785 1.00 88.44 318 GLU A CA 1
ATOM 2511 C C . GLU A 1 318 ? 1.500 20.251 -14.471 1.00 88.44 318 GLU A C 1
ATOM 2513 O O . GLU A 1 318 ? 0.329 20.160 -14.848 1.00 88.44 318 GLU A O 1
ATOM 2518 N N . PHE A 1 319 ? 2.365 19.247 -14.618 1.00 90.88 319 PHE A N 1
ATOM 2519 C CA . PHE A 1 319 ? 2.091 18.104 -15.480 1.00 90.88 319 PHE A CA 1
ATOM 2520 C C . PHE A 1 319 ? 1.170 17.060 -14.851 1.00 90.88 319 PHE A C 1
ATOM 2522 O O . PHE A 1 319 ? 0.326 16.515 -15.559 1.00 90.88 319 PHE A O 1
ATOM 2529 N N . VAL A 1 320 ? 1.270 16.786 -13.547 1.00 92.88 320 VAL A N 1
ATOM 2530 C CA . VAL A 1 320 ? 0.423 15.774 -12.898 1.00 92.88 320 VAL A CA 1
ATOM 2531 C C . VAL A 1 320 ? -1.060 16.177 -12.974 1.00 92.88 320 VAL A C 1
ATOM 2533 O O . VAL A 1 320 ? -1.844 15.417 -13.542 1.00 92.88 320 VAL A O 1
ATOM 2536 N N . PRO A 1 321 ? -1.485 17.375 -12.530 1.00 92.69 321 PRO A N 1
ATOM 2537 C CA . PRO A 1 321 ? -2.830 17.870 -12.810 1.00 92.69 321 PRO A CA 1
ATOM 2538 C C . PRO A 1 321 ? -3.208 17.850 -14.287 1.00 92.69 321 PRO A C 1
ATOM 2540 O O . PRO A 1 321 ? -4.297 17.404 -14.638 1.00 92.69 321 PRO A O 1
ATOM 2543 N N . ARG A 1 322 ? -2.312 18.315 -15.162 1.00 92.00 322 ARG A N 1
ATOM 2544 C CA . ARG A 1 322 ? -2.591 18.431 -16.596 1.00 92.00 322 ARG A CA 1
ATOM 2545 C C . ARG A 1 322 ? -2.914 17.091 -17.248 1.00 92.00 322 ARG A C 1
ATOM 2547 O O . ARG A 1 322 ? -3.775 17.054 -18.122 1.00 92.00 322 ARG A O 1
ATOM 2554 N N . TYR A 1 323 ? -2.224 16.026 -16.852 1.00 90.81 323 TYR A N 1
ATOM 2555 C CA . TYR A 1 323 ? -2.420 14.706 -17.438 1.00 90.81 323 TYR A CA 1
ATOM 2556 C C . TYR A 1 323 ? -3.453 13.866 -16.679 1.00 90.81 323 TYR A C 1
ATOM 2558 O O . TYR A 1 323 ? -4.200 13.136 -17.311 1.00 90.81 323 TYR A O 1
ATOM 2566 N N . PHE A 1 324 ? -3.567 13.993 -15.355 1.00 92.81 324 PHE A N 1
ATOM 2567 C CA . PHE A 1 324 ? -4.364 13.052 -14.558 1.00 92.81 324 PHE A CA 1
ATOM 2568 C C . PHE A 1 324 ? -5.557 13.661 -13.805 1.00 92.81 324 PHE A C 1
ATOM 2570 O O . PHE A 1 324 ? -6.126 12.996 -12.937 1.00 92.81 324 PHE A O 1
ATOM 2577 N N . ALA A 1 325 ? -5.972 14.896 -14.121 1.00 92.12 325 ALA A N 1
ATOM 2578 C CA . ALA A 1 325 ? -7.091 15.582 -13.453 1.00 92.12 325 ALA A CA 1
ATOM 2579 C C . ALA A 1 325 ? -8.373 14.739 -13.326 1.00 92.12 325 ALA A C 1
ATOM 2581 O O . ALA A 1 325 ? -9.092 14.853 -12.332 1.00 92.12 325 ALA A O 1
ATOM 2582 N N . THR A 1 326 ? -8.681 13.909 -14.324 1.00 91.06 326 THR A N 1
ATOM 2583 C CA . THR A 1 326 ? -9.928 13.134 -14.383 1.00 91.06 326 THR A CA 1
ATOM 2584 C C . THR A 1 326 ? -9.794 11.711 -13.853 1.00 91.06 326 THR A C 1
ATOM 2586 O O . THR A 1 326 ? -10.788 11.168 -13.373 1.00 91.06 326 THR A O 1
ATOM 2589 N N . SER A 1 327 ? -8.607 11.106 -13.902 1.00 92.81 327 SER A N 1
ATOM 2590 C CA . SER A 1 327 ? -8.435 9.674 -13.628 1.00 92.81 327 SER A CA 1
ATOM 2591 C C . SER A 1 327 ? -7.824 9.368 -12.261 1.00 92.81 327 SER A C 1
ATOM 2593 O O . SER A 1 327 ? -8.124 8.320 -11.688 1.00 92.81 327 SER A O 1
ATOM 2595 N N . LEU A 1 328 ? -6.966 10.247 -11.725 1.00 94.94 328 LEU A N 1
ATOM 2596 C CA . LEU A 1 328 ? -6.132 9.877 -10.584 1.00 94.94 328 LEU A CA 1
ATOM 2597 C C . LEU A 1 328 ? -6.918 9.825 -9.279 1.00 94.94 328 LEU A C 1
ATOM 2599 O O . LEU A 1 328 ? -7.519 10.809 -8.847 1.00 94.94 328 LEU A O 1
ATOM 2603 N N . VAL A 1 329 ? -6.839 8.672 -8.621 1.00 96.62 329 VAL A N 1
ATOM 2604 C CA . VAL A 1 329 ? -7.487 8.402 -7.334 1.00 96.62 329 VAL A CA 1
ATOM 2605 C C . VAL A 1 329 ? -6.459 8.342 -6.208 1.00 96.62 329 VAL A C 1
ATOM 2607 O O . VAL A 1 329 ? -6.737 8.802 -5.099 1.00 96.62 329 VAL A O 1
ATOM 2610 N N . ASN A 1 330 ? -5.273 7.794 -6.481 1.00 97.06 330 ASN A N 1
ATOM 2611 C CA . ASN A 1 330 ? -4.190 7.669 -5.511 1.00 97.06 330 ASN A CA 1
ATOM 2612 C C . ASN A 1 330 ? -2.910 8.276 -6.081 1.00 97.06 330 ASN A C 1
ATOM 2614 O O . ASN A 1 330 ? -2.504 7.940 -7.195 1.00 97.06 330 ASN A O 1
ATOM 2618 N N . LEU A 1 331 ? -2.275 9.144 -5.304 1.00 96.19 331 LEU A N 1
ATOM 2619 C CA . LEU A 1 331 ? -1.014 9.768 -5.664 1.00 96.19 331 LEU A CA 1
ATOM 2620 C C . LEU A 1 331 ? -0.045 9.658 -4.498 1.00 96.19 331 LEU A C 1
ATOM 2622 O O . LEU A 1 331 ? -0.305 10.205 -3.431 1.00 96.19 331 LEU A O 1
ATOM 2626 N N . ASP A 1 332 ? 1.078 9.003 -4.739 1.00 95.25 332 ASP A N 1
ATOM 2627 C CA . ASP A 1 332 ? 2.221 8.984 -3.850 1.00 95.25 332 ASP A CA 1
ATOM 2628 C C . ASP A 1 332 ? 3.386 9.679 -4.564 1.00 95.25 332 ASP A C 1
ATOM 2630 O O . ASP A 1 332 ? 3.824 9.238 -5.623 1.00 95.25 332 ASP A O 1
ATOM 2634 N N . LEU A 1 333 ? 3.879 10.778 -4.011 1.00 92.94 333 LEU A N 1
ATOM 2635 C CA . LEU A 1 333 ? 5.015 11.521 -4.541 1.00 92.94 333 LEU A CA 1
ATOM 2636 C C . LEU A 1 333 ? 6.070 11.667 -3.460 1.00 92.94 333 LEU A C 1
ATOM 2638 O O . LEU A 1 333 ? 5.784 12.191 -2.390 1.00 92.94 333 LEU A O 1
ATOM 2642 N N . PHE A 1 334 ? 7.287 11.244 -3.746 1.00 90.06 334 PHE A N 1
ATOM 2643 C CA . PHE A 1 334 ? 8.448 11.458 -2.897 1.00 90.06 334 PHE A CA 1
ATOM 2644 C C . PHE A 1 334 ? 9.479 12.241 -3.693 1.00 90.06 334 PHE A C 1
ATOM 2646 O O . PHE A 1 334 ? 9.826 11.849 -4.799 1.00 90.06 334 PHE A O 1
ATOM 2653 N N . SER A 1 335 ? 9.932 13.364 -3.151 1.00 84.94 335 SER A N 1
ATOM 2654 C CA . SER A 1 335 ? 11.031 14.153 -3.700 1.00 84.94 335 SER A CA 1
ATOM 2655 C C . SER A 1 335 ? 12.151 14.183 -2.675 1.00 84.94 335 SER A C 1
ATOM 2657 O O . SER A 1 335 ? 11.966 14.713 -1.574 1.00 84.94 335 SER A O 1
ATOM 2659 N N . TYR A 1 336 ? 13.309 13.629 -3.034 1.00 78.44 336 TYR A N 1
ATOM 2660 C CA . TYR A 1 336 ? 14.501 13.669 -2.181 1.00 78.44 336 TYR A CA 1
ATOM 2661 C C . TYR A 1 336 ? 15.261 14.993 -2.291 1.00 78.44 336 TYR A C 1
ATOM 2663 O O . TYR A 1 336 ? 16.073 15.312 -1.422 1.00 78.44 336 TYR A O 1
ATOM 2671 N N . CYS A 1 337 ? 14.977 15.792 -3.320 1.00 69.44 337 CYS A N 1
ATOM 2672 C CA . CYS A 1 337 ? 15.583 17.104 -3.484 1.00 69.44 337 CYS A CA 1
ATOM 2673 C C . CYS A 1 337 ? 14.923 18.157 -2.607 1.00 69.44 337 CYS A C 1
ATOM 2675 O O . CYS A 1 337 ? 13.701 18.179 -2.440 1.00 69.44 337 CYS A O 1
ATOM 2677 N N . SER A 1 338 ? 15.757 19.067 -2.097 1.00 75.31 338 SER A N 1
ATOM 2678 C CA . SER A 1 338 ? 15.318 20.302 -1.463 1.00 75.31 338 SER A CA 1
ATOM 2679 C C . SER A 1 338 ? 14.600 21.166 -2.494 1.00 75.31 338 SER A C 1
ATOM 2681 O O . SER A 1 338 ? 15.244 21.796 -3.333 1.00 75.31 338 SER A O 1
ATOM 2683 N N . THR A 1 339 ? 13.272 21.195 -2.447 1.00 72.75 339 THR A N 1
ATOM 2684 C CA . THR A 1 339 ? 12.487 22.030 -3.360 1.00 72.75 339 THR A CA 1
ATOM 2685 C C . THR A 1 339 ? 12.045 23.283 -2.613 1.00 72.75 339 THR A C 1
ATOM 2687 O O . THR A 1 339 ? 11.281 23.148 -1.647 1.00 72.75 339 THR A O 1
ATOM 2690 N N . PRO A 1 340 ? 12.458 24.491 -3.034 1.00 72.75 340 PRO A N 1
ATOM 2691 C CA . PRO A 1 340 ? 12.001 25.728 -2.399 1.00 72.75 340 PRO A CA 1
ATOM 2692 C C . PRO A 1 340 ? 10.469 25.878 -2.457 1.00 72.75 340 PRO A C 1
ATOM 2694 O O . PRO A 1 340 ? 9.858 26.427 -1.543 1.00 72.75 340 PRO A O 1
ATOM 2697 N N . ASN A 1 341 ? 9.832 25.290 -3.478 1.00 78.56 341 ASN A N 1
ATOM 2698 C CA . ASN A 1 341 ? 8.407 25.465 -3.769 1.00 78.56 341 ASN A CA 1
ATOM 2699 C C . ASN A 1 341 ? 7.520 24.301 -3.308 1.00 78.56 341 ASN A C 1
ATOM 2701 O O . ASN A 1 341 ? 6.395 24.174 -3.788 1.00 78.56 341 ASN A O 1
ATOM 2705 N N . GLY A 1 342 ? 7.973 23.465 -2.365 1.00 82.44 342 GLY A N 1
ATOM 2706 C CA . GLY A 1 342 ? 7.247 22.266 -1.910 1.00 82.44 342 GLY A CA 1
ATOM 2707 C C . GLY A 1 342 ? 5.757 22.496 -1.584 1.00 82.44 342 GLY A C 1
ATOM 2708 O O . GLY A 1 342 ? 4.886 21.681 -1.891 1.00 82.44 342 GLY A O 1
ATOM 2709 N N . ILE A 1 343 ? 5.432 23.659 -1.024 1.00 83.62 343 ILE A N 1
ATOM 2710 C CA . ILE A 1 343 ? 4.058 24.059 -0.684 1.00 83.62 343 ILE A CA 1
ATOM 2711 C C . ILE A 1 343 ? 3.210 24.314 -1.925 1.00 83.62 343 ILE A C 1
ATOM 2713 O O . ILE A 1 343 ? 2.039 23.923 -1.978 1.00 83.62 343 ILE A O 1
ATOM 2717 N N . GLU A 1 344 ? 3.796 24.967 -2.925 1.00 85.81 344 GLU A N 1
ATOM 2718 C CA . GLU A 1 344 ? 3.121 25.216 -4.188 1.00 85.81 344 GLU A CA 1
ATOM 2719 C C . GLU A 1 344 ? 2.795 23.895 -4.888 1.00 85.81 344 GLU A C 1
ATOM 2721 O O . GLU A 1 344 ? 1.702 23.752 -5.438 1.00 85.81 344 GLU A O 1
ATOM 2726 N N . ILE A 1 345 ? 3.680 22.898 -4.772 1.00 88.06 345 ILE A N 1
ATOM 2727 C CA . ILE A 1 345 ? 3.464 21.544 -5.297 1.00 88.06 345 ILE A CA 1
ATOM 2728 C C . ILE A 1 345 ? 2.190 20.935 -4.740 1.00 88.06 345 ILE A C 1
ATOM 2730 O O . ILE A 1 345 ? 1.289 20.555 -5.493 1.00 88.06 345 ILE A O 1
ATOM 2734 N N . ILE A 1 346 ? 2.075 20.910 -3.414 1.00 89.75 346 ILE A N 1
ATOM 2735 C CA . ILE A 1 346 ? 0.895 20.385 -2.728 1.00 89.75 346 ILE A CA 1
ATOM 2736 C C . ILE A 1 346 ? -0.356 21.166 -3.155 1.00 89.75 346 ILE A C 1
ATOM 2738 O O . ILE A 1 346 ? -1.378 20.566 -3.490 1.00 89.75 346 ILE A O 1
ATOM 2742 N N . GLY A 1 347 ? -0.278 22.500 -3.201 1.00 90.19 347 GLY A N 1
ATOM 2743 C CA . GLY A 1 347 ? -1.395 23.352 -3.614 1.00 90.19 347 GLY A CA 1
ATOM 2744 C C . GLY A 1 347 ? -1.858 23.100 -5.054 1.00 90.19 347 GLY A C 1
ATOM 2745 O O . GLY A 1 347 ? -3.061 23.012 -5.315 1.00 90.19 347 GLY A O 1
ATOM 2746 N N . ASN A 1 348 ? -0.924 22.942 -5.989 1.00 90.94 348 ASN A N 1
ATOM 2747 C CA . ASN A 1 348 ? -1.194 22.667 -7.401 1.00 90.94 348 ASN A CA 1
ATOM 2748 C C . ASN A 1 348 ? -1.809 21.278 -7.600 1.00 90.94 348 ASN A C 1
ATOM 2750 O O . ASN A 1 348 ? -2.811 21.143 -8.300 1.00 90.94 348 ASN A O 1
ATOM 2754 N N . ILE A 1 349 ? -1.293 20.262 -6.908 1.00 92.88 349 ILE A N 1
ATOM 2755 C CA . ILE A 1 349 ? -1.852 18.905 -6.925 1.00 92.88 349 ILE A CA 1
ATOM 2756 C C . ILE A 1 349 ? -3.295 18.906 -6.404 1.00 92.88 349 ILE A C 1
ATOM 2758 O O . ILE A 1 349 ? -4.206 18.433 -7.083 1.00 92.88 349 ILE A O 1
ATOM 2762 N N . LEU A 1 350 ? -3.533 19.481 -5.223 1.00 93.44 350 LEU A N 1
ATOM 2763 C CA . LEU A 1 350 ? -4.850 19.462 -4.572 1.00 93.44 350 LEU A CA 1
ATOM 2764 C C . LEU A 1 350 ? -5.891 20.334 -5.295 1.00 93.44 350 LEU A C 1
ATOM 2766 O O . LEU A 1 350 ? -7.092 20.049 -5.256 1.00 93.44 350 LEU A O 1
ATOM 2770 N N . SER A 1 351 ? -5.460 21.398 -5.977 1.00 93.31 351 SER A N 1
ATOM 2771 C CA . SER A 1 351 ? -6.332 22.217 -6.836 1.00 93.31 351 SER A CA 1
ATOM 2772 C C . SER A 1 351 ? -6.550 21.615 -8.229 1.00 93.31 351 SER A C 1
ATOM 2774 O O . SER A 1 351 ? -7.550 21.919 -8.885 1.00 93.31 351 SER A O 1
ATOM 2776 N N . GLY A 1 352 ? -5.638 20.751 -8.673 1.00 94.12 352 GLY A N 1
ATOM 2777 C CA . GLY A 1 352 ? -5.619 20.146 -9.997 1.00 94.12 352 GLY A CA 1
ATOM 2778 C C . GLY A 1 352 ? -6.281 18.772 -10.108 1.00 94.12 352 GLY A C 1
ATOM 2779 O O . GLY A 1 352 ? -6.736 18.414 -11.191 1.00 94.12 352 GLY A O 1
ATOM 2780 N N . LEU A 1 353 ? -6.372 18.020 -9.006 1.00 95.50 353 LEU A N 1
ATOM 2781 C CA . LEU A 1 353 ? -6.850 16.633 -8.980 1.00 95.50 353 LEU A CA 1
ATOM 2782 C C . LEU A 1 353 ? -8.153 16.486 -8.164 1.00 95.50 353 LEU A C 1
ATOM 2784 O O . LEU A 1 353 ? -8.121 16.081 -6.999 1.00 95.50 353 LEU A O 1
ATOM 2788 N N . PRO A 1 354 ? -9.328 16.807 -8.737 1.00 95.81 354 PRO A N 1
ATOM 2789 C CA . PRO A 1 354 ? -10.605 16.760 -8.019 1.00 95.81 354 PRO A CA 1
ATOM 2790 C C . PRO A 1 354 ? -11.013 15.359 -7.529 1.00 95.81 354 PRO A C 1
ATOM 2792 O O . PRO A 1 354 ? -11.701 15.254 -6.514 1.00 95.81 354 PRO A O 1
ATOM 2795 N N . ASN A 1 355 ? -10.581 14.296 -8.217 1.00 95.56 355 ASN A N 1
ATOM 2796 C CA . ASN A 1 355 ? -10.972 12.908 -7.927 1.00 95.56 355 ASN A CA 1
ATOM 2797 C C . ASN A 1 355 ? -10.042 12.186 -6.936 1.00 95.56 355 ASN A C 1
ATOM 2799 O O . ASN A 1 355 ? -10.242 11.006 -6.643 1.00 95.56 355 ASN A O 1
ATOM 2803 N N . LEU A 1 356 ? -9.046 12.891 -6.397 1.00 96.94 356 LEU A N 1
ATOM 2804 C CA . LEU A 1 356 ? -8.047 12.311 -5.514 1.00 96.94 356 LEU A CA 1
ATOM 2805 C C . LEU A 1 356 ? -8.673 11.864 -4.181 1.00 96.94 356 LEU A C 1
ATOM 2807 O O . LEU A 1 356 ? -9.291 12.660 -3.472 1.00 96.94 356 LEU A O 1
ATOM 2811 N N . LEU A 1 357 ? -8.496 10.587 -3.829 1.00 97.56 357 LEU A N 1
ATOM 2812 C CA . LEU A 1 357 ? -8.969 9.981 -2.578 1.00 97.56 357 LEU A CA 1
ATOM 2813 C C . LEU A 1 357 ? -7.830 9.699 -1.593 1.00 97.56 357 LEU A C 1
ATOM 2815 O O . LEU A 1 357 ? -8.065 9.727 -0.381 1.00 97.56 357 LEU A O 1
ATOM 2819 N N . SER A 1 358 ? -6.619 9.453 -2.095 1.00 97.75 358 SER A N 1
ATOM 2820 C CA . SER A 1 358 ? -5.417 9.228 -1.291 1.00 97.75 358 SER A CA 1
ATOM 2821 C C . SER A 1 358 ? -4.253 10.052 -1.823 1.00 97.75 358 SER A C 1
ATOM 2823 O O . SER A 1 358 ? -3.955 9.996 -3.016 1.00 97.75 358 SER A O 1
ATOM 2825 N N . LEU A 1 359 ? -3.585 10.778 -0.932 1.00 96.88 359 LEU A N 1
ATOM 2826 C CA . LEU A 1 359 ? -2.384 11.544 -1.234 1.00 96.88 359 LEU A CA 1
ATOM 2827 C C . LEU A 1 359 ? -1.282 11.218 -0.225 1.00 96.88 359 LEU A C 1
ATOM 2829 O O . LEU A 1 359 ? -1.462 11.428 0.972 1.00 96.88 359 LEU A O 1
ATOM 2833 N N . LYS A 1 360 ? -0.122 10.777 -0.692 1.00 95.88 360 LYS A N 1
ATOM 2834 C CA . LYS A 1 360 ? 1.108 10.701 0.093 1.00 95.88 360 LYS A CA 1
ATOM 2835 C C . LYS A 1 360 ? 2.130 11.619 -0.558 1.00 95.88 360 LYS A C 1
ATOM 2837 O O . LYS A 1 360 ? 2.447 11.433 -1.722 1.00 95.88 360 LYS A O 1
ATOM 2842 N N . VAL A 1 361 ? 2.619 12.621 0.160 1.00 93.75 361 VAL A N 1
ATOM 2843 C CA . VAL A 1 361 ? 3.677 13.502 -0.341 1.00 93.75 361 VAL A CA 1
ATOM 2844 C C . VAL A 1 361 ? 4.817 13.522 0.659 1.00 93.75 361 VAL A C 1
ATOM 2846 O O . VAL A 1 361 ? 4.603 13.902 1.807 1.00 93.75 361 VAL A O 1
ATOM 2849 N N . GLY A 1 362 ? 6.003 13.115 0.222 1.00 91.56 362 GLY A N 1
ATOM 2850 C CA . GLY A 1 362 ? 7.272 13.347 0.894 1.00 91.56 362 GLY A CA 1
ATOM 2851 C C . GLY A 1 362 ? 8.030 14.467 0.197 1.00 91.56 362 GLY A C 1
ATOM 2852 O O . GLY A 1 362 ? 8.386 14.328 -0.969 1.00 91.56 362 GLY A O 1
ATOM 2853 N N . LEU A 1 363 ? 8.261 15.574 0.893 1.00 86.44 363 LEU A N 1
ATOM 2854 C CA . LEU A 1 363 ? 9.031 16.714 0.412 1.00 86.44 363 LEU A CA 1
ATOM 2855 C C . LEU A 1 363 ? 10.199 16.961 1.353 1.00 86.44 363 LEU A C 1
ATOM 2857 O O . LEU A 1 363 ? 10.018 17.122 2.562 1.00 86.44 363 LEU A O 1
ATOM 2861 N N . PHE A 1 364 ? 11.396 17.062 0.796 1.00 85.44 364 PHE A N 1
ATOM 2862 C CA . PHE A 1 364 ? 12.509 17.672 1.498 1.00 85.44 364 PHE A CA 1
ATOM 2863 C C . PHE A 1 364 ? 12.429 19.186 1.266 1.00 85.44 364 PHE A C 1
ATOM 2865 O O . PHE A 1 364 ? 12.539 19.651 0.134 1.00 85.44 364 PHE A O 1
ATOM 2872 N N . MET A 1 365 ? 12.158 19.970 2.310 1.00 77.19 365 MET A N 1
ATOM 2873 C CA . MET A 1 365 ? 12.077 21.430 2.199 1.00 77.19 365 MET A CA 1
ATOM 2874 C C . MET A 1 365 ? 13.263 22.057 2.926 1.00 77.19 365 MET A C 1
ATOM 2876 O O . MET A 1 365 ? 13.443 21.836 4.125 1.00 77.19 365 MET A O 1
ATOM 2880 N N . ASP A 1 366 ? 14.055 22.860 2.215 1.00 73.31 366 ASP A N 1
ATOM 2881 C CA . ASP A 1 366 ? 15.006 23.760 2.863 1.00 73.31 366 ASP A CA 1
ATOM 2882 C C . ASP A 1 366 ? 14.275 25.063 3.209 1.00 73.31 366 ASP A C 1
ATOM 2884 O O . ASP A 1 366 ? 13.934 25.861 2.338 1.00 73.31 366 ASP A O 1
ATOM 2888 N N . LEU A 1 367 ? 13.948 25.255 4.489 1.00 62.94 367 LEU A N 1
ATOM 2889 C CA . LEU A 1 367 ? 13.160 26.412 4.925 1.00 62.94 367 LEU A CA 1
ATOM 2890 C C . LEU A 1 367 ? 13.964 27.711 5.028 1.00 62.94 367 LEU A C 1
ATOM 2892 O O . LEU A 1 367 ? 13.394 28.749 5.379 1.00 62.94 367 LEU A O 1
ATOM 2896 N N . VAL A 1 368 ? 15.279 27.679 4.798 1.00 65.25 368 VAL A N 1
ATOM 2897 C CA . VAL A 1 368 ? 16.116 28.872 4.974 1.00 65.25 368 VAL A CA 1
ATOM 2898 C C . VAL A 1 368 ? 15.703 29.998 4.007 1.00 65.25 368 VAL A C 1
ATOM 2900 O O . VAL A 1 368 ? 15.828 31.167 4.374 1.00 65.25 368 VAL A O 1
ATOM 2903 N N . ASP A 1 369 ? 15.065 29.666 2.876 1.00 60.34 369 ASP A N 1
ATOM 2904 C CA . ASP A 1 369 ? 14.765 30.607 1.786 1.00 60.34 369 ASP A CA 1
ATOM 2905 C C . ASP A 1 369 ? 13.273 30.964 1.593 1.00 60.34 369 ASP A C 1
ATOM 2907 O O . ASP A 1 369 ? 12.907 31.616 0.616 1.00 60.34 369 ASP A O 1
ATOM 2911 N N . ILE A 1 370 ? 12.382 30.632 2.540 1.00 61.09 370 ILE A N 1
ATOM 2912 C CA . ILE A 1 370 ? 10.925 30.877 2.386 1.00 61.09 370 ILE A CA 1
ATOM 2913 C C . ILE A 1 370 ? 10.520 32.363 2.364 1.00 61.09 370 ILE A C 1
ATOM 2915 O O . ILE A 1 370 ? 9.411 32.706 1.957 1.00 61.09 370 ILE A O 1
ATOM 2919 N N . GLN A 1 371 ? 11.413 33.284 2.733 1.00 56.56 371 GLN A N 1
ATOM 2920 C CA . GLN A 1 371 ? 11.085 34.711 2.871 1.00 56.56 371 GLN A CA 1
ATOM 2921 C C . GLN A 1 371 ? 10.708 35.437 1.562 1.00 56.56 371 GLN A C 1
ATOM 2923 O O . GLN A 1 371 ? 10.362 36.615 1.621 1.00 56.56 371 GLN A O 1
ATOM 2928 N N . VAL A 1 372 ? 10.755 34.775 0.400 1.00 57.16 372 VAL A N 1
ATOM 2929 C CA . VAL A 1 372 ? 10.563 35.411 -0.918 1.00 57.16 372 VAL A CA 1
ATOM 2930 C C . VAL A 1 372 ? 9.303 34.929 -1.658 1.00 57.16 372 VAL A C 1
ATOM 2932 O O . VAL A 1 372 ? 8.984 35.456 -2.721 1.00 57.16 372 VAL A O 1
ATOM 2935 N N . PHE A 1 373 ? 8.535 33.977 -1.120 1.00 64.75 373 PHE A N 1
ATOM 2936 C CA . PHE A 1 373 ? 7.390 33.434 -1.861 1.00 64.75 373 PHE A CA 1
ATOM 2937 C C . PHE A 1 373 ? 6.148 34.320 -1.798 1.00 64.75 373 PHE A C 1
ATOM 2939 O O . PHE A 1 373 ? 5.762 34.822 -0.742 1.00 64.75 373 PHE A O 1
ATOM 2946 N N . ASP A 1 374 ? 5.482 34.443 -2.947 1.00 74.19 374 ASP A N 1
ATOM 2947 C CA . ASP A 1 374 ? 4.144 35.016 -3.073 1.00 74.19 374 ASP A CA 1
ATOM 2948 C C . ASP A 1 374 ? 3.122 34.032 -2.484 1.00 74.19 374 ASP A C 1
ATOM 2950 O O . ASP A 1 374 ? 2.432 33.288 -3.188 1.00 74.19 374 ASP A O 1
ATOM 2954 N N . ILE A 1 375 ? 3.070 33.971 -1.150 1.00 71.19 375 ILE A N 1
ATOM 2955 C CA . ILE A 1 375 ? 2.120 33.111 -0.443 1.00 71.19 375 ILE A CA 1
ATOM 2956 C C . ILE A 1 375 ? 0.689 33.492 -0.856 1.00 71.19 375 ILE A C 1
ATOM 2958 O O . ILE A 1 375 ? -0.167 32.612 -0.934 1.00 71.19 375 ILE A O 1
ATOM 2962 N N . ASP A 1 376 ? 0.427 34.759 -1.207 1.00 75.62 376 ASP A N 1
ATOM 2963 C CA . ASP A 1 376 ? -0.882 35.245 -1.661 1.00 75.62 376 ASP A CA 1
ATOM 2964 C C . ASP A 1 376 ? -1.353 34.536 -2.939 1.00 75.62 376 ASP A C 1
ATOM 2966 O O . ASP A 1 376 ? -2.517 34.128 -3.024 1.00 75.62 376 ASP A O 1
ATOM 2970 N N . ALA A 1 377 ? -0.458 34.286 -3.899 1.00 77.38 377 ALA A N 1
ATOM 2971 C CA . ALA A 1 377 ? -0.771 33.480 -5.081 1.00 77.38 377 ALA A CA 1
ATOM 2972 C C . ALA A 1 377 ? -1.168 32.036 -4.719 1.00 77.38 377 ALA A C 1
ATOM 2974 O O . ALA A 1 377 ? -2.066 31.451 -5.338 1.00 77.38 377 ALA A O 1
ATOM 2975 N N . ILE A 1 378 ? -0.551 31.460 -3.684 1.00 72.50 378 ILE A N 1
ATOM 2976 C CA . ILE A 1 378 ? -0.896 30.125 -3.181 1.00 72.50 378 ILE A CA 1
ATOM 2977 C C . ILE A 1 378 ? -2.234 30.166 -2.419 1.00 72.50 378 ILE A C 1
ATOM 2979 O O . ILE A 1 378 ? -3.065 29.268 -2.598 1.00 72.50 378 ILE A O 1
ATOM 2983 N N . TYR A 1 379 ? -2.493 31.215 -1.628 1.00 75.56 379 TYR A N 1
ATOM 2984 C CA . TYR A 1 379 ? -3.743 31.423 -0.881 1.00 75.56 379 TYR A CA 1
ATOM 2985 C C . TYR A 1 379 ? -4.970 31.498 -1.796 1.00 75.56 379 TYR A C 1
ATOM 2987 O O . TYR A 1 379 ? -6.060 31.071 -1.406 1.00 75.56 379 TYR A O 1
ATOM 2995 N N . GLN A 1 380 ? -4.819 32.006 -3.018 1.00 82.38 380 GLN A N 1
ATOM 2996 C CA . GLN A 1 380 ? -5.935 32.162 -3.952 1.00 82.38 380 GLN A CA 1
ATOM 2997 C C . GLN A 1 380 ? -6.380 30.845 -4.611 1.00 82.38 380 GLN A C 1
ATOM 2999 O O . GLN A 1 380 ? -7.515 30.750 -5.089 1.00 82.38 380 GLN A O 1
ATOM 3004 N N . LYS A 1 381 ? -5.546 29.794 -4.612 1.00 84.75 381 LYS A N 1
ATOM 3005 C CA . LYS A 1 381 ? -5.897 28.502 -5.224 1.00 84.75 381 LYS A CA 1
ATOM 3006 C C . LYS A 1 381 ? -6.859 27.720 -4.321 1.00 84.75 381 LYS A C 1
ATOM 3008 O O . LYS A 1 381 ? -6.525 27.346 -3.198 1.00 84.75 381 LYS A O 1
ATOM 3013 N N . SER A 1 382 ? -8.066 27.444 -4.820 1.00 89.19 382 SER A N 1
ATOM 3014 C CA . SER A 1 382 ? -9.032 26.571 -4.139 1.00 89.19 382 SER A CA 1
ATOM 3015 C C . SER A 1 382 ? -8.681 25.097 -4.355 1.00 89.19 382 SER A C 1
ATOM 3017 O O . SER A 1 382 ? -8.431 24.661 -5.480 1.00 89.19 382 SER A O 1
ATOM 3019 N N . TRP A 1 383 ? -8.656 24.316 -3.273 1.00 92.69 383 TRP A N 1
ATOM 3020 C CA . TRP A 1 383 ? -8.444 22.870 -3.345 1.00 92.69 383 TRP A CA 1
ATOM 3021 C C . TRP A 1 383 ? -9.714 22.197 -3.863 1.00 92.69 383 TRP A C 1
ATOM 3023 O O . TRP A 1 383 ? -10.789 22.354 -3.283 1.00 92.69 383 TRP A O 1
ATOM 3033 N N . LYS A 1 384 ? -9.599 21.463 -4.972 1.00 93.62 384 LYS A N 1
ATOM 3034 C CA . LYS A 1 384 ? -10.738 20.821 -5.644 1.00 93.62 384 LYS A CA 1
ATOM 3035 C C . LYS A 1 384 ? -10.949 19.376 -5.200 1.00 93.62 384 LYS A C 1
ATOM 3037 O O . LYS A 1 384 ? -12.018 18.824 -5.442 1.00 93.62 384 LYS A O 1
ATOM 3042 N N . CYS A 1 385 ? -9.968 18.775 -4.532 1.00 93.25 385 CYS A N 1
ATOM 3043 C CA . CYS A 1 385 ? -9.987 17.408 -4.006 1.00 93.25 385 CYS A CA 1
ATOM 3044 C C . CYS A 1 385 ? -10.896 17.245 -2.767 1.00 93.25 385 CYS A C 1
ATOM 3046 O O . CYS A 1 385 ? -10.486 16.749 -1.717 1.00 93.25 385 CYS A O 1
ATOM 3048 N N . VAL A 1 386 ? -12.161 17.661 -2.863 1.00 93.44 386 VAL A N 1
ATOM 3049 C CA . VAL A 1 386 ? -13.128 17.589 -1.750 1.00 93.44 386 VAL A CA 1
ATOM 3050 C C . VAL A 1 386 ? -13.384 16.155 -1.273 1.00 93.44 386 VAL A C 1
ATOM 3052 O O . VAL A 1 386 ? -13.839 15.956 -0.149 1.00 93.44 386 VAL A O 1
ATOM 3055 N N . GLY A 1 387 ? -13.087 15.158 -2.115 1.00 95.94 387 GLY A N 1
ATOM 3056 C CA . GLY A 1 387 ? -13.202 13.734 -1.812 1.00 95.94 387 GLY A CA 1
ATOM 3057 C C . GLY A 1 387 ? -12.004 13.119 -1.083 1.00 95.94 387 GLY A C 1
ATOM 3058 O O . GLY A 1 387 ? -12.092 11.939 -0.745 1.00 95.94 387 GLY A O 1
ATOM 3059 N N . LEU A 1 388 ? -10.923 13.871 -0.829 1.00 97.88 388 LEU A N 1
ATOM 3060 C CA . LEU A 1 388 ? -9.693 13.333 -0.241 1.00 97.88 388 LEU A CA 1
ATOM 3061 C C . LEU A 1 388 ? -9.965 12.710 1.135 1.00 97.88 388 LEU A C 1
ATOM 3063 O O . LEU A 1 388 ? -10.463 13.380 2.041 1.00 97.88 388 LEU A O 1
ATOM 3067 N N . ARG A 1 389 ? -9.642 11.419 1.286 1.00 97.94 389 ARG A N 1
ATOM 3068 C CA . ARG A 1 389 ? -9.890 10.632 2.507 1.00 97.94 389 ARG A CA 1
ATOM 3069 C C . ARG A 1 389 ? -8.625 10.307 3.274 1.00 97.94 389 ARG A C 1
ATOM 3071 O O . ARG A 1 389 ? -8.682 10.222 4.497 1.00 97.94 389 ARG A O 1
ATOM 3078 N N . LYS A 1 390 ? -7.512 10.102 2.573 1.00 98.19 390 LYS A N 1
ATOM 3079 C CA . LYS A 1 390 ? -6.223 9.753 3.168 1.00 98.19 390 LYS A CA 1
ATOM 3080 C C . LYS A 1 390 ? -5.183 10.775 2.753 1.00 98.19 390 LYS A C 1
ATOM 3082 O O . LYS A 1 390 ? -5.044 11.053 1.563 1.00 98.19 390 LYS A O 1
ATOM 3087 N N . MET A 1 391 ? -4.459 11.315 3.722 1.00 97.31 391 MET A N 1
ATOM 3088 C CA . MET A 1 391 ? -3.336 12.204 3.470 1.00 97.31 391 MET A CA 1
ATOM 3089 C C . MET A 1 391 ? -2.149 11.795 4.334 1.00 97.31 391 MET A C 1
ATOM 3091 O O . MET A 1 391 ? -2.284 11.641 5.543 1.00 97.31 391 MET A O 1
ATOM 3095 N N . SER A 1 392 ? -0.985 11.629 3.722 1.00 96.06 392 SER A N 1
ATOM 3096 C CA . SER A 1 392 ? 0.281 11.433 4.415 1.00 96.06 392 SER A CA 1
ATOM 3097 C C . SER A 1 392 ? 1.246 12.508 3.955 1.00 96.06 392 SER A C 1
ATOM 3099 O O . SER A 1 392 ? 1.596 12.554 2.781 1.00 96.06 392 SER A O 1
ATOM 3101 N N . LEU A 1 393 ? 1.656 13.371 4.873 1.00 93.50 393 LEU A N 1
ATOM 3102 C CA . LEU A 1 393 ? 2.568 14.470 4.601 1.00 93.50 393 LEU A CA 1
ATOM 3103 C C . LEU A 1 393 ? 3.881 14.218 5.338 1.00 93.50 393 LEU A C 1
ATOM 3105 O O . LEU A 1 393 ? 3.911 14.212 6.566 1.00 93.50 393 LEU A O 1
ATOM 3109 N N . GLU A 1 394 ? 4.950 14.017 4.585 1.00 91.94 394 GLU A N 1
ATOM 3110 C CA . GLU A 1 394 ? 6.310 13.867 5.081 1.00 91.94 394 GLU A CA 1
ATOM 3111 C C . GLU A 1 394 ? 7.110 15.101 4.657 1.00 91.94 394 GLU A C 1
ATOM 3113 O O . GLU A 1 394 ? 7.287 15.370 3.476 1.00 91.94 394 GLU A O 1
ATOM 3118 N N . VAL A 1 395 ? 7.523 15.908 5.630 1.00 86.88 395 VAL A N 1
ATOM 3119 C CA . VAL A 1 395 ? 8.304 17.126 5.434 1.00 86.88 395 VAL A CA 1
ATOM 3120 C C . VAL A 1 395 ? 9.648 16.971 6.140 1.00 86.88 395 VAL A C 1
ATOM 3122 O O . VAL A 1 395 ? 9.765 17.121 7.365 1.00 86.88 395 VAL A O 1
ATOM 3125 N N . GLY A 1 396 ? 10.667 16.651 5.345 1.00 83.12 396 GLY A N 1
ATOM 3126 C CA . GLY A 1 396 ? 12.069 16.582 5.754 1.00 83.12 396 GLY A CA 1
ATOM 3127 C C . GLY A 1 396 ? 12.794 17.925 5.609 1.00 83.12 396 GLY A C 1
ATOM 3128 O O . GLY A 1 396 ? 12.233 18.885 5.092 1.00 83.12 396 GLY A O 1
ATOM 3129 N N . GLY A 1 397 ? 14.051 17.989 6.067 1.00 74.44 397 GLY A N 1
ATOM 3130 C CA . GLY A 1 397 ? 14.951 19.140 5.843 1.00 74.44 397 GLY A CA 1
ATOM 3131 C C . GLY A 1 397 ? 15.197 20.057 7.045 1.00 74.44 397 GLY A C 1
ATOM 3132 O O . GLY A 1 397 ? 16.111 20.878 7.033 1.00 74.44 397 GLY A O 1
ATOM 3133 N N . TYR A 1 398 ? 14.467 19.878 8.146 1.00 66.12 398 TYR A N 1
ATOM 3134 C CA . TYR A 1 398 ? 14.641 20.709 9.337 1.00 66.12 398 TYR A CA 1
ATOM 3135 C C . TYR A 1 398 ? 15.879 20.317 10.151 1.00 66.12 398 TYR A C 1
ATOM 3137 O O . TYR A 1 398 ? 15.815 19.470 11.043 1.00 66.12 398 TYR A O 1
ATOM 3145 N N . THR A 1 399 ? 17.009 20.974 9.905 1.00 66.00 399 THR A N 1
ATOM 3146 C CA . THR A 1 399 ? 18.148 20.930 10.839 1.00 66.00 399 THR A CA 1
ATOM 3147 C C . THR A 1 399 ? 17.915 21.824 12.061 1.00 66.00 399 THR A C 1
ATOM 3149 O O . THR A 1 399 ? 18.447 21.549 13.136 1.00 66.00 399 THR A O 1
ATOM 3152 N N . ASN A 1 400 ? 17.060 22.845 11.928 1.00 67.81 400 ASN A N 1
ATOM 3153 C CA . ASN A 1 400 ? 16.678 23.762 12.997 1.00 67.81 400 ASN A CA 1
ATOM 3154 C C . ASN A 1 400 ? 15.154 23.755 13.215 1.00 67.81 400 ASN A C 1
ATOM 3156 O O . ASN A 1 400 ? 14.402 23.650 12.244 1.00 67.81 400 ASN A O 1
ATOM 3160 N N . PRO A 1 401 ? 14.673 23.888 14.467 1.00 65.69 401 PRO A N 1
ATOM 3161 C CA . PRO A 1 401 ? 13.253 24.092 14.727 1.00 65.69 401 PRO A CA 1
ATOM 3162 C C . PRO A 1 401 ? 12.765 25.346 13.986 1.00 65.69 401 PRO A C 1
ATOM 3164 O O . PRO A 1 401 ? 13.466 26.365 14.029 1.00 65.69 401 PRO A O 1
ATOM 3167 N N . PRO A 1 402 ? 11.594 25.299 13.320 1.00 63.53 402 PRO A N 1
ATOM 3168 C CA . PRO A 1 402 ? 11.045 26.473 12.664 1.00 63.53 402 PRO A CA 1
ATOM 3169 C C . PRO A 1 402 ? 10.916 27.606 13.682 1.00 63.53 402 PRO A C 1
ATOM 3171 O O . PRO A 1 402 ? 10.581 27.392 14.855 1.00 63.53 402 PRO A O 1
ATOM 3174 N N . LYS A 1 403 ? 11.226 28.830 13.245 1.00 69.38 403 LYS A N 1
ATOM 3175 C CA . LYS A 1 403 ? 10.940 30.021 14.049 1.00 69.38 403 LYS A CA 1
ATOM 3176 C C . LYS A 1 403 ? 9.421 30.107 14.240 1.00 69.38 403 LYS A C 1
ATOM 3178 O O . LYS A 1 403 ? 8.659 29.561 13.453 1.00 69.38 403 LYS A O 1
ATOM 3183 N N . LYS A 1 404 ? 8.981 30.783 15.303 1.00 60.38 404 LYS A N 1
ATOM 3184 C CA . LYS A 1 404 ? 7.576 30.833 15.754 1.00 60.38 404 LYS A CA 1
ATOM 3185 C C . LYS A 1 404 ? 6.573 31.365 14.703 1.00 60.38 404 LYS A C 1
ATOM 3187 O O . LYS A 1 404 ? 5.379 31.229 14.928 1.00 60.38 404 LYS A O 1
ATOM 3192 N N . ASP A 1 405 ? 7.053 31.880 13.573 1.00 65.12 405 ASP A N 1
ATOM 3193 C CA . ASP A 1 405 ? 6.277 32.545 12.523 1.00 65.12 405 ASP A CA 1
ATOM 3194 C C . ASP A 1 405 ? 6.459 31.861 11.148 1.00 65.12 405 ASP A C 1
ATOM 3196 O O . ASP A 1 405 ? 6.635 32.526 10.127 1.00 65.12 405 ASP A O 1
ATOM 3200 N N . ASP A 1 406 ? 6.487 30.525 11.108 1.00 74.38 406 ASP A N 1
ATOM 3201 C CA . ASP A 1 406 ? 6.560 29.769 9.851 1.00 74.38 406 ASP A CA 1
ATOM 3202 C C . ASP A 1 406 ? 5.188 29.738 9.146 1.00 74.38 406 ASP A C 1
ATOM 3204 O O . ASP A 1 406 ? 4.432 28.764 9.205 1.00 74.38 406 ASP A O 1
ATOM 3208 N N . LEU A 1 407 ? 4.872 30.855 8.477 1.00 79.75 407 LEU A N 1
ATOM 3209 C CA . LEU A 1 407 ? 3.616 31.110 7.752 1.00 79.75 407 LEU A CA 1
ATOM 3210 C C . LEU A 1 407 ? 3.255 30.004 6.748 1.00 79.75 407 LEU A C 1
ATOM 3212 O O . LEU A 1 407 ? 2.088 29.795 6.419 1.00 79.75 407 LEU A O 1
ATOM 3216 N N . ALA A 1 408 ? 4.267 29.304 6.249 1.00 80.62 408 ALA A N 1
ATOM 3217 C CA . ALA A 1 408 ? 4.168 28.267 5.243 1.00 80.62 408 ALA A CA 1
ATOM 3218 C C . ALA A 1 408 ? 3.487 27.003 5.802 1.00 80.62 408 ALA A C 1
ATOM 3220 O O . ALA A 1 408 ? 2.527 26.476 5.226 1.00 80.62 408 ALA A O 1
ATOM 3221 N N . LEU A 1 409 ? 3.948 26.541 6.967 1.00 81.56 409 LEU A N 1
ATOM 3222 C CA . LEU A 1 409 ? 3.374 25.380 7.640 1.00 81.56 409 LEU A CA 1
ATOM 3223 C C . LEU A 1 409 ? 1.991 25.696 8.229 1.00 81.56 409 LEU A C 1
ATOM 3225 O O . LEU A 1 409 ? 1.079 24.870 8.123 1.00 81.56 409 LEU A O 1
ATOM 3229 N N . ASP A 1 410 ? 1.821 26.902 8.785 1.00 85.62 410 ASP A N 1
ATOM 3230 C CA . ASP A 1 410 ? 0.524 27.423 9.242 1.00 85.62 410 ASP A CA 1
ATOM 3231 C C . ASP A 1 410 ? -0.512 27.338 8.114 1.00 85.62 410 ASP A C 1
ATOM 3233 O O . ASP A 1 410 ? -1.615 26.803 8.288 1.00 85.62 410 ASP A O 1
ATOM 3237 N N . TYR A 1 411 ? -0.126 27.803 6.921 1.00 85.81 411 TYR A N 1
ATOM 3238 C CA . TYR A 1 411 ? -0.974 27.763 5.743 1.00 85.81 411 TYR A CA 1
ATOM 3239 C C . TYR A 1 411 ? -1.389 26.337 5.378 1.00 85.81 411 TYR A C 1
ATOM 3241 O O . TYR A 1 411 ? -2.590 26.057 5.310 1.00 85.81 411 TYR A O 1
ATOM 3249 N N . ILE A 1 412 ? -0.430 25.423 5.186 1.00 87.19 412 ILE A N 1
ATOM 3250 C CA . ILE A 1 412 ? -0.728 24.039 4.789 1.00 87.19 412 ILE A CA 1
ATOM 3251 C C . ILE A 1 412 ? -1.690 23.392 5.782 1.00 87.19 412 ILE A C 1
ATOM 3253 O O . ILE A 1 412 ? -2.704 22.824 5.378 1.00 87.19 412 ILE A O 1
ATOM 3257 N N . LEU A 1 413 ? -1.410 23.496 7.081 1.00 91.06 413 LEU A N 1
ATOM 3258 C CA . LEU A 1 413 ? -2.230 22.845 8.098 1.00 91.06 413 LEU A CA 1
ATOM 3259 C C . LEU A 1 413 ? -3.627 23.46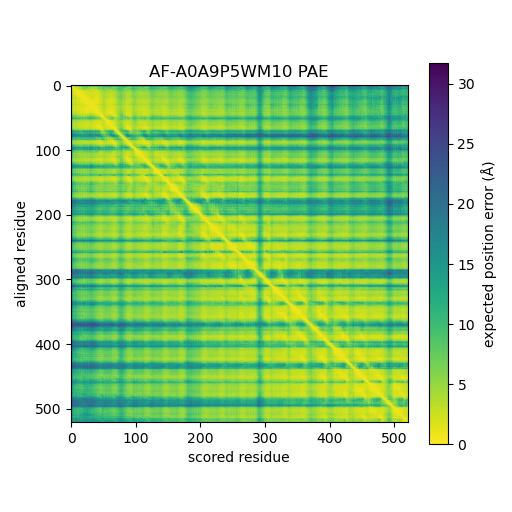9 8.180 1.00 91.06 413 LEU A C 1
ATOM 3261 O O . LEU A 1 413 ? -4.613 22.737 8.288 1.00 91.06 413 LEU A O 1
ATOM 3265 N N . SER A 1 414 ? -3.742 24.793 8.033 1.00 90.88 414 SER A N 1
ATOM 3266 C CA . SER A 1 414 ? -5.045 25.467 7.974 1.00 90.88 414 SER A CA 1
ATOM 3267 C C . SER A 1 414 ? -5.886 25.017 6.773 1.00 90.88 414 SER A C 1
ATOM 3269 O O . SER A 1 414 ? -7.109 24.911 6.875 1.00 90.88 414 SER A O 1
ATOM 3271 N N . ARG A 1 415 ? -5.244 24.696 5.643 1.00 91.81 415 ARG A N 1
ATOM 3272 C CA . ARG A 1 415 ? -5.911 24.175 4.446 1.00 91.81 415 ARG A CA 1
ATOM 3273 C C . ARG A 1 415 ? -6.286 22.708 4.572 1.00 91.81 415 ARG A C 1
ATOM 3275 O O . ARG A 1 415 ? -7.408 22.349 4.224 1.00 91.81 415 ARG A O 1
ATOM 3282 N N . ILE A 1 416 ? -5.408 21.878 5.137 1.00 94.69 416 ILE A N 1
ATOM 3283 C CA . ILE A 1 416 ? -5.719 20.475 5.447 1.00 94.69 416 ILE A CA 1
ATOM 3284 C C . ILE A 1 416 ? -6.977 20.400 6.309 1.00 94.69 416 ILE A C 1
ATOM 3286 O O . ILE A 1 416 ? -7.870 19.606 6.031 1.00 94.69 416 ILE A O 1
ATOM 3290 N N . ALA A 1 417 ? -7.112 21.286 7.291 1.00 94.75 417 ALA A N 1
ATOM 3291 C CA . ALA A 1 417 ? -8.284 21.351 8.155 1.00 94.75 417 ALA A CA 1
ATOM 3292 C C . ALA A 1 417 ? -9.605 21.678 7.450 1.00 94.75 417 ALA A C 1
ATOM 3294 O O . ALA A 1 417 ? -10.671 21.427 8.015 1.00 94.75 417 ALA A O 1
ATOM 3295 N N . GLN A 1 418 ? -9.545 22.238 6.240 1.00 94.31 418 GLN A N 1
ATOM 3296 C CA . GLN A 1 418 ? -10.713 22.538 5.416 1.00 94.31 418 GLN A CA 1
ATOM 3297 C C . GLN A 1 418 ? -11.156 21.337 4.570 1.00 94.31 418 GLN A C 1
ATOM 3299 O O . GLN A 1 418 ? -12.200 21.425 3.931 1.00 94.31 418 GLN A O 1
ATOM 3304 N N . LEU A 1 419 ? -10.414 20.220 4.564 1.00 95.88 419 LEU A N 1
ATOM 3305 C CA . LEU A 1 419 ? -10.772 19.006 3.827 1.00 95.88 419 LEU A CA 1
ATOM 3306 C C . LEU A 1 419 ? -11.897 18.245 4.551 1.00 95.88 419 LEU A C 1
ATOM 3308 O O . LEU A 1 419 ? -11.646 17.564 5.550 1.00 95.88 419 LEU A O 1
ATOM 3312 N N . PRO A 1 420 ? -13.148 18.302 4.057 1.00 94.88 420 PRO A N 1
ATOM 3313 C CA . PRO A 1 420 ? -14.301 17.855 4.832 1.00 94.88 420 PRO A CA 1
ATOM 3314 C C . PRO A 1 420 ? -14.404 16.331 4.923 1.00 94.88 420 PRO A C 1
ATOM 3316 O O . PRO A 1 420 ? -15.092 15.823 5.806 1.00 94.88 420 PRO A O 1
ATOM 3319 N N . MET A 1 421 ? -13.753 15.599 4.012 1.00 97.69 421 MET A N 1
ATOM 3320 C CA . MET A 1 421 ? -13.831 14.140 3.909 1.00 97.69 421 MET A CA 1
ATOM 3321 C C . MET A 1 421 ? -12.585 13.414 4.424 1.00 97.69 421 MET A C 1
ATOM 3323 O O . MET A 1 421 ? -12.534 12.193 4.298 1.00 97.69 421 MET A O 1
ATOM 3327 N N . LEU A 1 422 ? -11.614 14.124 5.011 1.00 98.12 422 LEU A N 1
ATOM 3328 C CA . LEU A 1 422 ? -10.367 13.516 5.467 1.00 98.12 422 LEU A CA 1
ATOM 3329 C C . LEU A 1 422 ? -10.618 12.599 6.678 1.00 98.12 422 LEU A C 1
ATOM 3331 O O . LEU A 1 422 ? -11.116 13.040 7.716 1.00 98.12 422 LEU A O 1
ATOM 3335 N N . GLU A 1 423 ? -10.285 11.316 6.528 1.00 98.19 423 GLU A N 1
ATOM 3336 C CA . GLU A 1 423 ? -10.496 10.256 7.524 1.00 98.19 423 GLU A CA 1
ATOM 3337 C C . GLU A 1 423 ? -9.175 9.727 8.098 1.00 98.19 423 GLU A C 1
ATOM 3339 O O . GLU A 1 423 ? -9.142 9.319 9.258 1.00 98.19 423 GLU A O 1
ATOM 3344 N N . GLU A 1 424 ? -8.089 9.748 7.326 1.00 98.25 424 GLU A N 1
ATOM 3345 C CA . GLU A 1 424 ? -6.767 9.282 7.750 1.00 98.25 424 GLU A CA 1
ATOM 3346 C C . GLU A 1 424 ? -5.725 10.369 7.476 1.00 98.25 424 GLU A C 1
ATOM 3348 O O . GLU A 1 424 ? -5.602 10.847 6.345 1.00 98.25 424 GLU A O 1
ATOM 3353 N N . LEU A 1 425 ? -4.981 10.756 8.512 1.00 97.06 425 LEU A N 1
ATOM 3354 C CA . LEU A 1 425 ? -3.920 11.753 8.423 1.00 97.06 425 LEU A CA 1
ATOM 3355 C C . LEU A 1 425 ? -2.639 11.198 9.042 1.00 97.06 425 LEU A C 1
ATOM 3357 O O . LEU A 1 425 ? -2.615 10.849 10.219 1.00 97.06 425 LEU A O 1
ATOM 3361 N N . SER A 1 426 ? -1.579 11.141 8.246 1.00 95.62 426 SER A N 1
ATOM 3362 C CA . SER A 1 426 ? -0.215 10.856 8.685 1.00 95.62 426 SER A CA 1
ATOM 3363 C C . SER A 1 426 ? 0.619 12.119 8.518 1.00 95.62 426 SER A C 1
ATOM 3365 O O . SER A 1 426 ? 0.582 12.746 7.457 1.00 95.62 426 SER A O 1
ATOM 3367 N N . ILE A 1 427 ? 1.337 12.521 9.564 1.00 91.56 427 ILE A N 1
ATOM 3368 C CA . ILE A 1 427 ? 2.212 13.694 9.508 1.00 91.56 427 ILE A CA 1
ATOM 3369 C C . ILE A 1 427 ? 3.585 13.324 10.054 1.00 91.56 427 ILE A C 1
ATOM 3371 O O . ILE A 1 427 ? 3.750 13.030 11.238 1.00 91.56 427 ILE A O 1
ATOM 3375 N N . GLU A 1 428 ? 4.588 13.425 9.194 1.00 90.06 428 GLU A N 1
ATOM 3376 C CA . GLU A 1 428 ? 5.995 13.359 9.546 1.00 90.06 428 GLU A CA 1
ATOM 3377 C C . GLU A 1 428 ? 6.613 14.727 9.281 1.00 90.06 428 GLU A C 1
ATOM 3379 O O . GLU A 1 428 ? 6.987 15.045 8.164 1.00 90.06 428 GLU A O 1
ATOM 3384 N N . ILE A 1 429 ? 6.707 15.569 10.305 1.00 84.38 429 ILE A N 1
ATOM 3385 C CA . ILE A 1 429 ? 7.455 16.827 10.223 1.00 84.38 429 ILE A CA 1
ATOM 3386 C C . ILE A 1 429 ? 8.714 16.637 11.059 1.00 84.38 429 ILE A C 1
ATOM 3388 O O . ILE A 1 429 ? 8.633 16.204 12.212 1.00 84.38 429 ILE A O 1
ATOM 3392 N N . GLY A 1 430 ? 9.882 16.943 10.484 1.00 72.12 430 GLY A N 1
ATOM 3393 C CA . GLY A 1 430 ? 11.188 16.718 11.119 1.00 72.12 430 GLY A CA 1
ATOM 3394 C C . GLY A 1 430 ? 11.398 17.430 12.465 1.00 72.12 430 GLY A C 1
ATOM 3395 O O . GLY A 1 430 ? 12.354 17.130 13.178 1.00 72.12 430 GLY A O 1
ATOM 3396 N N . THR A 1 431 ? 10.503 18.343 12.844 1.00 69.06 431 THR A N 1
ATOM 3397 C CA . THR A 1 431 ? 10.569 19.143 14.068 1.00 69.06 431 THR A CA 1
ATOM 3398 C C . THR A 1 431 ? 9.348 18.942 14.973 1.00 69.06 431 THR A C 1
ATOM 3400 O O . THR A 1 431 ? 8.271 18.566 14.509 1.00 69.06 431 THR A O 1
ATOM 3403 N N . PRO A 1 432 ? 9.488 19.185 16.292 1.00 65.56 432 PRO A N 1
ATOM 3404 C CA . PRO A 1 432 ? 8.433 18.998 17.287 1.00 65.56 432 PRO A CA 1
ATOM 3405 C C . PRO A 1 432 ? 7.367 20.101 17.245 1.00 65.56 432 PRO A C 1
ATOM 3407 O O . PRO A 1 432 ? 7.130 20.781 18.241 1.00 65.56 432 PRO A O 1
ATOM 3410 N N . VAL A 1 433 ? 6.762 20.324 16.079 1.00 66.56 433 VAL A N 1
ATOM 3411 C CA . VAL A 1 433 ? 5.916 21.496 15.833 1.00 66.56 433 VAL A CA 1
ATOM 3412 C C . VAL A 1 433 ? 4.434 21.233 16.077 1.00 66.56 433 VAL A C 1
ATOM 3414 O O . VAL A 1 433 ? 3.723 22.117 16.552 1.00 66.56 433 VAL A O 1
ATOM 3417 N N . LEU A 1 434 ? 3.956 20.011 15.816 1.00 68.12 434 LEU A N 1
ATOM 3418 C CA . LEU A 1 434 ? 2.540 19.681 16.009 1.00 68.12 434 LEU A CA 1
ATOM 3419 C C . LEU A 1 434 ? 2.118 19.891 17.466 1.00 68.12 434 LEU A C 1
ATOM 3421 O O . LEU A 1 434 ? 1.030 20.393 17.731 1.00 68.12 434 LEU A O 1
ATOM 3425 N N . ALA A 1 435 ? 2.995 19.553 18.409 1.00 61.47 435 ALA A N 1
ATOM 3426 C CA . ALA A 1 435 ? 2.648 19.420 19.812 1.00 61.47 435 ALA A CA 1
ATOM 3427 C C . ALA A 1 435 ? 3.668 20.092 20.729 1.00 61.47 435 ALA A C 1
ATOM 3429 O O . ALA A 1 435 ? 4.855 19.755 20.718 1.00 61.47 435 ALA A O 1
ATOM 3430 N N . LYS A 1 436 ? 3.154 20.968 21.597 1.00 57.34 436 LYS A N 1
ATOM 3431 C CA . LYS A 1 436 ? 3.695 21.054 22.952 1.00 57.34 436 LYS A CA 1
ATOM 3432 C C . LYS A 1 436 ? 2.639 21.450 23.973 1.00 57.34 436 LYS A C 1
ATOM 3434 O O . LYS A 1 436 ? 2.596 20.807 25.005 1.00 57.34 436 LYS A O 1
ATOM 3439 N N . GLU A 1 437 ? 1.794 22.440 23.691 1.00 62.03 437 GLU A N 1
ATOM 3440 C CA . GLU A 1 437 ? 0.511 22.674 24.380 1.00 62.03 437 GLU A CA 1
ATOM 3441 C C . GLU A 1 437 ? -0.421 23.399 23.391 1.00 62.03 437 GLU A C 1
ATOM 3443 O O . GLU A 1 437 ? -0.675 24.597 23.499 1.00 62.03 437 GLU A O 1
ATOM 3448 N N . CYS A 1 438 ? -0.855 22.648 22.375 1.00 68.06 438 CYS A N 1
ATOM 3449 C CA . CYS A 1 438 ? -1.825 23.023 21.339 1.00 68.06 438 CYS A CA 1
ATOM 3450 C C . CYS A 1 438 ? -1.359 24.074 20.311 1.00 68.06 438 CYS A C 1
ATOM 3452 O O . CYS A 1 438 ? -2.154 24.912 19.909 1.00 68.06 438 CYS A O 1
ATOM 3454 N N . GLY A 1 439 ? -0.092 24.025 19.875 1.00 80.94 439 GLY A N 1
ATOM 3455 C CA . GLY A 1 439 ? 0.471 24.870 18.807 1.00 80.94 439 GLY A CA 1
ATOM 3456 C C . GLY A 1 439 ? -0.234 24.685 17.456 1.00 80.94 439 GLY A C 1
ATOM 3457 O O . GLY A 1 439 ? -1.306 25.240 17.227 1.00 80.94 439 GLY A O 1
ATOM 3458 N N . TYR A 1 440 ? 0.340 23.880 16.559 1.00 86.12 440 TYR A N 1
ATOM 3459 C CA . TYR A 1 440 ? -0.215 23.714 15.211 1.00 86.12 440 TYR A CA 1
ATOM 3460 C C . TYR A 1 440 ? -1.459 22.813 15.144 1.00 86.12 440 TYR A C 1
ATOM 3462 O O . TYR A 1 440 ? -2.191 22.839 14.155 1.00 86.12 440 TYR A O 1
ATOM 3470 N N . LEU A 1 441 ? -1.762 22.063 16.212 1.00 90.38 441 LEU A N 1
ATOM 3471 C CA . LEU A 1 441 ? -3.023 21.319 16.324 1.00 90.38 441 LEU A CA 1
ATOM 3472 C C . LEU A 1 441 ? -4.249 22.221 16.158 1.00 90.38 441 LEU A C 1
ATOM 3474 O O . LEU A 1 441 ? -5.229 21.792 15.556 1.00 90.38 441 LEU A O 1
ATOM 3478 N N . ASN A 1 442 ? -4.183 23.478 16.613 1.00 90.88 442 ASN A N 1
ATOM 3479 C CA . ASN A 1 442 ? -5.294 24.419 16.470 1.00 90.88 442 ASN A CA 1
ATOM 3480 C C . ASN A 1 442 ? -5.680 24.664 15.009 1.00 90.88 442 ASN A C 1
ATOM 3482 O O . ASN A 1 442 ? -6.866 24.828 14.723 1.00 90.88 442 ASN A O 1
ATOM 3486 N N . TYR A 1 443 ? -4.722 24.615 14.078 1.00 92.06 443 TYR A N 1
ATOM 3487 C CA . TYR A 1 443 ? -5.035 24.727 12.657 1.00 92.06 443 TYR A CA 1
ATOM 3488 C C . TYR A 1 443 ? -5.857 23.543 12.167 1.00 92.06 443 TYR A C 1
ATOM 3490 O O . TYR A 1 443 ? -6.717 23.738 11.325 1.00 92.06 443 TYR A O 1
ATOM 3498 N N . LEU A 1 444 ? -5.688 22.356 12.755 1.00 94.94 444 LEU A N 1
ATOM 3499 C CA . LEU A 1 444 ? -6.353 21.104 12.378 1.00 94.94 444 LEU A CA 1
ATOM 3500 C C . LEU A 1 444 ? -7.717 20.878 13.060 1.00 94.94 444 LEU A C 1
ATOM 3502 O O . LEU A 1 444 ? -8.297 19.790 12.974 1.00 94.94 444 LEU A O 1
ATOM 3506 N N . VAL A 1 445 ? -8.281 21.894 13.724 1.00 95.31 445 VAL A N 1
ATOM 3507 C CA . VAL A 1 445 ? -9.561 21.787 14.453 1.00 95.31 445 VAL A CA 1
ATOM 3508 C C . VAL A 1 445 ? -10.750 21.398 13.560 1.00 95.31 445 VAL A C 1
ATOM 3510 O O . VAL A 1 445 ? -11.720 20.801 14.045 1.00 95.31 445 VAL A O 1
ATOM 3513 N N . GLY A 1 446 ? -10.676 21.716 12.263 1.00 95.38 446 GLY A N 1
ATOM 3514 C CA . GLY A 1 446 ? -11.720 21.459 11.266 1.00 95.38 446 GLY A CA 1
ATOM 3515 C C . GLY A 1 446 ? -11.894 19.989 10.868 1.00 95.38 446 GLY A C 1
ATOM 3516 O O . GLY A 1 446 ? -12.940 19.629 10.330 1.00 95.38 446 GLY A O 1
ATOM 3517 N N . LEU A 1 447 ? -10.942 19.111 11.206 1.00 97.06 447 LEU A N 1
ATOM 3518 C CA . LEU A 1 447 ? -10.939 17.695 10.818 1.00 97.06 447 LEU A CA 1
ATOM 3519 C C . LEU A 1 447 ? -11.933 16.832 11.620 1.00 97.06 447 LEU A C 1
ATOM 3521 O O . LEU A 1 447 ? -11.566 15.905 12.339 1.00 97.06 447 LEU A O 1
ATOM 3525 N N . LYS A 1 448 ? -13.233 17.120 11.514 1.00 96.69 448 LYS A N 1
ATOM 3526 C CA . LYS A 1 448 ? -14.278 16.451 12.312 1.00 96.69 448 LYS A CA 1
ATOM 3527 C C . LYS A 1 448 ? -14.506 14.981 11.952 1.00 96.69 448 LYS A C 1
ATOM 3529 O O . LYS A 1 448 ? -15.059 14.243 12.768 1.00 96.69 448 LYS A O 1
ATOM 3534 N N . ARG A 1 449 ? -14.086 14.553 10.758 1.00 97.81 449 ARG A N 1
ATOM 3535 C CA . ARG A 1 449 ? -14.216 13.171 10.264 1.00 97.81 449 ARG A CA 1
ATOM 3536 C C . ARG A 1 449 ? -12.942 12.338 10.418 1.00 97.81 449 ARG A C 1
ATOM 3538 O O . ARG A 1 449 ? -12.951 11.181 10.008 1.00 97.81 449 ARG A O 1
ATOM 3545 N N . LEU A 1 450 ? -11.892 12.890 11.027 1.00 98.25 450 LEU A N 1
ATOM 3546 C CA . LEU A 1 450 ? -10.635 12.182 11.238 1.00 98.25 450 LEU A CA 1
ATOM 3547 C C . LEU A 1 450 ? -10.854 10.958 12.135 1.00 98.25 450 LEU A C 1
ATOM 3549 O O . LEU A 1 450 ? -11.286 11.104 13.277 1.00 98.25 450 LEU A O 1
ATOM 3553 N N . LYS A 1 451 ? -10.548 9.772 11.605 1.00 98.25 451 LYS A N 1
ATOM 3554 C CA . LYS A 1 451 ? -10.649 8.470 12.279 1.00 98.25 451 LYS A CA 1
ATOM 3555 C C . LYS A 1 451 ? -9.287 7.929 12.680 1.00 98.25 451 LYS A C 1
ATOM 3557 O O . LYS A 1 451 ? -9.167 7.354 13.759 1.00 98.25 451 LYS A O 1
ATOM 3562 N N . VAL A 1 452 ? -8.279 8.101 11.827 1.00 98.06 452 VAL A N 1
ATOM 3563 C CA . VAL A 1 452 ? -6.918 7.610 12.060 1.00 98.06 452 VAL A CA 1
ATOM 3564 C C . VAL A 1 452 ? -5.950 8.778 12.021 1.00 98.06 452 VAL A C 1
ATOM 3566 O O . VAL A 1 452 ? -5.877 9.490 11.021 1.00 98.06 452 VAL A O 1
ATOM 3569 N N . LEU A 1 453 ? -5.196 8.947 13.101 1.00 96.69 453 LEU A N 1
ATOM 3570 C CA . LEU A 1 453 ? -4.046 9.837 13.136 1.00 96.69 453 LEU A CA 1
ATOM 3571 C C . LEU A 1 453 ? -2.782 9.000 13.315 1.00 96.69 453 LEU A C 1
ATOM 3573 O O . LEU A 1 453 ? -2.632 8.323 14.335 1.00 96.69 453 LEU A O 1
ATOM 3577 N N . ASP A 1 454 ? -1.889 9.061 12.333 1.00 95.94 454 ASP A N 1
ATOM 3578 C CA . ASP A 1 454 ? -0.593 8.396 12.378 1.00 95.94 454 ASP A CA 1
ATOM 3579 C C . ASP A 1 454 ? 0.521 9.396 12.688 1.00 95.94 454 ASP A C 1
ATOM 3581 O O . ASP A 1 454 ? 0.827 10.304 11.915 1.00 95.94 454 ASP A O 1
ATOM 3585 N N . LEU A 1 455 ? 1.107 9.218 13.868 1.00 92.81 455 LEU A N 1
ATOM 3586 C CA . LEU A 1 455 ? 2.253 9.958 14.367 1.00 92.81 455 LEU A CA 1
ATOM 3587 C C . LEU A 1 455 ? 3.452 9.025 14.579 1.00 92.81 455 LEU A C 1
ATOM 3589 O O . LEU A 1 455 ? 4.421 9.440 15.198 1.00 92.81 455 LEU A O 1
ATOM 3593 N N . SER A 1 456 ? 3.442 7.783 14.091 1.00 90.12 456 SER A N 1
ATOM 3594 C CA . SER A 1 456 ? 4.533 6.811 14.300 1.00 90.12 456 SER A CA 1
ATOM 3595 C C . SER A 1 456 ? 5.906 7.314 13.837 1.00 90.12 456 SER A C 1
ATOM 3597 O O . SER A 1 456 ? 6.942 6.959 14.402 1.00 90.12 456 SER A O 1
ATOM 3599 N N . LYS A 1 457 ? 5.922 8.191 12.835 1.00 87.06 457 LYS A N 1
ATOM 3600 C CA . LYS A 1 457 ? 7.139 8.817 12.318 1.00 87.06 457 LYS A CA 1
ATOM 3601 C C . LYS A 1 457 ? 7.451 10.189 12.928 1.00 87.06 457 LYS A C 1
ATOM 3603 O O . LYS A 1 457 ? 8.530 10.742 12.725 1.00 87.06 457 LYS A O 1
ATOM 3608 N N . TYR A 1 458 ? 6.531 10.751 13.708 1.00 82.56 458 TYR A N 1
ATOM 3609 C CA . TYR A 1 458 ? 6.701 12.058 14.329 1.00 82.56 458 TYR A CA 1
ATOM 3610 C C . TYR A 1 458 ? 7.665 11.963 15.520 1.00 82.56 458 TYR A C 1
ATOM 3612 O O . TYR A 1 458 ? 7.421 11.265 16.502 1.00 82.56 458 TYR A O 1
ATOM 3620 N N . LYS A 1 459 ? 8.784 12.686 15.458 1.00 80.75 459 LYS A N 1
ATOM 3621 C CA . LYS A 1 459 ? 9.895 12.523 16.415 1.00 80.75 459 LYS A CA 1
ATOM 3622 C C . LYS A 1 459 ? 9.692 13.217 17.768 1.00 80.75 459 LYS A C 1
ATOM 3624 O O . LYS A 1 459 ? 10.597 13.188 18.599 1.00 80.75 459 LYS A O 1
ATOM 3629 N N . ALA A 1 460 ? 8.550 13.862 18.010 1.00 79.38 460 ALA A N 1
ATOM 3630 C CA . ALA A 1 460 ? 8.349 14.659 19.217 1.00 79.38 460 ALA A CA 1
ATOM 3631 C C . ALA A 1 460 ? 7.411 14.042 20.244 1.00 79.38 460 ALA A C 1
ATOM 3633 O O . ALA A 1 460 ? 6.498 13.285 19.925 1.00 79.38 460 ALA A O 1
ATOM 3634 N N . ASN A 1 461 ? 7.612 14.466 21.490 1.00 83.12 461 ASN A N 1
ATOM 3635 C CA . ASN A 1 461 ? 6.773 14.057 22.602 1.00 83.12 461 ASN A CA 1
ATOM 3636 C C . ASN A 1 461 ? 5.412 14.748 22.549 1.00 83.12 461 ASN A C 1
ATOM 3638 O O . ASN A 1 461 ? 5.345 15.978 22.537 1.00 83.12 461 ASN A O 1
ATOM 3642 N N . LEU A 1 462 ? 4.341 13.960 22.608 1.00 88.62 462 LEU A N 1
ATOM 3643 C CA . LEU A 1 462 ? 3.000 14.482 22.854 1.00 88.62 462 LEU A CA 1
ATOM 3644 C C . LEU A 1 462 ? 2.844 14.793 24.343 1.00 88.62 462 LEU A C 1
ATOM 3646 O O . LEU A 1 462 ? 3.174 13.968 25.200 1.00 88.62 462 LEU A O 1
ATOM 3650 N N . SER A 1 463 ? 2.326 15.975 24.675 1.00 90.38 463 SER A N 1
ATOM 3651 C CA . SER A 1 463 ? 1.915 16.253 26.048 1.00 90.38 463 SER A CA 1
ATOM 3652 C C . SER A 1 463 ? 0.532 15.657 26.332 1.00 90.38 463 SER A C 1
ATOM 3654 O O . SER A 1 463 ? -0.262 15.389 25.430 1.00 90.38 463 SER A O 1
ATOM 3656 N N . ILE A 1 464 ? 0.210 15.494 27.618 1.00 91.75 464 ILE A N 1
ATOM 3657 C CA . ILE A 1 464 ? -1.141 15.114 28.059 1.00 91.75 464 ILE A CA 1
ATOM 3658 C C . ILE A 1 464 ? -2.172 16.125 27.531 1.00 91.75 464 ILE A C 1
ATOM 3660 O O . ILE A 1 464 ? -3.223 15.713 27.051 1.00 91.75 464 ILE A O 1
ATOM 3664 N N . LYS A 1 465 ? -1.851 17.427 27.549 1.00 93.12 465 LYS A N 1
ATOM 3665 C CA . LYS A 1 465 ? -2.748 18.491 27.076 1.00 93.12 465 LYS A CA 1
ATOM 3666 C C . LYS A 1 465 ? -3.031 18.396 25.578 1.00 93.12 465 LYS A C 1
ATOM 3668 O O . LYS A 1 465 ? -4.174 18.595 25.181 1.00 93.12 465 LYS A O 1
ATOM 3673 N N . ASP A 1 466 ? -2.031 18.054 24.765 1.00 92.50 466 ASP A N 1
ATOM 3674 C CA . ASP A 1 466 ? -2.227 17.861 23.322 1.00 92.50 466 ASP A CA 1
ATOM 3675 C C . ASP A 1 466 ? -3.220 16.718 23.073 1.00 92.50 466 ASP A C 1
ATOM 3677 O O . ASP A 1 466 ? -4.175 16.874 22.319 1.00 92.50 466 ASP A O 1
ATOM 3681 N N . VAL A 1 467 ? -3.066 15.593 23.779 1.00 94.00 467 VAL A N 1
ATOM 3682 C CA . VAL A 1 467 ? -3.988 14.452 23.668 1.00 94.00 467 VAL A CA 1
ATOM 3683 C C . VAL A 1 467 ? -5.386 14.818 24.166 1.00 94.00 467 VAL A C 1
ATOM 3685 O O . VAL A 1 467 ? -6.374 14.480 23.520 1.00 94.00 467 VAL A O 1
ATOM 3688 N N . GLU A 1 468 ? -5.512 15.544 25.279 1.00 95.44 468 GLU A N 1
ATOM 3689 C CA . GLU A 1 468 ? -6.814 16.039 25.741 1.00 95.44 468 GLU A CA 1
ATOM 3690 C C . GLU A 1 468 ? -7.492 16.929 24.700 1.00 95.44 468 GLU A C 1
ATOM 3692 O O . GLU A 1 468 ? -8.692 16.780 24.461 1.00 95.44 468 GLU A O 1
ATOM 3697 N N . TRP A 1 469 ? -6.724 17.808 24.056 1.00 95.44 469 TRP A N 1
ATOM 3698 C CA . TRP A 1 469 ? -7.207 18.653 22.975 1.00 95.44 469 TRP A CA 1
ATOM 3699 C C . TRP A 1 469 ? -7.695 17.818 21.786 1.00 95.44 469 TRP A C 1
ATOM 3701 O O . TRP A 1 469 ? -8.794 18.073 21.290 1.00 95.44 469 TRP A O 1
ATOM 3711 N N . MET A 1 470 ? -6.941 16.792 21.371 1.00 96.06 470 MET A N 1
ATOM 3712 C CA . MET A 1 470 ? -7.321 15.891 20.271 1.00 96.06 470 MET A CA 1
ATOM 3713 C C . MET A 1 470 ? -8.634 15.168 20.577 1.00 96.06 470 MET A C 1
ATOM 3715 O O . MET A 1 470 ? -9.554 15.166 19.762 1.00 96.06 470 MET A O 1
ATOM 3719 N N . LEU A 1 471 ? -8.750 14.596 21.781 1.00 96.31 471 LEU A N 1
ATOM 3720 C CA . LEU A 1 471 ? -9.946 13.870 22.214 1.00 96.31 471 LEU A CA 1
ATOM 3721 C C . LEU A 1 471 ? -11.180 14.777 22.286 1.00 96.31 471 LEU A C 1
ATOM 3723 O O . LEU A 1 471 ? -12.289 14.303 22.036 1.00 96.31 471 LEU A O 1
ATOM 3727 N N . LEU A 1 472 ? -10.984 16.058 22.621 1.00 96.75 472 LEU A N 1
ATOM 3728 C CA . LEU A 1 472 ? -12.043 17.062 22.680 1.00 96.75 472 LEU A CA 1
ATOM 3729 C C . LEU A 1 472 ? -12.512 17.501 21.284 1.00 96.75 472 LEU A C 1
ATOM 3731 O O . LEU A 1 472 ? -13.714 17.635 21.062 1.00 96.75 472 LEU A O 1
ATOM 3735 N N . HIS A 1 473 ? -11.591 17.732 20.344 1.00 96.44 473 HIS A N 1
ATOM 3736 C CA . HIS A 1 473 ? -11.918 18.355 19.055 1.00 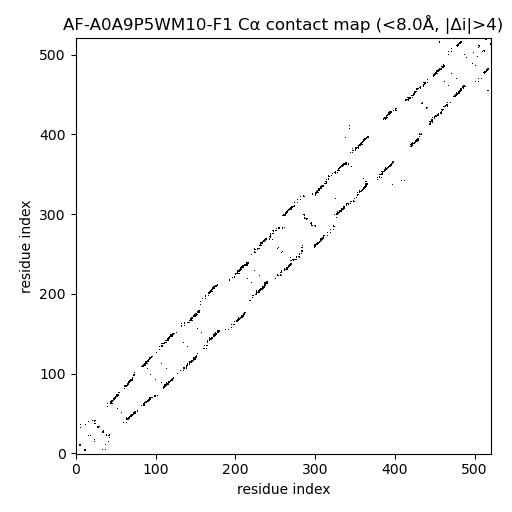96.44 473 HIS A CA 1
ATOM 3737 C C . HIS A 1 473 ? -12.172 17.365 17.911 1.00 96.44 473 HIS A C 1
ATOM 3739 O O . HIS A 1 473 ? -12.915 17.715 16.983 1.00 96.44 473 HIS A O 1
ATOM 3745 N N . TRP A 1 474 ? -11.611 16.154 17.974 1.00 97.38 474 TRP A N 1
ATOM 3746 C CA . TRP A 1 474 ? -11.767 15.093 16.972 1.00 97.38 474 TRP A CA 1
ATOM 3747 C C . TRP A 1 474 ? -12.644 13.960 17.505 1.00 97.38 474 TRP A C 1
ATOM 3749 O O . TRP A 1 474 ? -12.203 12.869 17.870 1.00 97.38 474 TRP A O 1
ATOM 3759 N N . THR A 1 475 ? -13.946 14.223 17.542 1.00 96.81 475 THR A N 1
ATOM 3760 C CA . THR A 1 475 ? -14.956 13.298 18.073 1.00 96.81 475 THR A CA 1
ATOM 3761 C C . THR A 1 475 ? -15.055 11.984 17.295 1.00 96.81 475 THR A C 1
ATOM 3763 O O . THR A 1 475 ? -15.450 10.981 17.879 1.00 96.81 475 THR A O 1
ATOM 3766 N N . SER A 1 476 ? -14.628 11.946 16.031 1.00 97.94 476 SER A N 1
ATOM 3767 C CA . SER A 1 476 ? -14.611 10.727 15.203 1.00 97.94 476 SER A CA 1
ATOM 3768 C C . SER A 1 476 ? -13.313 9.916 15.298 1.00 97.94 476 SER A C 1
ATOM 3770 O O . SER A 1 476 ? -13.199 8.900 14.622 1.00 97.94 476 SER A O 1
ATOM 3772 N N . LEU A 1 477 ? -12.333 10.354 16.100 1.00 98.12 477 LEU A N 1
ATOM 3773 C CA . LEU A 1 477 ? -11.051 9.659 16.212 1.00 98.12 477 LEU A CA 1
ATOM 3774 C C . LEU A 1 477 ? -11.251 8.265 16.821 1.00 98.12 477 LEU A C 1
ATOM 3776 O O . LEU A 1 477 ? -11.787 8.149 17.927 1.00 98.12 477 LEU A O 1
ATOM 3780 N N . ASP A 1 478 ? -10.776 7.245 16.107 1.00 98.00 478 ASP A N 1
ATOM 3781 C CA . ASP A 1 478 ? -10.920 5.821 16.430 1.00 98.00 478 ASP A CA 1
ATOM 3782 C C . ASP A 1 478 ? -9.564 5.125 16.606 1.00 98.00 478 ASP A C 1
ATOM 3784 O O . ASP A 1 478 ? -9.467 4.105 17.290 1.00 98.00 478 ASP A O 1
ATOM 3788 N N . CYS A 1 479 ? -8.506 5.647 15.983 1.00 97.75 479 CYS A N 1
ATOM 3789 C CA . CYS A 1 479 ? -7.169 5.081 16.053 1.00 97.75 479 CYS A CA 1
ATOM 3790 C C . CYS A 1 479 ? -6.104 6.175 16.140 1.00 97.75 479 CYS A C 1
ATOM 3792 O O . CYS A 1 479 ? -6.091 7.114 15.343 1.00 97.75 479 CYS A O 1
ATOM 3794 N N . LEU A 1 480 ? -5.204 6.020 17.108 1.00 96.06 480 LEU A N 1
ATOM 3795 C CA . LEU A 1 480 ? -4.015 6.842 17.268 1.00 96.06 480 LEU A CA 1
ATOM 3796 C C . LEU A 1 480 ? -2.786 5.935 17.166 1.00 96.06 480 LEU A C 1
ATOM 3798 O O . LEU A 1 480 ? -2.602 5.050 18.006 1.00 96.06 480 LEU A O 1
ATOM 3802 N N . ILE A 1 481 ? -1.970 6.144 16.134 1.00 95.19 481 ILE A N 1
ATOM 3803 C CA . ILE A 1 481 ? -0.724 5.405 15.917 1.00 95.19 481 ILE A CA 1
ATOM 3804 C C . ILE A 1 481 ? 0.431 6.284 16.383 1.00 95.19 481 ILE A C 1
ATOM 3806 O O . ILE A 1 481 ? 0.543 7.444 15.992 1.00 95.19 481 ILE A O 1
ATOM 3810 N N . MET A 1 482 ? 1.267 5.739 17.254 1.00 92.75 482 MET A N 1
ATOM 3811 C CA . MET A 1 482 ? 2.372 6.434 17.900 1.00 92.75 482 MET A CA 1
ATOM 3812 C C . MET A 1 482 ? 3.626 5.563 17.909 1.00 92.75 482 MET A C 1
ATOM 3814 O O . MET A 1 482 ? 3.568 4.354 17.692 1.00 92.75 482 MET A O 1
ATOM 3818 N N . ASN A 1 483 ? 4.759 6.186 18.204 1.00 89.31 483 ASN A N 1
ATOM 3819 C CA . ASN A 1 483 ? 6.030 5.507 18.445 1.00 89.31 483 ASN A CA 1
ATOM 3820 C C . ASN A 1 483 ? 6.425 5.628 19.923 1.00 89.31 483 ASN A C 1
ATOM 3822 O O . ASN A 1 483 ? 6.117 6.639 20.566 1.00 89.31 483 ASN A O 1
ATOM 3826 N N . GLU A 1 484 ? 7.112 4.624 20.475 1.00 83.81 484 GLU A N 1
ATOM 3827 C CA . GLU A 1 484 ? 7.636 4.643 21.847 1.00 83.81 484 GLU A CA 1
ATOM 3828 C C . GLU A 1 484 ? 8.429 5.915 22.189 1.00 83.81 484 GLU A C 1
ATOM 3830 O O . GLU A 1 484 ? 8.365 6.391 23.328 1.00 83.81 484 GLU A O 1
ATOM 3835 N N . TYR A 1 485 ? 9.141 6.510 21.224 1.00 79.25 485 TYR A N 1
ATOM 3836 C CA . TYR A 1 485 ? 9.934 7.725 21.455 1.00 79.25 485 TYR A CA 1
ATOM 3837 C C . TYR A 1 485 ? 9.108 8.954 21.841 1.00 79.25 485 TYR A C 1
ATOM 3839 O O . TYR A 1 485 ? 9.666 9.891 22.405 1.00 79.25 485 TYR A O 1
ATOM 3847 N N . GLN A 1 486 ? 7.806 8.962 21.554 1.00 70.62 486 GLN A N 1
ATOM 3848 C CA . GLN A 1 486 ? 6.923 10.113 21.768 1.00 70.62 486 GLN A CA 1
ATOM 3849 C C . GLN A 1 486 ? 6.407 10.224 23.202 1.00 70.62 486 GLN A C 1
ATOM 3851 O O . GLN A 1 486 ? 5.630 11.127 23.534 1.00 70.62 486 GLN A O 1
ATOM 3856 N N . ILE A 1 487 ? 6.786 9.277 24.053 1.00 72.56 487 ILE A N 1
ATOM 3857 C CA . ILE A 1 487 ? 6.348 9.224 25.436 1.00 72.56 487 ILE A CA 1
ATOM 3858 C C . ILE A 1 487 ? 7.548 9.561 26.298 1.00 72.56 487 ILE A C 1
ATOM 3860 O O . ILE A 1 487 ? 8.619 8.963 26.186 1.00 72.56 487 ILE A O 1
ATOM 3864 N N . SER A 1 488 ? 7.361 10.527 27.197 1.00 66.50 488 SER A N 1
ATOM 3865 C CA . SER A 1 488 ? 8.379 10.859 28.184 1.00 66.50 488 SER A CA 1
ATOM 3866 C C . SER A 1 488 ? 8.779 9.586 28.932 1.00 66.50 488 SER A C 1
ATOM 3868 O O . SER A 1 488 ? 7.958 8.960 29.607 1.00 66.50 488 SER A O 1
ATOM 3870 N N . LYS A 1 489 ? 10.044 9.165 28.764 1.00 67.88 489 LYS A N 1
ATOM 3871 C CA . LYS A 1 489 ? 10.547 7.938 29.390 1.00 67.88 489 LYS A CA 1
ATOM 3872 C C . LYS A 1 489 ? 10.233 7.999 30.889 1.00 67.88 489 LYS A C 1
ATOM 3874 O O . LYS A 1 489 ? 10.615 8.982 31.537 1.00 67.88 489 LYS A O 1
ATOM 3879 N N . PRO A 1 490 ? 9.544 6.994 31.459 1.00 62.91 490 PRO A N 1
ATOM 3880 C CA . PRO A 1 490 ? 9.308 6.967 32.892 1.00 62.91 490 PRO A CA 1
ATOM 3881 C C . PRO A 1 490 ? 10.657 7.040 33.612 1.00 62.91 490 PRO A C 1
ATOM 3883 O O . PRO A 1 490 ? 11.636 6.436 33.168 1.00 62.91 490 PRO A O 1
ATOM 3886 N N . LYS A 1 491 ? 10.722 7.807 34.711 1.00 71.56 491 LYS A N 1
ATOM 3887 C CA . LYS A 1 491 ? 11.946 7.940 35.517 1.00 71.56 491 LYS A CA 1
ATOM 3888 C C . LYS A 1 491 ? 12.522 6.546 35.794 1.00 71.56 491 LYS A C 1
ATOM 3890 O O . LYS A 1 491 ? 11.783 5.644 36.204 1.00 71.56 491 LYS A O 1
ATOM 3895 N N . ALA A 1 492 ? 13.820 6.379 35.535 1.00 68.44 492 ALA A N 1
ATOM 3896 C CA . ALA A 1 492 ? 14.511 5.099 35.645 1.00 68.44 492 ALA A CA 1
ATOM 3897 C C . ALA A 1 492 ? 14.223 4.456 37.017 1.00 68.44 492 ALA A C 1
ATOM 3899 O O . ALA A 1 492 ? 14.555 5.029 38.051 1.00 68.44 492 ALA A O 1
ATOM 3900 N N . GLY A 1 493 ? 13.544 3.302 37.021 1.00 77.19 493 GLY A N 1
ATOM 3901 C CA . GLY A 1 493 ? 13.150 2.576 38.239 1.00 77.19 493 GLY A CA 1
ATOM 3902 C C . GLY A 1 493 ? 11.680 2.139 38.296 1.00 77.19 493 GLY A C 1
ATOM 3903 O O . GLY A 1 493 ? 11.357 1.182 38.997 1.00 77.19 493 GLY A O 1
ATOM 3904 N N . SER A 1 494 ? 10.783 2.755 37.518 1.00 69.44 494 SER A N 1
ATOM 3905 C CA . SER A 1 494 ? 9.373 2.338 37.451 1.00 69.44 494 SER A CA 1
ATOM 3906 C C . SER A 1 494 ? 9.183 1.177 36.467 1.00 69.44 494 SER A C 1
ATOM 3908 O O . SER A 1 494 ? 8.927 1.379 35.283 1.00 69.44 494 SER A O 1
ATOM 3910 N N . ARG A 1 495 ? 9.308 -0.071 36.938 1.00 60.50 495 ARG A N 1
ATOM 3911 C CA . ARG A 1 495 ? 9.230 -1.267 36.072 1.00 60.50 495 ARG A CA 1
ATOM 3912 C C . ARG A 1 495 ? 7.842 -1.568 35.476 1.00 60.50 495 ARG A C 1
ATOM 3914 O O . ARG A 1 495 ? 7.744 -2.507 34.697 1.00 60.50 495 ARG A O 1
ATOM 3921 N N . ARG A 1 496 ? 6.775 -0.823 35.812 1.00 61.12 496 ARG A N 1
ATOM 3922 C CA . ARG A 1 496 ? 5.397 -1.073 35.318 1.00 61.12 496 ARG A CA 1
ATOM 3923 C C . ARG A 1 496 ? 4.470 0.155 35.307 1.00 61.12 496 ARG A C 1
ATOM 3925 O O . ARG A 1 496 ? 3.253 -0.010 35.407 1.00 61.12 496 ARG A O 1
ATOM 3932 N N . SER A 1 497 ? 4.974 1.388 35.218 1.00 66.88 497 SER A N 1
ATOM 3933 C CA . SER A 1 497 ? 4.040 2.513 35.034 1.00 66.88 497 SER A CA 1
ATOM 3934 C C . SER A 1 497 ? 3.428 2.426 33.641 1.00 66.88 497 SER A C 1
ATOM 3936 O O . SER A 1 497 ? 4.120 2.641 32.648 1.00 66.88 497 SER A O 1
ATOM 3938 N N . LYS A 1 498 ? 2.133 2.094 33.585 1.00 82.44 498 LYS A N 1
ATOM 3939 C CA . LYS A 1 498 ? 1.308 2.223 32.380 1.00 82.44 498 LYS A CA 1
ATOM 3940 C C . LYS A 1 498 ? 1.498 3.634 31.813 1.00 82.44 498 LYS A C 1
ATOM 3942 O O . LYS A 1 498 ? 1.540 4.600 32.572 1.00 82.44 498 LYS A O 1
ATOM 3947 N N . ASN A 1 499 ? 1.627 3.732 30.496 1.00 87.94 499 ASN A N 1
ATOM 3948 C CA . ASN A 1 499 ? 1.834 4.996 29.801 1.00 87.94 499 ASN A CA 1
ATOM 3949 C C . ASN A 1 499 ? 0.695 5.991 30.139 1.00 87.94 499 ASN A C 1
ATOM 3951 O O . ASN A 1 499 ? -0.471 5.641 29.929 1.00 87.94 499 ASN A O 1
ATOM 3955 N N . PRO A 1 500 ? 0.995 7.203 30.654 1.00 91.00 500 PRO A N 1
ATOM 3956 C CA . PRO A 1 500 ? -0.028 8.156 31.088 1.00 91.00 500 PRO A CA 1
ATOM 3957 C C . PRO A 1 500 ? -0.945 8.616 29.946 1.00 91.00 500 PRO A C 1
ATOM 3959 O O . PRO A 1 500 ? -2.130 8.835 30.183 1.00 91.00 500 PRO A O 1
ATOM 3962 N N . ILE A 1 501 ? -0.443 8.695 28.708 1.00 92.38 501 ILE A N 1
ATOM 3963 C CA . ILE A 1 501 ? -1.254 9.013 27.522 1.00 92.38 501 ILE A CA 1
ATOM 3964 C C . ILE A 1 501 ? -2.251 7.885 27.247 1.00 92.38 501 ILE A C 1
ATOM 3966 O O . ILE A 1 501 ? -3.443 8.133 27.098 1.00 92.38 501 ILE A O 1
ATOM 3970 N N . VAL A 1 502 ? -1.789 6.632 27.260 1.00 93.12 502 VAL A N 1
ATOM 3971 C CA . VAL A 1 502 ? -2.660 5.463 27.050 1.00 93.12 502 VAL A CA 1
ATOM 3972 C C . VAL A 1 502 ? -3.713 5.368 28.154 1.00 93.12 502 VAL A C 1
ATOM 3974 O O . VAL A 1 502 ? -4.878 5.088 27.882 1.00 93.12 502 VAL A O 1
ATOM 3977 N N . GLN A 1 503 ? -3.335 5.643 29.406 1.00 93.94 503 GLN A N 1
ATOM 3978 C CA . GLN A 1 503 ? -4.282 5.695 30.521 1.00 93.94 503 GLN A CA 1
ATOM 3979 C C . GLN A 1 503 ? -5.328 6.801 30.348 1.00 93.94 503 GLN A C 1
ATOM 3981 O O . GLN A 1 503 ? -6.503 6.554 30.614 1.00 93.94 503 GLN A O 1
ATOM 3986 N N . LEU A 1 504 ? -4.921 7.993 29.898 1.00 95.50 504 LEU A N 1
ATOM 3987 C CA . LEU A 1 504 ? -5.830 9.101 29.606 1.00 95.50 504 LEU A CA 1
ATOM 3988 C C . LEU A 1 504 ? -6.812 8.744 28.481 1.00 95.50 504 LEU A C 1
ATOM 3990 O O . LEU A 1 504 ? -8.012 8.964 28.625 1.00 95.50 504 LEU A O 1
ATOM 3994 N N . ILE A 1 505 ? -6.322 8.178 27.375 1.00 96.06 505 ILE A N 1
ATOM 3995 C CA . ILE A 1 505 ? -7.168 7.788 26.240 1.00 96.06 505 ILE A CA 1
ATOM 3996 C C . ILE A 1 505 ? -8.175 6.731 26.688 1.00 96.06 505 ILE A C 1
ATOM 3998 O O . ILE A 1 505 ? -9.370 6.905 26.477 1.00 96.06 505 ILE A O 1
ATOM 4002 N N . ARG A 1 506 ? -7.732 5.688 27.402 1.00 95.44 506 ARG A N 1
ATOM 4003 C CA . ARG A 1 506 ? -8.636 4.647 27.913 1.00 95.44 506 ARG A CA 1
ATOM 4004 C C . ARG A 1 506 ? -9.659 5.168 28.916 1.00 95.44 506 ARG A C 1
ATOM 4006 O O . ARG A 1 506 ? -10.765 4.642 28.957 1.00 95.44 506 ARG A O 1
ATOM 4013 N N . SER A 1 507 ? -9.303 6.162 29.732 1.00 96.81 507 SER A N 1
ATOM 4014 C CA . SER A 1 507 ? -10.230 6.723 30.719 1.00 96.81 507 SER A CA 1
ATOM 4015 C C . SER A 1 507 ? -11.274 7.641 30.085 1.00 96.81 507 SER A C 1
ATOM 4017 O O . SER A 1 507 ? -12.430 7.602 30.497 1.00 96.81 507 SER A O 1
ATOM 4019 N N . LYS A 1 508 ? -10.898 8.437 29.074 1.00 97.31 508 LYS A N 1
ATOM 4020 C CA . LYS A 1 508 ? -11.812 9.381 28.409 1.00 97.31 508 LYS A CA 1
ATOM 4021 C C . LYS A 1 508 ? -12.577 8.774 27.232 1.00 97.31 508 LYS A C 1
ATOM 4023 O O . LYS A 1 508 ? -13.737 9.118 27.030 1.00 97.31 508 LYS A O 1
ATOM 4028 N N . ARG A 1 509 ? -11.943 7.909 26.435 1.00 96.69 509 ARG A N 1
ATOM 4029 C CA . ARG A 1 509 ? -12.488 7.304 25.206 1.00 96.69 509 ARG A CA 1
ATOM 4030 C C . ARG A 1 509 ? -11.968 5.868 25.014 1.00 96.69 509 ARG A C 1
ATOM 4032 O O . ARG A 1 509 ? -11.083 5.639 24.191 1.00 96.69 509 ARG A O 1
ATOM 4039 N N . PRO A 1 510 ? -12.533 4.876 25.727 1.00 95.44 510 PRO A N 1
ATOM 4040 C CA . PRO A 1 510 ? -12.048 3.491 25.704 1.00 95.44 510 PRO A CA 1
ATOM 4041 C C . PRO A 1 510 ? -12.187 2.788 24.345 1.00 95.44 510 PRO A C 1
ATOM 4043 O O . PRO A 1 510 ? -11.579 1.743 24.151 1.00 95.44 510 PRO A O 1
ATOM 4046 N N . SER A 1 511 ? -12.977 3.336 23.416 1.00 95.88 511 SER A N 1
ATOM 4047 C CA . SER A 1 511 ? -13.125 2.806 22.057 1.00 95.88 511 SER A CA 1
ATOM 4048 C C . SER A 1 511 ? -11.953 3.142 21.129 1.00 95.88 511 SER A C 1
ATOM 4050 O O . SER A 1 511 ? -11.861 2.551 20.057 1.00 95.88 511 SER A O 1
ATOM 4052 N N . ILE A 1 512 ? -11.081 4.087 21.502 1.00 97.00 512 ILE A N 1
ATOM 4053 C CA . ILE A 1 512 ? -9.930 4.465 20.676 1.00 97.00 512 ILE A CA 1
ATOM 4054 C C . ILE A 1 512 ? -8.842 3.405 20.798 1.00 97.00 512 ILE A C 1
ATOM 4056 O O . ILE A 1 512 ? -8.335 3.140 21.891 1.00 97.00 512 ILE A O 1
ATOM 4060 N N . ARG A 1 513 ? -8.434 2.859 19.653 1.00 96.31 513 ARG A N 1
ATOM 4061 C CA . ARG A 1 513 ? -7.292 1.952 19.548 1.00 96.31 513 ARG A CA 1
ATOM 4062 C C . ARG A 1 513 ? -6.000 2.752 19.559 1.00 96.31 513 ARG A C 1
ATOM 4064 O O . ARG A 1 513 ? -5.823 3.656 18.742 1.00 96.31 513 ARG A O 1
ATOM 4071 N N . VAL A 1 514 ? -5.094 2.403 20.465 1.00 94.44 514 VAL A N 1
ATOM 4072 C CA . VAL A 1 514 ? -3.743 2.968 20.489 1.00 94.44 514 VAL A CA 1
ATOM 4073 C C . VAL A 1 514 ? -2.783 1.911 19.974 1.00 94.44 514 VAL A C 1
ATOM 4075 O O . VAL A 1 514 ? -2.663 0.844 20.575 1.00 94.44 514 VAL A O 1
ATOM 4078 N N . ILE A 1 515 ? -2.111 2.220 18.869 1.00 93.25 515 ILE A N 1
ATOM 4079 C CA . ILE A 1 515 ? -1.075 1.368 18.289 1.00 93.25 515 ILE A CA 1
ATOM 4080 C C . ILE A 1 515 ? 0.270 2.021 18.594 1.00 93.25 515 ILE A C 1
ATOM 4082 O O . ILE A 1 515 ? 0.492 3.165 18.206 1.00 93.25 515 ILE A O 1
ATOM 4086 N N . MET A 1 516 ? 1.154 1.315 19.297 1.00 90.44 516 MET A N 1
ATOM 4087 C CA . MET A 1 516 ? 2.532 1.749 19.541 1.00 90.44 516 MET A CA 1
ATOM 4088 C C . MET A 1 516 ? 3.490 0.736 18.931 1.00 90.44 516 MET A C 1
ATOM 4090 O O . MET A 1 516 ? 3.388 -0.452 19.228 1.00 90.44 516 MET A O 1
ATOM 4094 N N . ASP A 1 517 ? 4.376 1.200 18.048 1.00 85.19 517 ASP A N 1
ATOM 4095 C CA . ASP A 1 517 ? 5.380 0.372 17.357 1.00 85.19 517 ASP A CA 1
ATOM 4096 C C . ASP A 1 517 ? 4.793 -0.898 16.716 1.00 85.19 517 ASP A C 1
ATOM 4098 O O . ASP A 1 517 ? 5.349 -1.993 16.773 1.00 85.19 517 ASP A O 1
ATOM 4102 N N . GLY A 1 518 ? 3.609 -0.747 16.115 1.00 82.31 518 GLY A N 1
ATOM 4103 C CA . GLY A 1 518 ? 2.884 -1.828 15.444 1.00 82.31 518 GLY A CA 1
ATOM 4104 C C . GLY A 1 518 ? 2.097 -2.765 16.368 1.00 82.31 518 GLY A C 1
ATOM 4105 O O . GLY A 1 518 ? 1.363 -3.615 15.864 1.00 82.31 518 GLY A O 1
ATOM 4106 N N . ALA A 1 519 ? 2.182 -2.606 17.692 1.00 82.00 519 ALA A N 1
ATOM 4107 C CA . ALA A 1 519 ? 1.398 -3.370 18.660 1.00 82.00 519 ALA A CA 1
ATOM 4108 C C . ALA A 1 519 ? 0.200 -2.561 19.185 1.00 82.00 519 ALA A C 1
ATOM 4110 O O . ALA A 1 519 ? 0.333 -1.408 19.591 1.00 82.00 519 ALA A O 1
ATOM 4111 N N . GLU A 1 520 ? -0.982 -3.176 19.209 1.00 87.06 520 GLU A N 1
ATOM 4112 C CA . GLU A 1 520 ? -2.171 -2.611 19.856 1.00 87.06 520 GLU A CA 1
ATOM 4113 C C . GLU A 1 520 ? -2.091 -2.833 21.375 1.00 87.06 520 GLU A C 1
ATOM 4115 O O . GLU A 1 520 ? -1.834 -3.954 21.825 1.00 87.06 520 GLU A O 1
ATOM 4120 N N . LEU A 1 521 ? -2.268 -1.768 22.165 1.00 84.75 521 LEU A N 1
ATOM 4121 C CA . LEU A 1 521 ? -2.057 -1.792 23.620 1.00 84.75 521 LEU A CA 1
ATOM 4122 C C . LEU A 1 521 ? -3.309 -2.014 24.438 1.00 84.75 521 LEU A C 1
ATOM 4124 O O . LEU A 1 521 ? -4.274 -1.233 24.248 1.00 84.75 521 LEU A O 1
#

Mean predicted aligned error: 7.62 Å

pLDDT: mean 84.24, std 11.7, range [51.12, 98.25]

Sequence (521 aa):
MKTSVFHIPLIVDLIAQHLHAWDLFSCVLVSKDWHASFTPRLWRSIVFKEDIPGGALIQHQEYVRSIVGNGGYISRSTSIGFKPLNLQTLKFNSEDHRDISKVLLRMAKQATFLRSLDMLVLTKKPYYEGALLSALESHHPTLREFRLKCPKYPFRGILQLIHACRHLECLSIEAIALFDETNNMEYESALTKEFFRDIGDMQCKDISISVDCSLELDVILGILDHTPLLERLGLLTTLTENEGASVRQIAQVLRSKHRSKLKHLSLDIETDDDSAVVQLLAAVGYDGANHDGQINNEGGLLSLHLSLGTSDAERLCEFVPRYFATSLVNLDLFSYCSTPNGIEIIGNILSGLPNLLSLKVGLFMDLVDIQVFDIDAIYQKSWKCVGLRKMSLEVGGYTNPPKKDDLALDYILSRIAQLPMLEELSIEIGTPVLAKECGYLNYLVGLKRLKVLDLSKYKANLSIKDVEWMLLHWTSLDCLIMNEYQISKPKAGSRRSKNPIVQLIRSKRPSIRVIMDGAEL

Foldseek 3Di:
DDPDPLVPLVSLVVVLVPDDLVVLVVQLPPDPSSVVNSLLSSQQAAEDAEEDPLVVCQVNQASHAYYAYHAYAPPPVNPPDRAQGCYAYYHYAHPDDDHVLVVVLNNLLSPLNHAEYHDHAADPDCPRLVSNLVSLQPRPQNHAYYAYAYQEDAPLSVLSNLLSHLNYQEDHYHYNAHDDPPPDPVVVVVSLVVSLVSNQRRQHQEHAHAHAEADELSNLLSCLVRHLNHQEDHDNYEHPPPLLVSLQVNLVSLLPRHQQRHQYYADEGQDQNVVSVLSNLCSNQAQPCDPVRDRPQNRHHAYYHYAYNYQPLVVCLVRVLVRPQRRYAYYHYAYPDAHQCLLSSVLSCQLRHLNYAEYHYAHEHQLPPNPPDPVVVSVPRDGNPLNHAYYAYHYHHPPDADDLCPVSLLVVLLNVLVNQRHAYYHYADPHQQCDDQHGSVVSNLSHQNHAEYACQNHQEAHDLNNLVVCVVRHVNHQEYEYEPNNADPPDPPPPDDDGVSVVSCCVSPVRHFYHYPNDTD

Solvent-accessible surface area (backbone atoms only — not comparable to full-atom values): 26819 Å² total; per-residue (Å²): 134,86,82,55,71,79,79,38,65,69,58,49,50,57,54,54,75,75,44,54,69,68,53,34,50,53,44,31,70,72,41,72,68,39,23,70,64,30,46,50,62,53,42,23,56,44,76,37,60,51,61,54,61,49,67,60,51,63,75,45,34,84,38,24,30,33,40,38,40,45,65,42,54,71,52,81,83,54,81,61,84,75,68,75,32,56,24,31,33,43,34,39,37,31,74,72,69,84,67,49,55,66,50,51,44,50,51,54,51,31,16,60,50,26,28,33,41,36,39,36,41,65,35,91,66,66,90,48,52,72,63,42,40,55,31,41,54,74,37,29,86,53,28,28,34,40,33,39,38,26,46,34,44,42,59,68,54,54,52,51,44,53,67,43,38,50,57,22,36,30,43,36,40,39,27,62,26,68,54,70,96,74,82,56,69,74,59,51,57,54,52,49,58,55,46,44,65,69,42,64,69,29,59,27,28,31,40,32,43,30,34,67,47,60,51,56,60,69,56,56,51,32,52,56,76,25,24,81,56,29,26,29,45,30,40,44,29,45,58,47,92,63,37,34,62,44,40,37,52,50,16,53,50,38,48,76,67,36,43,71,53,33,31,32,42,31,40,35,42,69,34,73,40,61,69,20,53,51,46,28,49,50,25,57,23,58,60,71,57,46,99,82,69,56,73,65,80,88,36,40,32,32,31,44,32,42,35,34,46,30,72,62,56,66,56,51,28,56,48,49,24,72,38,30,30,84,41,27,30,33,41,35,40,33,32,75,30,66,28,86,54,53,67,55,32,54,52,34,38,33,40,32,22,42,54,24,34,34,40,34,41,34,37,21,34,54,70,91,67,61,92,75,66,66,58,65,69,58,68,69,59,63,69,44,27,56,58,28,27,34,39,33,45,33,40,40,61,56,88,60,73,77,63,99,77,53,63,67,61,54,47,53,41,42,51,58,16,65,36,74,44,29,28,33,43,34,49,28,44,64,46,63,55,59,38,62,76,53,55,52,48,61,41,43,54,55,30,51,49,26,26,34,42,38,33,53,72,29,79,37,50,62,34,67,63,31,52,52,50,47,62,69,51,26,74,45,49,40,34,44,34,34,34,72,78,22,47,81,75,72,68,92,83,63,92,75,73,72,56,67,62,61,52,48,42,49,71,77,43,66,79,45,46,45,31,45,76,89,40,78,114

Radius of gyration: 26.59 Å; Cα contacts (8 Å, |Δi|>4): 1042; chains: 1; bounding box: 70×74×70 Å

Nearest PDB structures (foldseek):
  7wbt-assembly1_B  TM=5.056E-01  e=6.928E-08  Bos taurus
  8h96-assembly1_A  TM=4.742E-01  e=4.781E-06  Mus musculus
  5aj2-assembly1_C  TM=5.851E-01  e=1.006E-04  Mus musculus
  1dfj-assembly1_I  TM=6.056E-01  e=3.133E-04  Sus scrofa
  7wge-assembly1_A  TM=5.250E-01  e=1.049E-02  Homo sapiens

Secondary structure (DSSP, 8-state):
----GGG-HHHHHHHHHTS-HHHHHHHHTT-HHHHHHHHHHHTTEEEESS---HHHHHHTTTT--EEEEES----GGGGS-PPPP---EEEEEES--TTHHHHHHHHHHH-TT--EEEEEE--SS-TTHHHHHHHHHHH-TT--EEEEE-SB--HHHHHHHHHHTTT-SEEEEEESB---SS--HHHHHHHHHHHHHH-TT---SEEEEEESSPBPHHHHHHHHHT-TT--EEEEESPBPS-HHHHHHHHHHHIIIIITTT--EEEEEE----HHHHHHHHHHHH-----TT----TTSS--EEEEEE--S-HHHHHHHHHHHHTTT-SEEEEEEEEE-TTHHHHHHHHHHH-TT--EEEEEEE--GGGGGG--HHHHHTPPP--TT--EEEEEEE--SSPPPTT-HHHHHHHHHHTT-TT--EEEEEESSS-S-SSSSGGGGGGG-TT--EEE-TT--SPPPHHHHHHHHHH-TT--EEEE-GGGS-PPPTT-TT---HHHHHHHHH-TT-EEEETTEE-